Protein AF-0000000083234802 (afdb_homodimer)

Nearest PDB structures (foldseek):
  8k7y-assembly1_E  TM=2.320E-01  e=5.138E+00  Bifidobacterium longum subsp. longum JCM 1217
  8k7y-assembly1_E  TM=2.319E-01  e=5.822E+00  Bifidobacterium longum subsp. longum JCM 1217

Solvent-accessible surface area (backbone atoms only — not comparable to full-atom values): 26460 Å² total; per-residue (Å²): 130,85,71,82,68,71,82,72,69,77,50,72,70,50,47,42,46,52,52,44,52,50,38,54,72,70,44,39,45,40,57,80,57,74,85,70,66,65,51,59,44,57,50,43,48,44,26,44,52,37,51,51,49,49,44,51,40,51,53,52,22,58,73,69,65,46,78,59,66,66,61,71,86,75,47,59,42,60,78,55,74,82,41,48,76,84,69,67,52,44,68,60,52,51,51,52,51,51,50,49,52,51,50,28,62,75,68,72,51,49,63,86,84,40,72,53,83,88,52,84,40,76,29,36,62,59,52,52,50,44,53,47,52,53,50,52,49,52,51,50,51,49,71,65,33,68,60,43,74,66,41,50,68,68,57,44,50,49,50,51,47,51,51,50,48,51,50,49,50,51,62,73,61,50,73,71,73,66,91,71,73,90,69,58,62,67,65,59,59,60,41,75,75,43,67,77,81,78,65,82,72,76,78,78,82,76,70,82,66,87,67,70,69,52,62,53,61,73,36,47,35,65,130,85,71,82,64,71,82,72,68,78,50,71,71,52,47,43,46,51,51,44,52,52,39,56,72,70,45,39,47,40,57,79,59,74,85,70,66,65,52,60,42,58,49,43,48,44,26,44,52,37,52,51,47,48,45,50,41,50,53,51,21,59,74,69,67,45,79,58,66,65,61,69,88,75,46,59,42,61,79,55,72,82,40,48,75,83,68,65,53,44,68,60,52,51,50,51,52,51,51,50,52,50,52,28,61,75,68,71,51,49,63,86,82,41,73,55,82,88,54,83,38,76,30,36,62,61,52,54,50,45,53,48,52,53,51,51,48,52,50,49,51,49,71,64,33,68,61,42,74,69,41,51,68,67,58,44,49,50,50,51,47,51,51,50,50,51,52,49,51,53,62,72,61,51,74,72,72,66,93,69,70,88,72,59,62,67,66,58,61,59,43,74,75,41,68,77,85,76,66,83,72,76,81,75,82,77,71,82,66,86,68,72,73,54,65,54,57,72,38,48,38,66

Organism: NCBI:txid56615

Sequence (444 aa):
MYSFRSTQGLSTWHLTGLAMRTALELGLHRKTPKAQQLSPFHEETKKRIWWSVYALERTIAFQLGRPIAIQDDEIDSELPLDIDCHVTDDEQILARRVAIDKKLSETGTTLENNPYPLGWTTMSPSLHHIRLRRILTKIKEKVYHSRFSQEKAEQRYASVDALASELDQWRALIPAKSSIDKSAGNLFGLDLETQNEFKPEVEGGWDSGGIPFYTGEWFELQMYSFRSTQGLSTWHLTGLAMRTALELGLHRKTPKAQQLSPFHEETKKRIWWSVYALERTIAFQLGRPIAIQDDEIDSELPLDIDCHVTDDEQILARRVAIDKKLSETGTTLENNPYPLGWTTMSPSLHHIRLRRILTKIKEKVYHSRFSQEKAEQRYASVDALASELDQWRALIPAKSSIDKSAGNLFGLDLETQNEFKPEVEGGWDSGGIPFYTGEWFELQ

Structure (mmCIF, N/CA/C/O backbone):
data_AF-0000000083234802-model_v1
#
loop_
_entity.id
_entity.type
_entity.pdbx_description
1 polymer 'Transcription factor domain-containing protein'
#
loop_
_atom_site.group_PDB
_atom_site.id
_atom_site.type_symbol
_atom_site.label_atom_id
_atom_site.label_alt_id
_atom_site.label_comp_id
_atom_site.label_asym_id
_atom_site.label_entity_id
_atom_site.label_seq_id
_atom_site.pdbx_PDB_ins_code
_atom_site.Cartn_x
_atom_site.Cartn_y
_atom_site.Cartn_z
_atom_site.occupancy
_atom_site.B_iso_or_equiv
_atom_site.auth_seq_id
_atom_site.auth_comp_id
_atom_site.auth_asym_id
_atom_site.auth_atom_id
_atom_site.pdbx_PDB_model_num
ATOM 1 N N . MET A 1 1 ? -13.25 -8.312 -30.906 1 21.02 1 MET A N 1
ATOM 2 C CA . MET A 1 1 ? -12.75 -6.945 -31.031 1 21.02 1 MET A CA 1
ATOM 3 C C . MET A 1 1 ? -13.391 -6.035 -29.984 1 21.02 1 MET A C 1
ATOM 5 O O . MET A 1 1 ? -14.445 -5.449 -30.234 1 21.02 1 MET A O 1
ATOM 9 N N . TYR A 1 2 ? -13.625 -6.465 -28.812 1 29.98 2 TYR A N 1
ATOM 10 C CA . TYR A 1 2 ? -14.172 -5.727 -27.672 1 29.98 2 TYR A CA 1
ATOM 11 C C . TYR A 1 2 ? -13.492 -4.367 -27.531 1 29.98 2 TYR A C 1
ATOM 13 O O . TYR A 1 2 ? -12.281 -4.289 -27.328 1 29.98 2 TYR A O 1
ATOM 21 N N . SER A 1 3 ? -13.805 -3.471 -28.516 1 30.98 3 SER A N 1
ATOM 22 C CA . SER A 1 3 ? -13.531 -2.037 -28.531 1 30.98 3 SER A CA 1
ATOM 23 C C . SER A 1 3 ? -13.688 -1.439 -27.125 1 30.98 3 SER A C 1
ATOM 25 O O . SER A 1 3 ? -14.773 -1.507 -26.547 1 30.98 3 SER A O 1
ATOM 27 N N . PHE A 1 4 ? -12.805 -1.574 -26.297 1 34.75 4 PHE A N 1
ATOM 28 C CA . PHE A 1 4 ? -12.609 -0.747 -25.109 1 34.75 4 PHE A CA 1
ATOM 29 C C . PHE A 1 4 ? -12.859 0.722 -25.422 1 34.75 4 PHE A C 1
ATOM 31 O O . PHE A 1 4 ? -11.922 1.518 -25.5 1 34.75 4 PHE A O 1
ATOM 38 N N . ARG A 1 5 ? -13.625 1.095 -26.406 1 32.78 5 ARG A N 1
ATOM 39 C CA . ARG A 1 5 ? -14.141 2.432 -26.688 1 32.78 5 ARG A CA 1
ATOM 40 C C . ARG A 1 5 ? -14.805 3.025 -25.438 1 32.78 5 ARG A C 1
ATOM 42 O O . ARG A 1 5 ? -16.031 3.154 -25.391 1 32.78 5 ARG A O 1
ATOM 49 N N . SER A 1 6 ? -14.727 2.674 -24.188 1 38.56 6 SER A N 1
ATOM 50 C CA . SER A 1 6 ? -15.539 3.422 -23.234 1 38.56 6 SER A CA 1
ATOM 51 C C . SER A 1 6 ? -15.32 4.926 -23.375 1 38.56 6 SER A C 1
ATOM 53 O O . 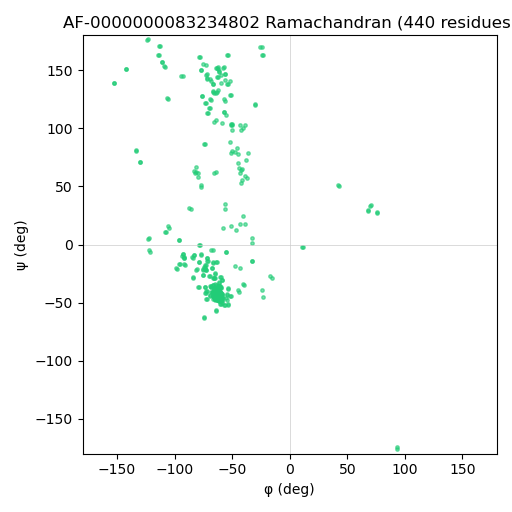SER A 1 6 ? -14.188 5.402 -23.297 1 38.56 6 SER A O 1
ATOM 55 N N . THR A 1 7 ? -15.906 5.742 -24.125 1 43.94 7 THR A N 1
ATOM 56 C CA . THR A 1 7 ? -16.062 7.191 -24.094 1 43.94 7 THR A CA 1
ATOM 57 C C . THR A 1 7 ? -15.875 7.723 -22.672 1 43.94 7 THR A C 1
ATOM 59 O O . THR A 1 7 ? -15.922 8.938 -22.438 1 43.94 7 THR A O 1
ATOM 62 N N . GLN A 1 8 ? -16.453 7.152 -21.547 1 55.38 8 GLN A N 1
ATOM 63 C CA . GLN A 1 8 ? -16.562 7.727 -20.203 1 55.38 8 GLN A CA 1
ATOM 64 C C . GLN A 1 8 ? -15.195 7.926 -19.578 1 55.38 8 GLN A C 1
ATOM 66 O O . GLN A 1 8 ? -14.297 7.102 -19.75 1 55.38 8 GLN A O 1
ATOM 71 N N . GLY A 1 9 ? -14.734 9.273 -19.484 1 70.19 9 GLY A N 1
ATOM 72 C CA . GLY A 1 9 ? -13.523 9.711 -18.812 1 70.19 9 GLY A CA 1
ATOM 73 C C . GLY A 1 9 ? -13.07 8.766 -17.734 1 70.19 9 GLY A C 1
ATOM 74 O O . GLY A 1 9 ? -13.68 7.715 -17.516 1 70.19 9 GLY A O 1
ATOM 75 N N . LEU A 1 10 ? -11.805 8.906 -17.312 1 81.31 10 LEU A N 1
ATOM 76 C CA . LEU A 1 10 ? -11.273 8.102 -16.219 1 81.31 10 LEU A CA 1
ATOM 77 C C . LEU A 1 10 ? -12.18 8.172 -14.992 1 81.31 10 LEU A C 1
ATOM 79 O O . LEU A 1 10 ? -12.727 9.234 -14.68 1 81.31 10 LEU A O 1
ATOM 83 N N . SER A 1 11 ? -12.562 7.043 -14.445 1 91.19 11 SER A N 1
ATOM 84 C CA . SER A 1 11 ? -13.32 7.004 -13.195 1 91.19 11 SER A CA 1
ATOM 85 C C . SER A 1 11 ? -12.617 7.777 -12.094 1 91.19 11 SER A C 1
ATOM 87 O O . SER A 1 11 ? -11.438 8.117 -12.219 1 91.19 11 SER A O 1
ATOM 89 N N . THR A 1 12 ? -13.32 8.102 -11.047 1 92.38 12 THR A N 1
ATOM 90 C CA . THR A 1 12 ? -12.734 8.766 -9.891 1 92.38 12 THR A CA 1
ATOM 91 C C . THR A 1 12 ? -11.609 7.918 -9.297 1 92.38 12 THR A C 1
ATOM 93 O O . THR A 1 12 ? -10.602 8.453 -8.828 1 92.38 12 THR A O 1
ATOM 96 N N . TRP A 1 13 ? -11.734 6.598 -9.43 1 95.31 13 TRP A N 1
ATOM 97 C CA . TRP A 1 13 ? -10.703 5.672 -8.977 1 95.31 13 TRP A CA 1
ATOM 98 C C . TRP A 1 13 ? -9.398 5.895 -9.742 1 95.31 13 TRP A C 1
ATOM 100 O O . TRP A 1 13 ? -8.336 6.043 -9.133 1 95.31 13 TRP A O 1
ATOM 110 N N . HIS A 1 14 ? -9.5 6.07 -10.961 1 95.19 14 HIS A N 1
ATOM 111 C CA . HIS A 1 14 ? -8.32 6.238 -11.789 1 95.19 14 HIS A CA 1
ATOM 112 C C . HIS A 1 14 ? -7.773 7.66 -11.695 1 95.19 14 HIS A C 1
ATOM 114 O O . HIS A 1 14 ? -6.555 7.863 -11.688 1 95.19 14 HIS A O 1
ATOM 120 N N . LEU A 1 15 ? -8.664 8.578 -11.594 1 94.38 15 LEU A N 1
ATOM 121 C CA . LEU A 1 15 ? -8.219 9.969 -11.5 1 94.38 15 LEU A CA 1
ATOM 122 C C . LEU A 1 15 ? -7.473 10.203 -10.188 1 94.38 15 LEU A C 1
ATOM 124 O O . LEU A 1 15 ? -6.43 10.859 -10.172 1 94.38 15 LEU A O 1
ATOM 128 N N . THR A 1 16 ? -8 9.703 -9.148 1 96.06 16 THR A N 1
ATOM 129 C CA . THR A 1 16 ? -7.32 9.844 -7.863 1 96.06 16 THR A CA 1
ATOM 130 C C . THR A 1 16 ? -6.016 9.062 -7.852 1 96.06 16 THR A C 1
ATOM 132 O O . THR A 1 16 ? -5.027 9.492 -7.254 1 96.06 16 THR A O 1
ATOM 135 N N . GLY A 1 17 ? -6.059 7.934 -8.539 1 96.25 17 GLY A N 1
ATOM 136 C CA . GLY A 1 17 ? -4.824 7.18 -8.688 1 96.25 17 GLY A CA 1
ATOM 137 C C . GLY A 1 17 ? -3.744 7.941 -9.422 1 96.25 17 GLY A C 1
ATOM 138 O O . GLY A 1 17 ? -2.578 7.918 -9.031 1 96.25 17 GLY A O 1
ATOM 139 N N . LEU A 1 18 ? -4.121 8.562 -10.445 1 94.88 18 LEU A N 1
ATOM 140 C CA . LEU A 1 18 ? -3.18 9.383 -11.203 1 94.88 18 LEU A CA 1
ATOM 141 C C . LEU A 1 18 ? -2.611 10.5 -10.336 1 94.88 18 LEU A C 1
ATOM 143 O O . LEU A 1 18 ? -1.405 10.758 -10.359 1 94.88 18 LEU A O 1
ATOM 147 N N . ALA A 1 19 ? -3.467 11.125 -9.625 1 97.12 19 ALA A N 1
ATOM 148 C CA . ALA A 1 19 ? -3.035 12.195 -8.727 1 97.12 19 ALA A CA 1
ATOM 149 C C . ALA A 1 19 ? -2.059 11.672 -7.676 1 97.12 19 ALA A C 1
ATOM 151 O O . ALA A 1 19 ? -1.014 12.281 -7.434 1 97.12 19 ALA A O 1
ATOM 152 N N . MET A 1 20 ? -2.387 10.57 -7.09 1 98.12 20 MET A N 1
ATOM 153 C CA . MET A 1 20 ? -1.547 9.977 -6.055 1 98.12 20 MET A CA 1
ATOM 154 C C . MET A 1 20 ? -0.189 9.578 -6.617 1 98.12 20 MET A C 1
ATOM 156 O O . MET A 1 20 ? 0.849 9.883 -6.027 1 98.12 20 MET A O 1
ATOM 160 N N . ARG A 1 21 ? -0.157 8.938 -7.688 1 96.69 21 ARG A N 1
ATOM 161 C CA . ARG A 1 21 ? 1.105 8.492 -8.266 1 96.69 21 ARG A CA 1
ATOM 162 C C . ARG A 1 21 ? 1.967 9.68 -8.688 1 96.69 21 ARG A C 1
ATOM 164 O O . ARG A 1 21 ? 3.195 9.625 -8.594 1 96.69 21 ARG A O 1
ATOM 171 N N . THR A 1 22 ? 1.312 10.703 -9.219 1 97.25 22 THR A N 1
ATOM 172 C CA . THR A 1 22 ? 2.061 11.914 -9.523 1 97.25 22 THR A CA 1
ATOM 173 C C . THR A 1 22 ? 2.664 12.516 -8.25 1 97.25 22 THR A C 1
ATOM 175 O O . THR A 1 22 ? 3.828 12.914 -8.242 1 97.25 22 THR A O 1
ATOM 178 N N . ALA A 1 23 ? 1.874 12.562 -7.188 1 97.94 23 ALA A N 1
ATOM 179 C CA . ALA A 1 23 ? 2.363 13.07 -5.914 1 97.94 23 ALA A CA 1
ATOM 180 C C . ALA A 1 23 ? 3.537 12.242 -5.402 1 97.94 23 ALA A C 1
ATOM 182 O O . ALA A 1 23 ? 4.516 12.789 -4.883 1 97.94 23 ALA A O 1
ATOM 183 N N . LEU A 1 24 ? 3.451 10.93 -5.52 1 97.25 24 LEU A N 1
ATOM 184 C CA . LEU A 1 24 ? 4.531 10.039 -5.109 1 97.25 24 LEU A CA 1
ATOM 185 C C . LEU A 1 24 ? 5.77 10.25 -5.973 1 97.25 24 LEU A C 1
ATOM 187 O O . LEU A 1 24 ? 6.895 10.227 -5.473 1 97.25 24 LEU A O 1
ATOM 191 N N . GLU A 1 25 ? 5.5 10.438 -7.238 1 95.31 25 GLU A N 1
ATOM 192 C CA . GLU A 1 25 ? 6.598 10.703 -8.164 1 95.31 25 GLU A CA 1
ATOM 193 C C . GLU A 1 25 ? 7.336 11.984 -7.777 1 95.31 25 GLU A C 1
ATOM 195 O O . GLU A 1 25 ? 8.562 12.047 -7.867 1 95.31 25 GLU A O 1
ATOM 200 N N . LEU A 1 26 ? 6.645 12.922 -7.301 1 95.69 26 LEU A N 1
ATOM 201 C CA . LEU A 1 26 ? 7.219 14.211 -6.91 1 95.69 26 LEU A CA 1
ATOM 202 C C . LEU A 1 26 ? 7.809 14.133 -5.508 1 95.69 26 LEU A C 1
ATOM 204 O O . LEU A 1 26 ? 8.438 15.086 -5.043 1 95.69 26 LEU A O 1
ATOM 208 N N . GLY A 1 27 ? 7.582 13.039 -4.777 1 95.38 27 GLY A N 1
ATOM 209 C CA . GLY A 1 27 ? 8.133 12.859 -3.443 1 95.38 27 GLY A CA 1
ATOM 210 C C . GLY A 1 27 ? 7.41 13.688 -2.391 1 95.38 27 GLY A C 1
ATOM 211 O O . GLY A 1 27 ? 7.992 14.016 -1.354 1 95.38 27 GLY A O 1
ATOM 212 N N . LEU A 1 28 ? 6.188 13.969 -2.598 1 96.81 28 LEU A N 1
ATOM 213 C CA . LEU A 1 28 ? 5.473 14.867 -1.696 1 96.81 28 LEU A CA 1
ATOM 214 C C . LEU A 1 28 ? 5.168 14.172 -0.372 1 96.81 28 LEU A C 1
ATOM 216 O O . LEU A 1 28 ? 4.848 14.828 0.62 1 96.81 28 LEU A O 1
ATOM 220 N N . HIS A 1 29 ? 5.227 12.859 -0.308 1 97.12 29 HIS A N 1
ATOM 221 C CA . HIS A 1 29 ? 4.961 12.102 0.909 1 97.12 29 HIS A CA 1
ATOM 222 C C . HIS A 1 29 ? 6.156 12.141 1.854 1 97.12 29 HIS A C 1
ATOM 224 O O . HIS A 1 29 ? 6.074 11.648 2.984 1 97.12 29 HIS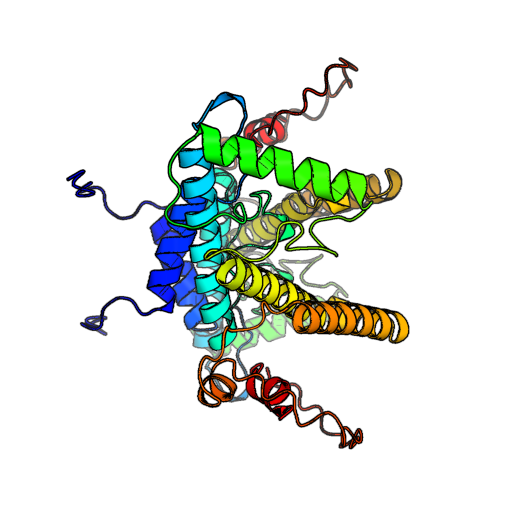 A O 1
ATOM 230 N N . ARG A 1 30 ? 7.176 12.82 1.39 1 94.75 30 ARG A N 1
ATOM 231 C CA . ARG A 1 30 ? 8.414 12.898 2.164 1 94.75 30 ARG A CA 1
ATOM 232 C C . ARG A 1 30 ? 8.609 14.289 2.744 1 94.75 30 ARG A C 1
ATOM 234 O O . ARG A 1 30 ? 8.203 15.281 2.139 1 94.75 30 ARG A O 1
ATOM 241 N N . LYS A 1 31 ? 9.32 14.203 3.82 1 92.94 31 LYS A N 1
ATOM 242 C CA . LYS A 1 31 ? 9.75 15.484 4.375 1 92.94 31 LYS A CA 1
ATOM 243 C C . LYS A 1 31 ? 10.734 16.188 3.443 1 92.94 31 LYS A C 1
ATOM 245 O O . LYS A 1 31 ? 11.633 15.555 2.885 1 92.94 31 LYS A O 1
ATOM 250 N N . THR A 1 32 ? 10.531 17.422 3.326 1 86.19 32 THR A N 1
ATOM 251 C CA . THR A 1 32 ? 11.438 18.203 2.482 1 86.19 32 THR A CA 1
ATOM 252 C C . THR A 1 32 ? 12.828 18.281 3.117 1 86.19 32 THR A C 1
ATOM 254 O O . THR A 1 32 ? 12.961 18.703 4.266 1 86.19 32 THR A O 1
ATOM 257 N N . PRO A 1 33 ? 13.75 17.859 2.342 1 82.06 33 PRO A N 1
ATOM 258 C CA . PRO A 1 33 ? 15.102 18.016 2.877 1 82.06 33 PRO A CA 1
ATOM 259 C C . PRO A 1 33 ? 15.492 19.469 3.107 1 82.06 33 PRO A C 1
ATOM 261 O O . PRO A 1 33 ? 15.117 20.344 2.318 1 82.06 33 PRO A O 1
ATOM 264 N N . LYS A 1 34 ? 16.203 19.656 4.102 1 80.62 34 LYS A N 1
ATOM 265 C CA . LYS A 1 34 ? 16.641 21 4.449 1 80.62 34 LYS A CA 1
ATOM 266 C C . LYS A 1 34 ? 17.469 21.625 3.324 1 80.62 34 LYS A C 1
ATOM 268 O O . LYS A 1 34 ? 17.438 22.844 3.127 1 80.62 34 LYS A O 1
ATOM 273 N N . ALA A 1 35 ? 18.078 20.781 2.617 1 75.69 35 ALA A N 1
ATOM 274 C CA . ALA A 1 35 ? 18.969 21.25 1.542 1 75.69 35 ALA A CA 1
ATOM 275 C C . ALA A 1 35 ? 18.172 21.953 0.446 1 75.69 35 ALA A C 1
ATOM 277 O O . ALA A 1 35 ? 18.703 22.797 -0.267 1 75.69 35 ALA A O 1
ATOM 278 N N . GLN A 1 36 ? 16.984 21.609 0.255 1 79.69 36 GLN A N 1
ATOM 279 C CA . GLN A 1 36 ? 16.172 22.188 -0.806 1 79.69 36 GLN A CA 1
ATOM 280 C C . GLN A 1 36 ? 15.805 23.641 -0.481 1 79.69 36 GLN A C 1
ATOM 282 O O . GLN A 1 36 ? 15.461 24.406 -1.376 1 79.69 36 GLN A O 1
ATOM 287 N N . GLN A 1 37 ? 15.992 24.109 0.82 1 80.75 37 GLN A N 1
ATOM 288 C CA . GLN A 1 37 ? 15.773 25.484 1.265 1 80.75 37 GLN A CA 1
ATOM 289 C C . GLN A 1 37 ? 14.5 26.062 0.641 1 80.75 37 GLN A C 1
ATOM 291 O O . GLN A 1 37 ? 14.539 27.125 0.024 1 80.75 37 GLN A O 1
ATOM 296 N N . LEU A 1 38 ? 13.461 25.438 0.723 1 88.69 38 LEU A N 1
ATOM 297 C CA . LEU A 1 38 ? 12.188 25.969 0.259 1 88.69 38 LEU A CA 1
ATOM 298 C C . LEU A 1 38 ? 11.688 27.062 1.19 1 88.69 38 LEU A C 1
ATOM 300 O O . LEU A 1 38 ? 11.961 27.031 2.395 1 88.69 38 LEU A O 1
ATOM 304 N N . SER A 1 39 ? 11.031 28 0.537 1 94.38 39 SER A N 1
ATOM 305 C CA . SER A 1 39 ? 10.352 28.969 1.378 1 94.38 39 SER A CA 1
ATOM 306 C C . SER A 1 39 ? 9.266 28.312 2.227 1 94.38 39 SER A C 1
ATOM 308 O O . SER A 1 39 ? 8.727 27.281 1.852 1 94.38 39 SER A O 1
ATOM 310 N N . PRO A 1 40 ? 9.039 28.922 3.32 1 94.88 40 PRO A N 1
ATOM 311 C CA . PRO A 1 40 ? 7.98 28.375 4.168 1 94.88 40 PRO A CA 1
ATOM 312 C C . PRO A 1 40 ? 6.656 28.219 3.424 1 94.88 40 PRO A C 1
ATOM 314 O O . PRO A 1 40 ? 5.953 27.219 3.611 1 94.88 40 PRO A O 1
ATOM 317 N N . PHE A 1 41 ? 6.391 29.125 2.604 1 96.12 41 PHE A N 1
ATOM 318 C CA . PHE A 1 41 ? 5.145 29.062 1.85 1 96.12 41 PHE A CA 1
ATOM 319 C C . PHE A 1 41 ? 5.133 27.859 0.916 1 96.12 41 PHE A C 1
ATOM 321 O O . PHE A 1 41 ? 4.145 27.125 0.854 1 96.12 41 PHE A O 1
ATOM 328 N N . HIS A 1 42 ? 6.129 27.656 0.206 1 95.19 42 HIS A N 1
ATOM 329 C CA . HIS A 1 42 ? 6.207 26.547 -0.728 1 95.19 42 HIS A CA 1
ATOM 330 C C . HIS A 1 42 ? 6.188 25.203 0.009 1 95.19 42 HIS A C 1
ATOM 332 O O . HIS A 1 42 ? 5.574 24.234 -0.457 1 95.19 42 HIS A O 1
ATOM 338 N N . GLU A 1 43 ? 6.844 25.156 1.089 1 95.88 43 GLU A N 1
ATOM 339 C CA . GLU A 1 43 ? 6.824 23.953 1.898 1 95.88 43 GLU A CA 1
ATOM 340 C C . GLU A 1 43 ? 5.41 23.625 2.371 1 95.88 43 GLU A C 1
ATOM 342 O O . GLU A 1 43 ? 4.977 22.469 2.297 1 95.88 43 GLU A O 1
ATOM 347 N N . GLU A 1 44 ? 4.738 24.641 2.842 1 96.31 44 GLU A N 1
ATOM 348 C CA . GLU A 1 44 ? 3.367 24.453 3.303 1 96.31 44 GLU A CA 1
ATOM 349 C C . GLU A 1 44 ? 2.451 24.047 2.15 1 96.31 44 GLU A C 1
ATOM 351 O O . GLU A 1 44 ? 1.549 23.219 2.326 1 96.31 44 GLU A O 1
ATOM 356 N N . THR A 1 45 ? 2.674 24.641 1.014 1 96.31 45 THR A N 1
ATOM 357 C CA . THR A 1 45 ? 1.884 24.297 -0.163 1 96.31 45 THR A CA 1
ATOM 358 C C . THR A 1 45 ? 2.076 22.828 -0.536 1 96.31 45 THR A C 1
ATOM 360 O O . THR A 1 45 ? 1.11 22.125 -0.85 1 96.31 45 THR A O 1
ATOM 363 N N . LYS A 1 46 ? 3.291 22.344 -0.451 1 96.81 46 LYS A N 1
ATOM 364 C CA . LYS A 1 46 ? 3.588 20.938 -0.712 1 96.81 46 LYS A CA 1
ATOM 365 C C . LYS A 1 46 ? 2.822 20.031 0.242 1 96.81 46 LYS A C 1
ATOM 367 O O . LYS A 1 46 ? 2.227 19.031 -0.182 1 96.81 46 LYS A O 1
ATOM 372 N N . LYS A 1 47 ? 2.881 20.375 1.492 1 97.75 47 LYS A N 1
ATOM 373 C CA . LYS A 1 47 ? 2.16 19.594 2.496 1 97.75 47 LYS A CA 1
ATOM 374 C C . LYS A 1 47 ? 0.664 19.578 2.199 1 97.75 47 LYS A C 1
ATOM 376 O O . LYS A 1 47 ? 0.032 18.516 2.268 1 97.75 47 LYS A O 1
ATOM 381 N N . ARG A 1 48 ? 0.144 20.703 1.902 1 97.75 48 ARG A N 1
ATOM 382 C CA . ARG A 1 48 ? -1.288 20.812 1.646 1 97.75 48 ARG A CA 1
ATOM 383 C C . ARG A 1 48 ? -1.696 19.953 0.444 1 97.75 48 ARG A C 1
ATOM 385 O O . ARG A 1 48 ? -2.738 19.297 0.466 1 97.75 48 ARG A O 1
ATOM 392 N N . ILE A 1 49 ? -0.901 20.047 -0.583 1 98.06 49 ILE A N 1
ATOM 393 C CA . ILE A 1 49 ? -1.201 19.25 -1.771 1 98.06 49 ILE A CA 1
ATOM 394 C C . ILE A 1 49 ? -1.165 17.766 -1.422 1 98.06 49 ILE A C 1
ATOM 396 O O . ILE A 1 49 ? -2.1 17.016 -1.735 1 98.06 49 ILE A O 1
ATOM 400 N N . TRP A 1 50 ? -0.183 17.281 -0.771 1 98.56 50 TRP A N 1
ATOM 401 C CA . TRP A 1 50 ? -0.044 15.875 -0.407 1 98.56 50 TRP A CA 1
ATOM 402 C C . TRP A 1 50 ? -1.252 15.398 0.391 1 98.56 50 TRP A C 1
ATOM 404 O O . TRP A 1 50 ? -1.885 14.398 0.035 1 98.56 50 TRP A O 1
ATOM 414 N N . TRP A 1 51 ? -1.538 16.109 1.386 1 98.5 51 TRP A N 1
ATOM 415 C CA . TRP A 1 51 ? -2.551 15.625 2.314 1 98.5 51 TRP A CA 1
ATOM 416 C C . TRP A 1 51 ? -3.949 15.773 1.726 1 98.5 51 TRP A C 1
ATOM 418 O O . TRP A 1 51 ? -4.879 15.07 2.129 1 98.5 51 TRP A O 1
ATOM 428 N N . SER A 1 52 ? -4.137 16.734 0.818 1 98.25 52 SER A N 1
ATOM 429 C CA . SER A 1 52 ? -5.391 16.781 0.071 1 98.25 52 SER A CA 1
ATOM 430 C C . SER A 1 52 ? -5.562 15.531 -0.793 1 98.25 52 SER A C 1
ATOM 432 O O . SER A 1 52 ? -6.637 14.922 -0.815 1 98.25 52 SER A O 1
ATOM 434 N N . VAL A 1 53 ? -4.52 15.148 -1.488 1 98.5 53 VAL A N 1
ATOM 435 C CA . VAL A 1 53 ? -4.539 13.945 -2.312 1 98.5 53 VAL A CA 1
ATOM 436 C C . VAL A 1 53 ? -4.719 12.719 -1.426 1 98.5 53 VAL A C 1
ATOM 438 O O . VAL A 1 53 ? -5.496 11.812 -1.753 1 98.5 53 VAL A O 1
ATOM 441 N N . TYR A 1 54 ? -4.02 12.703 -0.365 1 98.56 54 TYR A N 1
ATOM 442 C CA . TYR A 1 54 ? -4.129 11.625 0.619 1 98.56 54 TYR A CA 1
ATOM 443 C C . TYR A 1 54 ? -5.578 11.438 1.058 1 98.56 54 TYR A C 1
ATOM 445 O O . TYR A 1 54 ? -6.102 10.32 1.011 1 98.56 54 TYR A O 1
ATOM 453 N N . ALA A 1 55 ? -6.164 12.531 1.447 1 97.44 55 ALA A N 1
ATOM 454 C CA . ALA A 1 55 ? -7.531 12.461 1.955 1 97.44 55 ALA A CA 1
ATOM 455 C C . ALA A 1 55 ? -8.492 11.992 0.872 1 97.44 55 ALA A C 1
ATOM 457 O O . ALA A 1 55 ? -9.367 11.156 1.13 1 97.44 55 ALA A O 1
ATOM 458 N N . LEU A 1 56 ? -8.336 12.508 -0.225 1 96.69 56 LEU A N 1
ATOM 459 C CA . LEU A 1 56 ? -9.188 12.133 -1.346 1 96.69 56 LEU A CA 1
ATOM 460 C C . LEU A 1 56 ? -9.023 10.648 -1.681 1 96.69 56 LEU A C 1
ATOM 462 O O . LEU A 1 56 ? -10.008 9.93 -1.831 1 96.69 56 LEU A O 1
ATOM 466 N N . GLU A 1 57 ? -7.848 10.234 -1.769 1 97.38 57 GLU A N 1
ATOM 467 C CA . GLU A 1 57 ? -7.551 8.844 -2.107 1 97.38 57 GLU A CA 1
ATOM 468 C C . GLU A 1 57 ? -8.102 7.887 -1.054 1 97.38 57 GLU A C 1
ATOM 470 O O . GLU A 1 57 ? -8.703 6.867 -1.391 1 97.38 57 GLU A O 1
ATOM 475 N N . ARG A 1 58 ? -7.941 8.211 0.19 1 96.31 58 ARG A N 1
ATOM 476 C CA . ARG A 1 58 ? -8.477 7.379 1.263 1 96.31 58 ARG A CA 1
ATOM 477 C C . ARG A 1 58 ? -9.992 7.301 1.189 1 96.31 58 ARG A C 1
ATOM 479 O O . ARG A 1 58 ? -10.578 6.23 1.384 1 96.31 58 ARG A O 1
ATOM 486 N N . THR A 1 59 ? -10.562 8.445 0.951 1 93.38 59 THR A N 1
ATOM 487 C CA . THR A 1 59 ? -12.016 8.492 0.864 1 93.38 59 THR A CA 1
ATOM 488 C C . THR A 1 59 ? -12.523 7.574 -0.244 1 93.38 59 THR A C 1
ATOM 490 O O . THR A 1 59 ? -13.406 6.75 -0.015 1 93.38 59 THR A O 1
ATOM 493 N N . ILE A 1 60 ? -11.953 7.598 -1.355 1 94.06 60 ILE A N 1
ATOM 494 C CA . ILE A 1 60 ? -12.391 6.824 -2.512 1 94.06 60 ILE A CA 1
ATOM 495 C C . ILE A 1 60 ? -12.062 5.348 -2.295 1 94.06 60 ILE A C 1
ATOM 497 O O . ILE A 1 60 ? -12.914 4.477 -2.514 1 94.06 60 ILE A O 1
ATOM 501 N N . ALA A 1 61 ? -10.82 5.07 -1.859 1 93.81 61 ALA A N 1
ATOM 502 C CA . ALA A 1 61 ? -10.406 3.688 -1.642 1 93.81 61 ALA A CA 1
ATOM 503 C C . ALA A 1 61 ? -11.312 2.996 -0.625 1 93.81 61 ALA A C 1
ATOM 505 O O . ALA A 1 61 ? -11.75 1.863 -0.844 1 93.81 61 ALA A O 1
ATOM 506 N N . PHE A 1 62 ? -11.617 3.691 0.399 1 89.25 62 PHE A N 1
ATOM 507 C CA . PHE A 1 62 ? -12.461 3.121 1.448 1 89.25 62 PHE A CA 1
ATOM 508 C C . PHE A 1 62 ? -13.883 2.926 0.954 1 89.25 62 PHE A C 1
ATOM 510 O O . PHE A 1 62 ? -14.508 1.9 1.234 1 89.25 62 PHE A O 1
ATOM 517 N N . GLN A 1 63 ? -14.391 3.883 0.285 1 89.12 63 GLN A N 1
ATOM 518 C CA . GLN A 1 63 ? -15.75 3.795 -0.237 1 89.12 63 GLN A CA 1
ATOM 519 C C . GLN A 1 63 ? -15.891 2.629 -1.213 1 89.12 63 GLN A C 1
ATOM 521 O O . GLN A 1 63 ? -16.906 1.939 -1.222 1 89.12 63 GLN A O 1
ATOM 526 N N . LEU A 1 64 ? -14.914 2.389 -1.932 1 91 64 LEU A N 1
ATOM 527 C CA . LEU A 1 64 ? -14.969 1.362 -2.965 1 91 64 LEU A CA 1
ATOM 528 C C . LEU A 1 64 ? -14.469 0.024 -2.43 1 91 64 LEU A C 1
ATOM 530 O O . LEU A 1 64 ? -14.562 -0.998 -3.113 1 91 64 LEU A O 1
ATOM 534 N N . GLY A 1 65 ? -13.898 -0.001 -1.192 1 88.19 65 GLY A N 1
ATOM 535 C CA . GLY A 1 65 ? -13.359 -1.224 -0.618 1 88.19 65 GLY A CA 1
ATOM 536 C C . GLY A 1 65 ? -12.094 -1.698 -1.304 1 88.19 65 GLY A C 1
ATOM 537 O O . GLY A 1 65 ? -11.898 -2.9 -1.5 1 88.19 65 GLY A O 1
ATOM 538 N N . ARG A 1 66 ? -11.328 -0.805 -1.736 1 92.62 66 ARG A N 1
ATOM 539 C CA . ARG A 1 66 ? -10.109 -1.124 -2.471 1 92.62 66 ARG A CA 1
ATOM 540 C C . ARG A 1 66 ? -8.867 -0.772 -1.653 1 92.62 66 ARG A C 1
ATOM 542 O O . ARG A 1 66 ? -8.953 0.001 -0.697 1 92.62 66 ARG A O 1
ATOM 549 N N . PRO A 1 67 ? -7.676 -1.414 -1.949 1 92.88 67 PRO A N 1
ATOM 550 C CA . PRO A 1 67 ? -6.461 -1.134 -1.181 1 92.88 67 PRO A CA 1
ATOM 551 C C . PRO A 1 67 ? -6.016 0.323 -1.292 1 92.88 67 PRO A C 1
ATOM 553 O O . PRO A 1 67 ? -6.227 0.959 -2.328 1 92.88 67 PRO A O 1
ATOM 556 N N . ILE A 1 68 ? -5.418 0.745 -0.244 1 94.44 68 ILE A N 1
ATOM 557 C CA . ILE A 1 68 ? -4.891 2.105 -0.239 1 94.44 68 ILE A CA 1
ATOM 558 C C . ILE A 1 68 ? -3.566 2.146 -1.001 1 94.44 68 ILE A C 1
ATOM 560 O O . ILE A 1 68 ? -2.9 1.12 -1.156 1 94.44 68 ILE A O 1
ATOM 564 N N . ALA A 1 69 ? -3.186 3.34 -1.389 1 96.12 69 ALA A N 1
ATOM 565 C CA . ALA A 1 69 ? -2.068 3.506 -2.316 1 96.12 69 ALA A CA 1
ATOM 566 C C . ALA A 1 69 ? -0.734 3.482 -1.576 1 96.12 69 ALA A C 1
ATOM 568 O O . ALA A 1 69 ? 0.307 3.193 -2.17 1 96.12 69 ALA A O 1
ATOM 569 N N . ILE A 1 70 ? -0.676 3.865 -0.378 1 95.06 70 ILE A N 1
ATOM 570 C CA . ILE A 1 70 ? 0.557 3.943 0.398 1 95.06 70 ILE A CA 1
ATOM 571 C C . ILE A 1 70 ? 0.242 3.777 1.884 1 95.06 70 ILE A C 1
ATOM 573 O O . ILE A 1 70 ? -0.752 4.316 2.377 1 95.06 70 ILE A O 1
ATOM 577 N N . GLN A 1 71 ? 1.09 3.049 2.508 1 91.75 71 GLN A N 1
ATOM 578 C CA . GLN A 1 71 ? 0.924 2.881 3.947 1 91.75 71 GLN A CA 1
ATOM 579 C C . GLN A 1 71 ? 1.389 4.121 4.703 1 91.75 71 GLN A C 1
ATOM 581 O O . GLN A 1 71 ? 2.34 4.789 4.289 1 91.75 71 GLN A O 1
ATOM 586 N N . ASP A 1 72 ? 0.752 4.328 5.844 1 92.81 72 ASP A N 1
ATOM 587 C CA . ASP A 1 72 ? 1.035 5.543 6.598 1 92.81 72 ASP A CA 1
ATOM 588 C C . ASP A 1 72 ? 2.467 5.539 7.129 1 92.81 72 ASP A C 1
ATOM 590 O O . ASP A 1 72 ? 3.082 6.598 7.281 1 92.81 72 ASP A O 1
ATOM 594 N N . ASP A 1 73 ? 2.973 4.402 7.355 1 87.75 73 ASP A N 1
ATOM 595 C CA . ASP A 1 73 ? 4.316 4.328 7.918 1 87.75 73 ASP A CA 1
ATOM 596 C C . ASP A 1 73 ? 5.367 4.734 6.883 1 87.75 73 ASP A C 1
ATOM 598 O O . ASP A 1 73 ? 6.523 4.977 7.23 1 87.75 73 ASP A O 1
ATOM 602 N N . GLU A 1 74 ? 4.969 4.832 5.684 1 90.31 74 GLU A N 1
ATOM 603 C CA . GLU A 1 74 ? 5.883 5.238 4.617 1 90.31 74 GLU A CA 1
ATOM 604 C C . GLU A 1 74 ? 5.773 6.73 4.332 1 90.31 74 GLU A C 1
ATOM 606 O O . GLU A 1 74 ? 6.41 7.242 3.408 1 90.31 74 GLU A O 1
ATOM 611 N N . ILE A 1 75 ? 4.969 7.391 5.109 1 95.25 75 ILE A N 1
ATOM 612 C CA . ILE A 1 75 ? 4.754 8.82 4.93 1 95.25 75 ILE A CA 1
ATOM 613 C C . ILE A 1 75 ? 5.484 9.594 6.027 1 95.25 75 ILE A C 1
ATOM 615 O O . ILE A 1 75 ? 5.281 9.336 7.219 1 95.25 75 ILE A O 1
ATOM 619 N N . ASP A 1 76 ? 6.348 10.539 5.648 1 93.81 76 ASP A N 1
ATOM 620 C CA . ASP A 1 76 ? 6.98 11.336 6.695 1 93.81 76 ASP A CA 1
ATOM 621 C C . ASP A 1 76 ? 6.699 12.82 6.496 1 93.81 76 ASP A C 1
ATOM 623 O O . ASP A 1 76 ? 7.258 13.664 7.203 1 93.81 76 ASP A O 1
ATOM 627 N N . SER A 1 77 ? 5.875 13.133 5.535 1 96.25 77 SER A N 1
ATOM 628 C CA . SER A 1 77 ? 5.406 14.508 5.391 1 96.25 77 SER A CA 1
ATOM 629 C C . SER A 1 77 ? 4.578 14.938 6.598 1 96.25 77 SER A C 1
ATOM 631 O O . SER A 1 77 ? 3.668 14.219 7.02 1 96.25 77 SER A O 1
ATOM 633 N N . GLU A 1 78 ? 4.891 16.062 7.133 1 95.88 78 GLU A N 1
ATOM 634 C CA . GLU A 1 78 ? 4.133 16.609 8.258 1 95.88 78 GLU A CA 1
ATOM 635 C C . GLU A 1 78 ? 2.773 17.125 7.809 1 95.88 78 GLU A C 1
ATOM 637 O O . GLU A 1 78 ? 2.602 17.5 6.648 1 95.88 78 GLU A O 1
ATOM 642 N N . LEU A 1 79 ? 1.841 17.125 8.797 1 97.56 79 LEU A N 1
ATOM 643 C CA . LEU A 1 79 ? 0.559 17.75 8.492 1 97.56 79 LEU A CA 1
ATOM 644 C C . LEU A 1 79 ? 0.735 19.234 8.195 1 97.56 79 LEU A C 1
ATOM 646 O O . LEU A 1 79 ? 1.673 19.875 8.688 1 97.56 79 LEU A O 1
ATOM 650 N N . PRO A 1 80 ? -0.158 19.797 7.391 1 97.19 80 PRO A N 1
ATOM 651 C CA . PRO A 1 80 ? -0.109 21.234 7.152 1 97.19 80 PRO A CA 1
ATOM 652 C C . PRO A 1 80 ? -0.219 22.062 8.438 1 97.19 80 PRO A C 1
ATOM 654 O O . PRO A 1 80 ? -0.832 21.609 9.406 1 97.19 80 PRO A O 1
ATOM 657 N N . LEU A 1 81 ? 0.377 23.188 8.32 1 97.69 81 LEU A N 1
ATOM 658 C CA . LEU A 1 81 ? 0.307 24.125 9.43 1 97.69 81 LEU A CA 1
ATOM 659 C C . LEU A 1 81 ? -1.121 24.625 9.633 1 97.69 81 LEU A C 1
ATOM 661 O O . LEU A 1 81 ? -1.818 24.938 8.664 1 97.69 81 LEU A O 1
ATOM 665 N N . ASP A 1 82 ? -1.522 24.578 10.922 1 97.5 82 ASP A N 1
ATOM 666 C CA . ASP A 1 82 ? -2.834 25.125 11.234 1 97.5 82 ASP A CA 1
ATOM 667 C C . ASP A 1 82 ? -2.801 26.656 11.203 1 97.5 82 ASP A C 1
ATOM 669 O O . ASP A 1 82 ? -2.627 27.297 12.242 1 97.5 82 ASP A O 1
ATOM 673 N N . ILE A 1 83 ? -2.992 27.219 10.062 1 97.75 83 ILE A N 1
ATOM 674 C CA . ILE A 1 83 ? -2.998 28.656 9.789 1 97.75 83 ILE A CA 1
ATOM 675 C C . ILE A 1 83 ? -4.078 28.969 8.758 1 97.75 83 ILE A C 1
ATOM 677 O O . ILE A 1 83 ? -4.48 28.109 7.984 1 97.75 83 ILE A O 1
ATOM 681 N N . ASP A 1 84 ? -4.598 30.203 8.875 1 96 84 ASP A N 1
ATOM 682 C CA . ASP A 1 84 ? -5.613 30.578 7.891 1 96 84 ASP A CA 1
ATOM 683 C C . ASP A 1 84 ? -5.102 30.375 6.469 1 96 84 ASP A C 1
ATOM 685 O O . ASP A 1 84 ? -3.982 30.781 6.141 1 96 84 ASP A O 1
ATOM 689 N N . CYS A 1 85 ? -5.922 29.844 5.594 1 92.31 85 CYS A N 1
ATOM 690 C CA . CYS A 1 85 ? -5.516 29.359 4.281 1 92.31 85 CYS A CA 1
ATOM 691 C C . CYS A 1 85 ? -5.082 30.5 3.385 1 92.31 85 CYS A C 1
ATOM 693 O O . CYS A 1 85 ? -4.328 30.312 2.428 1 92.31 85 CYS A O 1
ATOM 695 N N . HIS A 1 86 ? -5.488 31.719 3.701 1 93.25 86 HIS A N 1
ATOM 696 C CA . HIS A 1 86 ? -5.18 32.844 2.824 1 93.25 86 HIS A CA 1
ATOM 697 C C . HIS A 1 86 ? -3.791 33.406 3.117 1 93.25 86 HIS A C 1
ATOM 699 O O . HIS A 1 86 ? -3.268 34.188 2.342 1 93.25 86 HIS A O 1
ATOM 705 N N . VAL A 1 87 ? -3.217 32.969 4.195 1 96.19 87 VAL A N 1
ATOM 706 C CA . VAL A 1 87 ? -1.913 33.5 4.59 1 96.19 87 VAL A CA 1
ATOM 707 C C . VAL A 1 87 ? -0.83 32.938 3.678 1 96.19 87 VAL A C 1
ATOM 709 O O . VAL A 1 87 ? -0.667 31.703 3.586 1 96.19 87 VAL A O 1
ATOM 712 N N . THR A 1 88 ? -0.074 33.781 2.992 1 95.56 88 THR A N 1
ATOM 713 C CA . THR A 1 88 ? 0.969 33.344 2.07 1 95.56 88 THR A CA 1
ATOM 714 C C . THR A 1 88 ? 2.32 33.906 2.471 1 95.56 88 THR A C 1
ATOM 716 O O . THR A 1 88 ? 3.352 33.562 1.896 1 95.56 88 THR A O 1
ATOM 719 N N . ASP A 1 89 ? 2.301 34.75 3.449 1 97.19 89 ASP A N 1
ATOM 720 C CA . ASP A 1 89 ? 3.512 35.438 3.873 1 97.19 89 ASP A CA 1
ATOM 721 C C . ASP A 1 89 ? 4.426 34.531 4.672 1 97.19 89 ASP A C 1
ATOM 723 O O . ASP A 1 89 ? 4.008 33.938 5.68 1 97.19 89 ASP A O 1
ATOM 727 N N . ASP A 1 90 ? 5.652 34.469 4.254 1 97.12 90 ASP A N 1
ATOM 728 C CA . ASP A 1 90 ? 6.625 33.562 4.871 1 97.12 90 ASP A CA 1
ATOM 729 C C . ASP A 1 90 ? 6.828 33.906 6.344 1 97.12 90 ASP A C 1
ATOM 731 O O . ASP A 1 90 ? 6.922 33 7.188 1 97.12 90 ASP A O 1
ATOM 735 N N . GLU A 1 91 ? 6.957 35.125 6.633 1 97.44 91 GLU A N 1
ATOM 736 C CA . GLU A 1 91 ? 7.195 35.562 8.008 1 97.44 91 GLU A CA 1
ATOM 737 C C . GLU A 1 91 ? 6.035 35.156 8.922 1 97.44 91 GLU A C 1
ATOM 739 O O . GLU A 1 91 ? 6.246 34.75 10.055 1 97.44 91 GLU A O 1
ATOM 744 N N . GLN A 1 92 ? 4.852 35.344 8.43 1 97.75 92 GLN A N 1
ATOM 745 C CA . GLN A 1 92 ? 3.67 34.969 9.203 1 97.75 92 GLN A CA 1
ATOM 746 C C . GLN A 1 92 ? 3.605 33.469 9.43 1 97.75 92 GLN A C 1
ATOM 748 O O . GLN A 1 92 ? 3.215 33 10.5 1 97.75 92 GLN A O 1
ATOM 753 N N . ILE A 1 93 ? 3.99 32.75 8.453 1 97.81 93 ILE A N 1
ATOM 754 C CA . ILE A 1 93 ? 3.98 31.281 8.547 1 97.81 93 ILE A CA 1
ATOM 755 C C . ILE A 1 93 ? 5 30.828 9.586 1 97.81 93 ILE A C 1
ATOM 757 O O . ILE A 1 93 ? 4.691 30 10.445 1 97.81 93 ILE A O 1
ATOM 761 N N . LEU A 1 94 ? 6.125 31.391 9.539 1 97.06 94 LEU A N 1
ATOM 762 C CA . LEU A 1 94 ? 7.168 31.031 10.492 1 97.06 94 LEU A CA 1
ATOM 763 C C . LEU A 1 94 ? 6.754 31.422 11.914 1 97.06 94 LEU A C 1
ATOM 765 O O . LEU A 1 94 ? 6.984 30.672 12.859 1 97.06 94 LEU A O 1
ATOM 769 N N . ALA A 1 95 ? 6.199 32.594 11.977 1 97.81 95 ALA A N 1
ATOM 770 C CA . ALA A 1 95 ? 5.746 33.062 13.289 1 97.81 95 ALA A CA 1
ATOM 771 C C . ALA A 1 95 ? 4.703 32.125 13.875 1 97.81 95 ALA A C 1
ATOM 773 O O . ALA A 1 95 ? 4.695 31.859 15.086 1 97.81 95 ALA A O 1
ATOM 774 N N . ARG A 1 96 ? 3.771 31.656 13 1 97.62 96 ARG A N 1
ATOM 775 C CA . ARG A 1 96 ? 2.73 30.734 13.453 1 97.62 96 ARG A CA 1
ATOM 776 C C . ARG A 1 96 ? 3.332 29.422 13.922 1 97.62 96 ARG A C 1
ATOM 778 O O . ARG A 1 96 ? 2.889 28.844 14.922 1 97.62 96 ARG A O 1
ATOM 785 N N . ARG A 1 97 ? 4.324 28.922 13.273 1 97.06 97 ARG A N 1
ATOM 786 C CA . ARG A 1 97 ? 5.02 27.703 13.672 1 97.06 97 ARG A CA 1
ATOM 787 C C . ARG A 1 97 ? 5.617 27.844 15.062 1 97.06 97 ARG A C 1
ATOM 789 O O . ARG A 1 97 ? 5.438 26.969 15.914 1 97.06 97 ARG A O 1
ATOM 796 N N . VAL A 1 98 ? 6.336 28.922 15.18 1 97.62 98 VAL A N 1
ATOM 797 C CA . VAL A 1 98 ? 7.02 29.188 16.453 1 97.62 98 VAL A CA 1
ATOM 798 C C . VAL A 1 98 ? 5.992 29.312 17.578 1 97.62 98 VAL A C 1
ATOM 800 O O . VAL A 1 98 ? 6.203 28.781 18.672 1 97.62 98 VAL A O 1
ATOM 803 N N . ALA A 1 99 ? 4.93 30 17.297 1 98.06 99 ALA A N 1
ATOM 804 C CA . ALA A 1 99 ? 3.889 30.203 18.297 1 98.06 99 ALA A CA 1
ATOM 805 C C . ALA A 1 99 ? 3.264 28.875 18.719 1 98.06 99 ALA A C 1
ATOM 807 O O . ALA A 1 99 ? 2.971 28.672 19.906 1 98.06 99 ALA A O 1
ATOM 808 N N . ILE A 1 100 ? 3.037 28.031 17.812 1 97.44 100 ILE A N 1
ATOM 809 C CA . ILE A 1 100 ? 2.457 26.719 18.109 1 97.44 100 ILE A CA 1
ATOM 810 C C . ILE A 1 100 ? 3.43 25.906 18.953 1 97.44 100 ILE A C 1
ATOM 812 O O . ILE A 1 100 ? 3.041 25.328 19.969 1 97.44 100 ILE A O 1
ATOM 816 N N . ASP A 1 101 ? 4.656 25.891 18.562 1 96.88 101 ASP A N 1
ATOM 817 C CA . ASP A 1 101 ? 5.672 25.156 19.312 1 96.88 101 ASP A CA 1
ATOM 818 C C . ASP A 1 101 ? 5.766 25.672 20.75 1 96.88 101 ASP A C 1
ATOM 820 O O . ASP A 1 101 ? 5.883 24.875 21.688 1 96.88 101 ASP A O 1
ATOM 824 N N . LYS A 1 102 ? 5.789 26.953 20.844 1 97.88 102 LYS A N 1
ATOM 825 C CA . LYS A 1 102 ? 5.855 27.578 22.172 1 97.88 102 LYS A CA 1
ATOM 826 C C . LYS A 1 102 ? 4.664 27.156 23.031 1 97.88 102 LYS A C 1
ATOM 828 O O . LYS A 1 102 ? 4.828 26.797 24.188 1 97.88 102 LYS A O 1
ATOM 833 N N . LYS A 1 103 ? 3.436 27.234 22.5 1 97.5 103 LYS A N 1
ATOM 834 C CA . LYS A 1 103 ? 2.227 26.891 23.25 1 97.5 103 LYS A CA 1
ATOM 835 C C . LYS A 1 103 ? 2.244 25.422 23.672 1 97.5 103 LYS A C 1
ATOM 837 O O . LYS A 1 103 ? 1.852 25.094 24.797 1 97.5 103 LYS A O 1
ATOM 842 N N . LEU A 1 104 ? 2.689 24.578 22.797 1 97.12 104 LEU A N 1
ATOM 843 C CA . LEU A 1 104 ? 2.781 23.156 23.109 1 97.12 104 LEU A CA 1
ATOM 844 C C . LEU A 1 104 ? 3.787 22.906 24.234 1 97.12 104 LEU A C 1
ATOM 846 O O . LEU A 1 104 ? 3.539 22.109 25.141 1 97.12 104 LEU A O 1
ATOM 850 N N . SER A 1 105 ? 4.887 23.562 24.156 1 97.19 105 SER A N 1
ATOM 851 C CA . SER A 1 105 ? 5.906 23.438 25.203 1 97.19 105 SER A CA 1
ATOM 852 C C . SER A 1 105 ? 5.383 23.938 26.547 1 97.19 105 SER A C 1
ATOM 854 O O . SER A 1 105 ? 5.617 23.297 27.578 1 97.19 105 SER A O 1
ATOM 856 N N . GLU A 1 106 ? 4.699 24.984 26.562 1 97.12 106 GLU A N 1
ATOM 857 C CA . GLU A 1 106 ? 4.148 25.594 27.766 1 97.12 106 GLU A CA 1
ATOM 858 C C . GLU A 1 106 ? 3.121 24.688 28.422 1 97.12 106 GLU A C 1
ATOM 860 O O . GLU A 1 106 ? 3.051 24.594 29.656 1 97.12 106 GLU A O 1
ATOM 865 N N . THR A 1 107 ? 2.326 24.062 27.625 1 96.25 107 THR A N 1
ATOM 866 C CA . THR A 1 107 ? 1.243 23.234 28.141 1 96.25 107 THR A CA 1
ATOM 867 C C . THR A 1 107 ? 1.696 21.781 28.312 1 96.25 107 THR A C 1
ATOM 869 O O . THR A 1 107 ? 0.984 20.969 28.906 1 96.25 107 THR A O 1
ATOM 872 N N . GLY A 1 108 ? 2.838 21.391 27.797 1 96.38 108 GLY A N 1
ATOM 873 C CA . GLY A 1 108 ? 3.32 20.031 27.859 1 96.38 108 GLY A CA 1
ATOM 874 C C . GLY A 1 108 ? 2.496 19.062 27.031 1 96.38 108 GLY A C 1
ATOM 875 O O . GLY A 1 108 ? 2.238 17.938 27.453 1 96.38 108 GLY A O 1
ATOM 876 N N . THR A 1 109 ? 1.927 19.531 25.984 1 95.62 109 THR A N 1
ATOM 877 C CA . THR A 1 109 ? 1.08 18.734 25.109 1 95.62 109 THR A CA 1
ATOM 878 C C . THR A 1 109 ? 1.718 18.578 23.734 1 95.62 109 THR A C 1
ATOM 880 O O . THR A 1 109 ? 2.764 19.172 23.453 1 95.62 109 THR A O 1
ATOM 883 N N . THR A 1 110 ? 1.257 17.609 22.938 1 94.69 110 THR A N 1
ATOM 884 C CA . THR A 1 110 ? 1.643 17.422 21.531 1 94.69 110 THR A CA 1
ATOM 885 C C . THR A 1 110 ? 0.458 17.672 20.609 1 94.69 110 THR A C 1
ATOM 887 O O . THR A 1 110 ? -0.676 17.828 21.062 1 94.69 110 THR A O 1
ATOM 890 N N . LEU A 1 111 ? 0.737 17.719 19.359 1 94 111 LEU A N 1
ATOM 891 C CA . LEU A 1 111 ? -0.33 17.953 18.391 1 94 111 LEU A CA 1
ATOM 892 C C . LEU A 1 111 ? -1.295 16.766 18.359 1 94 111 LEU A C 1
ATOM 894 O O . LEU A 1 111 ? -2.404 16.891 17.828 1 94 111 LEU A O 1
ATOM 898 N N . GLU A 1 112 ? -0.921 15.703 18.875 1 88.81 112 GLU A N 1
ATOM 899 C CA . GLU A 1 112 ? -1.784 14.531 18.938 1 88.81 112 GLU A CA 1
ATOM 900 C C . GLU A 1 112 ? -2.893 14.711 19.969 1 88.81 112 GLU A C 1
ATOM 902 O O . GLU A 1 112 ? -4.043 14.352 19.719 1 88.81 112 GLU A O 1
ATOM 907 N N . ASN A 1 113 ? -2.561 15.25 21.078 1 90.19 113 ASN A N 1
ATOM 908 C CA . ASN A 1 113 ? -3.537 15.406 22.156 1 90.19 113 ASN A CA 1
ATOM 909 C C . ASN A 1 113 ? -4.125 16.812 22.172 1 90.19 113 ASN A C 1
ATOM 911 O O . ASN A 1 113 ? -5.156 17.047 22.797 1 90.19 113 ASN A O 1
ATOM 915 N N . ASN A 1 114 ? -3.424 17.734 21.578 1 93.06 114 ASN A N 1
ATOM 916 C CA . ASN A 1 114 ? -3.873 19.109 21.438 1 93.06 114 ASN A CA 1
ATOM 917 C C . ASN A 1 114 ? -3.668 19.625 20.016 1 93.06 114 ASN A C 1
ATOM 919 O O . ASN A 1 114 ? -2.779 20.438 19.766 1 93.06 114 ASN A O 1
ATOM 923 N N . PRO A 1 115 ? -4.547 19.297 19.156 1 94.38 115 PRO A N 1
ATOM 924 C CA . PRO A 1 115 ? -4.32 19.578 17.75 1 94.38 115 PRO A CA 1
ATOM 925 C C . PRO A 1 115 ? -4.461 21.062 17.406 1 94.38 115 PRO A C 1
ATOM 927 O O . PRO A 1 115 ? -3.916 21.516 16.406 1 94.38 115 PRO A O 1
ATOM 930 N N . TYR A 1 116 ? -5.141 21.812 18.219 1 95.19 116 TYR A N 1
ATOM 931 C CA . TYR A 1 116 ? -5.371 23.219 17.922 1 95.19 116 TYR A CA 1
ATOM 932 C C . TYR A 1 116 ? -5.02 24.109 19.109 1 95.19 116 TYR A C 1
ATOM 934 O O . TYR A 1 116 ? -5.883 24.797 19.656 1 95.19 116 TYR A O 1
ATOM 942 N N . PRO A 1 117 ? -3.76 24.234 19.391 1 95.5 117 PRO A N 1
ATOM 943 C CA . PRO A 1 117 ? -3.336 24.922 20.609 1 95.5 117 PRO A CA 1
ATOM 944 C C . PRO A 1 117 ? -3.598 26.438 20.547 1 95.5 117 PRO A C 1
ATOM 946 O O . PRO A 1 117 ? -3.738 27.078 21.594 1 95.5 117 PRO A O 1
ATOM 949 N N . LEU A 1 118 ? -3.629 27.062 19.391 1 96.5 118 LEU A N 1
ATOM 950 C CA . LEU A 1 118 ? -3.811 28.516 19.25 1 96.5 118 LEU A CA 1
ATOM 951 C C . LEU A 1 118 ? -5.223 28.844 18.781 1 96.5 118 LEU A C 1
ATOM 953 O O . LEU A 1 118 ? -5.492 29.953 18.344 1 96.5 118 LEU A O 1
ATOM 957 N N . GLY A 1 119 ? -6.09 27.812 18.891 1 93.94 119 GLY A N 1
ATOM 958 C CA . GLY A 1 119 ? -7.445 28.016 18.406 1 93.94 119 GLY A CA 1
ATOM 959 C C . GLY A 1 119 ? -7.637 27.562 16.969 1 93.94 119 GLY A C 1
ATOM 960 O O . GLY A 1 119 ? -6.707 27.062 16.344 1 93.94 119 GLY A O 1
ATOM 961 N N . TRP A 1 120 ? -8.828 27.828 16.422 1 93.81 120 TRP A N 1
ATOM 962 C CA . TRP A 1 120 ? -9.18 27.297 15.109 1 93.81 120 TRP A CA 1
ATOM 963 C C . TRP A 1 120 ? -8.867 28.328 14.016 1 93.81 120 TRP A C 1
ATOM 965 O O . TRP A 1 120 ? -8.922 29.531 14.25 1 93.81 120 TRP A O 1
ATOM 975 N N . THR A 1 121 ? -8.477 27.812 12.945 1 94.94 121 THR A N 1
ATOM 976 C CA . THR A 1 121 ? -8.281 28.578 11.727 1 94.94 121 THR A CA 1
ATOM 977 C C . THR A 1 121 ? -9.109 28 10.578 1 94.94 121 THR A C 1
ATOM 979 O O . THR A 1 121 ? -9.844 27.031 10.766 1 94.94 121 THR A O 1
ATOM 982 N N . THR A 1 122 ? -9.094 28.625 9.453 1 93.38 122 THR A N 1
ATOM 983 C CA . THR A 1 122 ? -9.805 28.125 8.289 1 93.38 122 THR A CA 1
ATOM 984 C C . THR A 1 122 ? -9.242 26.781 7.844 1 93.38 122 THR A C 1
ATOM 986 O O . THR A 1 122 ? -9.898 26.031 7.105 1 93.38 122 THR A O 1
ATOM 989 N N . MET A 1 123 ? -8.055 26.391 8.312 1 95.31 123 MET A N 1
ATOM 990 C CA . MET A 1 123 ? -7.418 25.125 7.957 1 95.31 123 MET A CA 1
ATOM 991 C C . MET A 1 123 ? -7.801 24.031 8.945 1 95.31 123 MET A C 1
ATOM 993 O O . MET A 1 123 ? -7.672 22.844 8.633 1 95.31 123 MET A O 1
ATOM 997 N N . SER A 1 124 ? -8.289 24.359 10.07 1 94.75 124 SER A N 1
ATOM 998 C CA . SER A 1 124 ? -8.5 23.438 11.164 1 94.75 124 SER A CA 1
ATOM 999 C C . SER A 1 124 ? -9.469 22.328 10.766 1 94.75 124 SER A C 1
ATOM 1001 O O . SER A 1 124 ? -9.211 21.141 11.023 1 94.75 124 SER A O 1
ATOM 1003 N N . PRO A 1 125 ? -10.617 22.688 10.086 1 92.5 125 PRO A N 1
ATOM 1004 C CA . PRO A 1 125 ? -11.539 21.609 9.695 1 92.5 125 PRO A CA 1
ATOM 1005 C C . PRO A 1 125 ? -10.898 20.609 8.75 1 92.5 125 PRO A C 1
ATOM 1007 O O . PRO A 1 125 ? -11.102 19.391 8.898 1 92.5 125 PRO A O 1
ATOM 1010 N N . SER A 1 126 ? -10.172 21.125 7.766 1 94.88 126 SER A N 1
ATOM 1011 C CA . SER A 1 126 ? -9.492 20.234 6.836 1 94.88 126 SER A CA 1
ATOM 1012 C C . SER A 1 126 ? -8.492 19.328 7.562 1 94.88 126 SER A C 1
ATOM 1014 O O . SER A 1 126 ? -8.414 18.141 7.293 1 94.88 126 SER A O 1
ATOM 1016 N N . LEU A 1 127 ? -7.77 19.922 8.484 1 96.81 127 LEU A N 1
ATOM 1017 C CA . LEU A 1 127 ? -6.809 19.156 9.281 1 96.81 127 LEU A CA 1
ATOM 1018 C C . LEU A 1 127 ? -7.512 18.094 10.102 1 96.81 127 LEU A C 1
ATOM 1020 O O . LEU A 1 127 ? -7.027 16.953 10.203 1 96.81 127 LEU A O 1
ATOM 1024 N N . HIS A 1 128 ? -8.57 18.484 10.641 1 94.56 128 HIS A N 1
ATOM 1025 C CA . HIS A 1 128 ? -9.328 17.547 11.469 1 94.56 128 HIS A CA 1
ATOM 1026 C C . HIS A 1 128 ? -9.844 16.375 10.641 1 94.56 128 HIS A C 1
ATOM 1028 O O . HIS A 1 128 ? -9.852 15.234 11.109 1 94.56 128 HIS A O 1
ATOM 1034 N N . HIS A 1 129 ? -10.242 16.672 9.406 1 94.31 129 HIS A N 1
ATOM 1035 C CA . HIS A 1 129 ? -10.688 15.625 8.484 1 94.31 129 HIS A CA 1
ATOM 1036 C C . HIS A 1 129 ? -9.539 14.688 8.125 1 94.31 129 HIS A C 1
ATOM 1038 O O . HIS A 1 129 ? -9.727 13.477 8.047 1 94.31 129 HIS A O 1
ATOM 1044 N N . ILE A 1 130 ? -8.398 15.203 7.879 1 96.56 130 ILE A N 1
ATOM 1045 C CA . ILE A 1 130 ? -7.227 14.398 7.566 1 96.56 130 ILE A CA 1
ATOM 1046 C C . ILE A 1 130 ? -6.914 13.469 8.734 1 96.56 130 ILE A C 1
ATOM 1048 O O . ILE A 1 130 ? -6.613 12.289 8.531 1 96.56 130 ILE A O 1
ATOM 1052 N N . ARG A 1 131 ? -7.02 13.953 9.93 1 95.69 131 ARG A N 1
ATOM 1053 C CA . ARG A 1 131 ? -6.77 13.148 11.117 1 95.69 131 ARG A CA 1
ATOM 1054 C C . ARG A 1 131 ? -7.754 11.984 11.211 1 95.69 131 ARG A C 1
ATOM 1056 O O . ARG A 1 131 ? -7.391 10.891 11.641 1 95.69 131 ARG A O 1
ATOM 1063 N N . LEU A 1 132 ? -8.984 12.242 10.789 1 93.56 132 LEU A N 1
ATOM 1064 C CA . LEU A 1 132 ? -9.969 11.164 10.766 1 93.56 132 LEU A CA 1
ATOM 1065 C C . LEU A 1 132 ? -9.547 10.062 9.797 1 93.56 132 LEU A C 1
ATOM 1067 O O . LEU A 1 132 ? -9.625 8.875 10.125 1 93.56 132 LEU A O 1
ATOM 1071 N N . ARG A 1 133 ? -9.133 10.508 8.656 1 95.12 133 ARG A N 1
ATOM 1072 C CA . ARG A 1 133 ? -8.703 9.523 7.66 1 95.12 133 ARG A CA 1
ATOM 1073 C C . ARG A 1 133 ? -7.555 8.68 8.188 1 95.12 133 ARG A C 1
ATOM 1075 O O . ARG A 1 133 ? -7.48 7.48 7.91 1 95.12 133 ARG A O 1
ATOM 1082 N N . ARG A 1 134 ? -6.688 9.25 8.906 1 95 134 ARG A N 1
ATOM 1083 C CA . ARG A 1 134 ? -5.57 8.516 9.484 1 95 134 ARG A CA 1
ATOM 1084 C C . ARG A 1 134 ? -6.055 7.5 10.516 1 95 134 ARG A C 1
ATOM 1086 O O . ARG A 1 134 ? -5.559 6.371 10.562 1 95 134 ARG A O 1
ATOM 1093 N N . ILE A 1 135 ? -7.004 7.852 11.328 1 92.69 135 ILE A N 1
ATOM 1094 C CA . ILE A 1 135 ? -7.559 6.945 12.328 1 92.69 135 ILE A CA 1
ATOM 1095 C C . ILE A 1 135 ? -8.258 5.777 11.633 1 92.69 135 ILE A C 1
ATOM 1097 O O . ILE A 1 135 ? -8.062 4.621 12.016 1 92.69 135 ILE A O 1
ATOM 1101 N N . LEU A 1 136 ? -9.055 6.16 10.633 1 90.12 136 LEU A N 1
ATOM 1102 C CA . LEU A 1 136 ? -9.789 5.133 9.898 1 90.12 136 LEU A CA 1
ATOM 1103 C C . LEU A 1 136 ? -8.828 4.168 9.211 1 90.12 136 LEU A C 1
ATOM 1105 O O . LEU A 1 136 ? -9.117 2.977 9.094 1 90.12 136 LEU A O 1
ATOM 1109 N N . THR A 1 137 ? -7.746 4.691 8.703 1 92.12 137 THR A N 1
ATOM 1110 C CA . THR A 1 137 ? -6.73 3.836 8.094 1 92.12 137 THR A CA 1
ATOM 1111 C C . THR A 1 137 ? -6.176 2.846 9.117 1 92.12 137 THR A C 1
ATOM 1113 O O . THR A 1 137 ? -6.02 1.661 8.82 1 92.12 137 THR A O 1
ATOM 1116 N N . LYS A 1 138 ? -5.906 3.277 10.297 1 89.06 138 LYS A N 1
ATOM 1117 C CA . LYS A 1 138 ? -5.438 2.404 11.367 1 89.06 138 LYS A CA 1
ATOM 1118 C C . LYS A 1 138 ? -6.461 1.316 11.68 1 89.06 138 LYS A C 1
ATOM 1120 O O . LYS A 1 138 ? -6.098 0.158 11.898 1 89.06 138 LYS A O 1
ATOM 1125 N N . ILE A 1 139 ? -7.648 1.71 11.727 1 84.31 139 ILE A N 1
ATOM 1126 C CA . ILE A 1 139 ? -8.727 0.769 12.023 1 84.31 139 ILE A CA 1
ATOM 1127 C C . ILE A 1 139 ? -8.797 -0.296 10.93 1 84.31 139 ILE A C 1
ATOM 1129 O O . ILE A 1 139 ? -8.875 -1.491 11.227 1 84.31 139 ILE A O 1
ATOM 1133 N N . LYS A 1 140 ? -8.766 0.172 9.727 1 81.19 140 LYS A N 1
ATOM 1134 C CA . LYS A 1 140 ? -8.828 -0.753 8.602 1 81.19 140 LYS A CA 1
ATOM 1135 C C . LYS A 1 140 ? -7.66 -1.739 8.633 1 81.19 140 LYS A C 1
ATOM 1137 O O . LYS A 1 140 ? -7.844 -2.934 8.391 1 81.19 140 LYS A O 1
ATOM 1142 N N . GLU A 1 141 ? -6.496 -1.244 8.859 1 81.25 141 GLU A N 1
ATOM 1143 C CA . GLU A 1 141 ? -5.301 -2.082 8.891 1 81.25 141 GLU A CA 1
ATOM 1144 C C . GLU A 1 141 ? -5.395 -3.131 10 1 81.25 141 GLU A C 1
ATOM 1146 O O . GLU A 1 141 ? -4.953 -4.27 9.82 1 81.25 141 GLU A O 1
ATOM 1151 N N . LYS A 1 142 ? -5.883 -2.793 11.078 1 75.75 142 LYS A N 1
ATOM 1152 C CA . LYS A 1 142 ? -5.973 -3.713 12.211 1 75.75 142 LYS A CA 1
ATOM 1153 C C . LYS A 1 142 ? -7.055 -4.762 11.977 1 75.75 142 LYS A C 1
ATOM 1155 O O . LYS A 1 142 ? -6.871 -5.938 12.305 1 75.75 142 LYS A O 1
ATOM 1160 N N . VAL A 1 143 ? -8.141 -4.348 11.43 1 67.56 143 VAL A N 1
ATOM 1161 C CA . VAL A 1 143 ? -9.273 -5.25 11.242 1 67.56 143 VAL A CA 1
ATOM 1162 C C . VAL A 1 143 ? -8.977 -6.223 10.102 1 67.56 143 VAL A C 1
ATOM 1164 O O . VAL A 1 143 ? -9.336 -7.402 10.18 1 67.56 143 VAL A O 1
ATOM 1167 N N . TYR A 1 144 ? -8.305 -5.746 9.094 1 62.94 144 TYR A N 1
ATOM 1168 C CA . TYR A 1 144 ? -8.133 -6.57 7.898 1 62.94 144 TYR A CA 1
ATOM 1169 C C . TYR A 1 144 ? -6.797 -7.297 7.922 1 62.94 144 TYR A C 1
ATOM 1171 O O . TYR A 1 144 ? -6.539 -8.164 7.082 1 62.94 144 TYR A O 1
ATOM 1179 N N . HIS A 1 145 ? -5.926 -6.844 8.742 1 60.62 145 HIS A N 1
ATOM 1180 C CA . HIS A 1 145 ? -4.652 -7.555 8.773 1 60.62 145 HIS A CA 1
ATOM 1181 C C . HIS A 1 145 ? -4.812 -8.945 9.383 1 60.62 145 HIS A C 1
ATOM 1183 O O . HIS A 1 145 ? -5.52 -9.109 10.383 1 60.62 145 HIS A O 1
ATOM 1189 N N . SER A 1 146 ? -4.512 -9.93 8.516 1 54.31 146 SER A N 1
ATOM 1190 C CA . SER A 1 146 ? -4.57 -11.336 8.891 1 54.31 146 SER A CA 1
ATOM 1191 C C . SER A 1 146 ? -4.027 -11.555 10.297 1 54.31 146 SER A C 1
ATOM 1193 O O . SER A 1 146 ? -4.535 -12.398 11.039 1 54.31 146 SER A O 1
ATOM 1195 N N . ARG A 1 147 ? -3.059 -10.797 10.664 1 53.62 147 ARG A N 1
ATOM 1196 C CA . ARG A 1 147 ? -2.463 -10.961 11.992 1 53.62 147 ARG A CA 1
ATOM 1197 C C . ARG A 1 147 ? -3.467 -10.625 13.086 1 53.62 147 ARG A C 1
ATOM 1199 O O . ARG A 1 147 ? -3.365 -11.141 14.203 1 53.62 147 ARG A O 1
ATOM 1206 N N . PHE A 1 148 ? -4.402 -9.812 12.703 1 57.06 148 PHE A N 1
ATOM 1207 C CA . PHE A 1 148 ? -5.422 -9.445 13.672 1 57.06 148 PHE A CA 1
ATOM 1208 C C . PHE A 1 148 ? -6.184 -10.672 14.156 1 57.06 148 PHE A C 1
ATOM 1210 O O . PHE A 1 148 ? -6.484 -10.797 15.344 1 57.06 148 PHE A O 1
ATOM 1217 N N . SER A 1 149 ? -6.336 -11.5 13.133 1 56.47 149 SER A N 1
ATOM 1218 C CA . SER A 1 149 ? -7.062 -12.711 13.508 1 56.47 149 SER A CA 1
ATOM 1219 C C . SER A 1 149 ? -6.191 -13.641 14.344 1 56.47 149 SER A C 1
ATOM 1221 O O . SER A 1 149 ? -6.703 -14.461 15.109 1 56.47 149 SER A O 1
ATOM 1223 N N . GLN A 1 150 ? -4.91 -13.367 14.203 1 62.06 150 GLN A N 1
ATOM 1224 C CA . GLN A 1 150 ? -4.008 -14.25 14.938 1 62.06 150 GLN A CA 1
ATOM 1225 C C . GLN A 1 150 ? -3.695 -13.688 16.312 1 62.06 150 GLN A C 1
ATOM 1227 O O . GLN A 1 150 ? -3.172 -14.398 17.172 1 62.06 150 GLN A O 1
ATOM 1232 N N . GLU A 1 151 ? -4.07 -12.5 16.5 1 63.31 151 GLU A N 1
ATOM 1233 C CA . GLU A 1 151 ? -3.811 -11.883 17.781 1 63.31 151 GLU A CA 1
ATOM 1234 C C . GLU A 1 151 ? -4.711 -12.461 18.875 1 63.31 151 GLU A C 1
ATOM 1236 O O . GLU A 1 151 ? -5.824 -12.914 18.594 1 63.31 151 GLU A O 1
ATOM 1241 N N . LYS A 1 152 ? -4.062 -12.539 19.953 1 69.44 152 LYS A N 1
ATOM 1242 C CA . LYS A 1 152 ? -4.852 -12.914 21.109 1 69.44 152 LYS A CA 1
ATOM 1243 C C . LYS A 1 152 ? -6.027 -11.961 21.312 1 69.44 152 LYS A C 1
ATOM 1245 O O . LYS A 1 152 ? -5.949 -10.789 20.938 1 69.44 152 LYS A O 1
ATOM 1250 N N . ALA A 1 153 ? -7.066 -12.602 21.812 1 70.19 153 ALA A N 1
ATOM 1251 C CA . ALA A 1 153 ? -8.305 -11.852 22.016 1 70.19 153 ALA A CA 1
ATOM 1252 C C . ALA A 1 153 ? -8.047 -10.578 22.828 1 70.19 153 ALA A C 1
ATOM 1254 O O . ALA A 1 153 ? -8.578 -9.516 22.5 1 70.19 153 ALA A O 1
ATOM 1255 N N . GLU A 1 154 ? -7.266 -10.688 23.875 1 72.88 154 GLU A N 1
ATOM 1256 C CA . GLU A 1 154 ? -6.996 -9.547 24.734 1 72.88 154 GLU A CA 1
ATOM 1257 C C . GLU A 1 154 ? -6.297 -8.422 23.969 1 72.88 154 GLU A C 1
ATOM 1259 O O . GLU A 1 154 ? -6.625 -7.246 24.141 1 72.88 154 GLU A O 1
ATOM 1264 N N . GLN A 1 155 ? -5.301 -8.82 23.172 1 74.69 155 GLN A N 1
ATOM 1265 C CA . GLN A 1 155 ? -4.566 -7.836 22.391 1 74.69 155 GLN A CA 1
ATOM 1266 C C . GLN A 1 155 ? -5.469 -7.176 21.359 1 74.69 155 GLN A C 1
ATOM 1268 O O . GLN A 1 155 ? -5.363 -5.969 21.109 1 74.69 155 GLN A O 1
ATOM 1273 N N . ARG A 1 156 ? -6.32 -8 20.812 1 73.06 156 ARG A N 1
ATOM 1274 C CA . ARG A 1 156 ? -7.266 -7.477 19.844 1 73.06 156 ARG A CA 1
ATOM 1275 C C . ARG A 1 156 ? -8.195 -6.449 20.484 1 73.06 156 ARG A C 1
ATOM 1277 O O . ARG A 1 156 ? -8.43 -5.379 19.906 1 73.06 156 ARG A O 1
ATOM 1284 N N . TYR A 1 157 ? -8.625 -6.801 21.719 1 71.81 157 TYR A N 1
ATOM 1285 C CA . TYR A 1 157 ? -9.539 -5.898 22.422 1 71.81 157 TYR A CA 1
ATOM 1286 C C . TYR A 1 157 ? -8.836 -4.602 22.797 1 71.81 157 TYR A C 1
ATOM 1288 O O . TYR A 1 157 ? -9.406 -3.518 22.672 1 71.81 157 TYR A O 1
ATOM 1296 N N . ALA A 1 158 ? -7.66 -4.793 23.203 1 76.56 158 ALA A N 1
ATOM 1297 C CA . ALA A 1 158 ? -6.895 -3.607 23.578 1 76.56 158 ALA A CA 1
ATOM 1298 C C . ALA A 1 158 ? -6.684 -2.688 22.375 1 76.56 158 ALA A C 1
ATOM 1300 O O . ALA A 1 158 ? -6.773 -1.465 22.5 1 76.56 158 ALA A O 1
ATOM 1301 N N . SER A 1 159 ? -6.375 -3.316 21.312 1 77.19 159 SER A N 1
ATOM 1302 C CA . SER A 1 159 ? -6.156 -2.543 20.094 1 77.19 159 SER A CA 1
ATOM 1303 C C . SER A 1 159 ? -7.43 -1.829 19.656 1 77.19 159 SER A C 1
ATOM 1305 O O . SER A 1 159 ? -7.391 -0.662 19.266 1 77.19 159 SER A O 1
ATOM 1307 N N . VAL A 1 160 ? -8.445 -2.512 19.703 1 76.38 160 VAL A N 1
ATOM 1308 C CA . VAL A 1 160 ? -9.727 -1.945 19.297 1 76.38 160 VAL A CA 1
ATOM 1309 C C . VAL A 1 160 ? -10.109 -0.813 20.25 1 76.38 160 VAL A C 1
ATOM 1311 O O . VAL A 1 160 ? -10.609 0.228 19.812 1 76.38 160 VAL A O 1
ATOM 1314 N N . ASP A 1 161 ? -9.789 -1.017 21.531 1 80.25 161 ASP A N 1
ATOM 1315 C CA . ASP A 1 161 ? -10.102 0.003 22.531 1 80.25 161 ASP A CA 1
ATOM 1316 C C . ASP A 1 161 ? -9.273 1.269 22.297 1 80.25 161 ASP A C 1
ATOM 1318 O O . ASP A 1 161 ? -9.781 2.381 22.453 1 80.25 161 ASP A O 1
ATOM 1322 N N . ALA A 1 162 ? -8.07 1.047 21.984 1 85.94 162 ALA A N 1
ATOM 1323 C CA . ALA A 1 162 ? -7.203 2.189 21.719 1 85.94 162 ALA A CA 1
ATOM 1324 C C . ALA A 1 162 ? -7.703 2.996 20.516 1 85.94 162 ALA A C 1
ATOM 1326 O O . ALA A 1 162 ? -7.703 4.227 20.547 1 85.94 162 ALA A O 1
ATOM 1327 N N . LEU A 1 163 ? -8.102 2.268 19.547 1 86.12 163 LEU A N 1
ATOM 1328 C CA . LEU A 1 163 ? -8.609 2.938 18.359 1 86.12 163 LEU A CA 1
ATOM 1329 C C . LEU A 1 163 ? -9.93 3.643 18.656 1 86.12 163 LEU A C 1
ATOM 1331 O O . LEU A 1 163 ? -10.172 4.746 18.156 1 86.12 163 LEU A O 1
ATOM 1335 N N . ALA A 1 164 ? -10.719 3.02 19.484 1 82.12 164 ALA A N 1
ATOM 1336 C CA . ALA A 1 164 ? -11.969 3.641 19.922 1 82.12 164 ALA A CA 1
ATOM 1337 C C . ALA A 1 164 ? -11.703 4.93 20.688 1 82.12 164 ALA A C 1
ATOM 1339 O O . ALA A 1 164 ? -12.391 5.934 20.484 1 82.12 164 ALA A O 1
ATOM 1340 N N . SER A 1 165 ? -10.766 4.809 21.516 1 88.44 165 SER A N 1
ATOM 1341 C CA . SER A 1 165 ? -10.398 5.98 22.297 1 88.44 165 SER A CA 1
ATOM 1342 C C . SER A 1 165 ? -9.891 7.109 21.406 1 88.44 165 SER A C 1
ATOM 1344 O O . SER A 1 165 ? -10.203 8.281 21.641 1 88.44 165 SER A O 1
ATOM 1346 N N . GLU A 1 166 ? -9.086 6.777 20.422 1 90 166 GLU A N 1
ATOM 1347 C CA . GLU A 1 166 ? -8.586 7.773 19.484 1 90 166 GLU A CA 1
ATOM 1348 C C . GLU A 1 166 ? -9.727 8.445 18.734 1 90 166 GLU A C 1
ATOM 1350 O O . GLU A 1 166 ? -9.703 9.664 18.516 1 90 166 GLU A O 1
ATOM 1355 N N . LEU A 1 167 ? -10.664 7.684 18.344 1 89 167 LEU A N 1
ATOM 1356 C CA . LEU A 1 167 ? -11.82 8.219 17.641 1 89 167 LEU A CA 1
ATOM 1357 C C . LEU A 1 167 ? -12.648 9.125 18.547 1 89 167 LEU A C 1
ATOM 1359 O O . LEU A 1 167 ? -13.125 10.172 18.109 1 89 167 LEU A O 1
ATOM 1363 N N . ASP A 1 168 ? -12.742 8.703 19.781 1 86.81 168 ASP A N 1
ATOM 1364 C CA . ASP A 1 168 ? -13.477 9.508 20.75 1 86.81 168 ASP A CA 1
ATOM 1365 C C . ASP A 1 168 ? -12.781 10.852 20.969 1 86.81 168 ASP A C 1
ATOM 1367 O O . ASP A 1 168 ? -13.445 11.891 21.062 1 86.81 168 ASP A O 1
ATOM 1371 N N . GLN A 1 169 ? -11.547 10.766 21.094 1 90.5 169 GLN A N 1
ATOM 1372 C CA . GLN A 1 169 ? -10.789 12 21.25 1 90.5 169 GLN A CA 1
ATOM 1373 C C . GLN A 1 169 ? -10.945 12.906 20.016 1 90.5 169 GLN A C 1
ATOM 1375 O O . GLN A 1 169 ? -11.07 14.125 20.156 1 90.5 169 GLN A O 1
ATOM 1380 N N . TRP A 1 170 ? -10.812 12.289 18.891 1 91.19 170 TRP A N 1
ATOM 1381 C CA . TRP A 1 170 ? -11.031 13.023 17.656 1 91.19 170 TRP A CA 1
ATOM 1382 C C . TRP A 1 170 ? -12.398 13.695 17.656 1 91.19 170 TRP A C 1
ATOM 1384 O O . TRP A 1 170 ? -12.523 14.875 17.297 1 91.19 170 TRP A O 1
ATOM 1394 N N . ARG A 1 171 ? -13.43 13.047 18.078 1 89.19 171 ARG A N 1
ATOM 1395 C CA . ARG A 1 171 ? -14.789 13.578 18.141 1 89.19 171 ARG A CA 1
ATOM 1396 C C . ARG A 1 171 ? -14.883 14.742 19.109 1 89.19 171 ARG A C 1
ATOM 1398 O O . ARG A 1 171 ? -15.586 15.719 18.859 1 89.19 171 ARG A O 1
ATOM 1405 N N . ALA A 1 172 ? -14.141 14.68 20.156 1 88.25 172 ALA A N 1
ATOM 1406 C CA . ALA A 1 172 ? -14.188 15.688 21.203 1 88.25 172 ALA A CA 1
ATOM 1407 C C . ALA A 1 172 ? -13.531 16.984 20.734 1 88.25 172 ALA A C 1
ATOM 1409 O O . ALA A 1 172 ? -13.82 18.062 21.281 1 88.25 172 ALA A O 1
ATOM 1410 N N . LEU A 1 173 ? -12.695 16.844 19.75 1 89.38 173 LEU A N 1
ATOM 1411 C CA . LEU A 1 173 ? -11.891 18 19.359 1 89.38 173 LEU A CA 1
ATOM 1412 C C . LEU A 1 173 ? -12.375 18.562 18.031 1 89.38 173 LEU A C 1
ATOM 1414 O O . LEU A 1 173 ? -11.68 19.375 17.406 1 89.38 173 LEU A O 1
ATOM 1418 N N . ILE A 1 174 ? -13.516 18.078 17.609 1 86.56 174 ILE A N 1
ATOM 1419 C CA . ILE A 1 174 ? -14.07 18.578 16.359 1 86.56 174 ILE A CA 1
ATOM 1420 C C . ILE A 1 174 ? -14.242 20.094 16.438 1 86.56 174 ILE A C 1
ATOM 1422 O O . ILE A 1 174 ? -14.859 20.609 17.391 1 86.56 174 ILE A O 1
ATOM 1426 N N . PRO A 1 175 ? -13.484 20.719 15.641 1 76 175 PRO A N 1
ATOM 1427 C CA . PRO A 1 175 ? -13.656 22.172 15.648 1 76 175 PRO A CA 1
ATOM 1428 C C . PRO A 1 175 ? -15.117 22.594 15.508 1 76 175 PRO A C 1
ATOM 1430 O O . PRO A 1 175 ? -15.867 21.984 14.742 1 76 175 PRO A O 1
ATOM 1433 N N . ALA A 1 176 ? -15.68 22.984 16.641 1 60.12 176 ALA A N 1
ATOM 1434 C CA . ALA A 1 176 ? -17.062 23.422 16.766 1 60.12 176 ALA A CA 1
ATOM 1435 C C . ALA A 1 176 ? -17.469 24.297 15.57 1 60.12 176 ALA A C 1
ATOM 1437 O O . ALA A 1 176 ? -16.703 25.141 15.133 1 60.12 176 ALA A O 1
ATOM 1438 N N . LYS A 1 177 ? -18.219 23.719 14.539 1 49.56 177 LYS A N 1
ATOM 1439 C CA . LYS A 1 177 ? -18.891 24.641 13.625 1 49.56 177 LYS A CA 1
ATOM 1440 C C . LYS A 1 177 ? -19.281 25.938 14.32 1 49.56 177 LYS A C 1
ATOM 1442 O O . LYS A 1 177 ? -19.656 25.938 15.492 1 49.56 177 LYS A O 1
ATOM 1447 N N . SER A 1 178 ? -18.859 27.109 13.93 1 41.12 178 SER A N 1
ATOM 1448 C CA . SER A 1 178 ? -19.859 28.172 14.039 1 41.12 178 SER A CA 1
ATOM 1449 C C . SER A 1 178 ? -21.281 27.609 14 1 41.12 178 SER A C 1
ATOM 1451 O O . SER A 1 178 ? -21.5 26.484 13.531 1 41.12 178 SER A O 1
ATOM 1453 N N . SER A 1 179 ? -22.5 28.344 14.281 1 35.78 179 SER A N 1
ATOM 1454 C CA . SER A 1 179 ? -23.922 28.109 14.039 1 35.78 179 SER A CA 1
ATOM 1455 C C . SER A 1 179 ? -24.141 27.328 12.75 1 35.78 179 SER A C 1
ATOM 1457 O O . SER A 1 179 ? -25.078 27.594 12.008 1 35.78 179 SER A O 1
ATOM 1459 N N . ILE A 1 180 ? -23.328 26.906 12 1 36.38 180 ILE A N 1
ATOM 1460 C CA . ILE A 1 180 ? -23.797 26.344 10.742 1 36.38 180 ILE A CA 1
ATOM 1461 C C . ILE A 1 180 ? -24.734 25.172 11.016 1 36.38 180 ILE A C 1
ATOM 1463 O O . ILE A 1 180 ? -24.5 24.391 11.945 1 36.38 180 ILE A O 1
ATOM 1467 N N . ASP A 1 181 ? -25.922 24.859 10.117 1 33.06 181 ASP A N 1
ATOM 1468 C CA . ASP A 1 181 ? -27.219 24.172 10.133 1 33.06 181 ASP A CA 1
ATOM 1469 C C . ASP A 1 181 ? -27.062 22.719 10.547 1 33.06 181 ASP A C 1
ATOM 1471 O O . ASP A 1 181 ? -26.031 22.094 10.289 1 33.06 181 ASP A O 1
ATOM 1475 N N . LYS A 1 182 ? -27.969 22.031 11.375 1 35 182 LYS A N 1
ATOM 1476 C CA . LYS A 1 182 ? -28.578 20.734 11.68 1 35 182 LYS A CA 1
ATOM 1477 C C . LYS A 1 182 ? -28.344 19.75 10.547 1 35 182 LYS A C 1
ATOM 1479 O O . LYS A 1 182 ? -28.656 18.562 10.68 1 35 182 LYS A O 1
ATOM 1484 N N . SER A 1 183 ? -28.188 20.125 9.25 1 31.09 183 SER A N 1
ATOM 1485 C CA . SER A 1 183 ? -28.25 19.281 8.07 1 31.09 183 SER A CA 1
ATOM 1486 C C . SER A 1 183 ? -26.938 18.547 7.832 1 31.09 183 SER A C 1
ATOM 1488 O O . SER A 1 183 ? -26.859 17.688 6.945 1 31.09 183 SER A O 1
ATOM 1490 N N . ALA A 1 184 ? -25.891 18.969 8.312 1 30.02 184 ALA A N 1
ATOM 1491 C CA . ALA A 1 184 ? -24.609 18.328 8 1 30.02 184 ALA A CA 1
ATOM 1492 C C . ALA A 1 184 ? -24.438 17.031 8.797 1 30.02 184 ALA A C 1
ATOM 1494 O O . ALA A 1 184 ? -23.406 16.375 8.703 1 30.02 184 ALA A O 1
ATOM 1495 N N . GLY A 1 185 ? -25.312 16.734 9.75 1 32.94 185 GLY A N 1
ATOM 1496 C CA . GLY A 1 185 ? -25.328 15.453 10.43 1 32.94 185 GLY A CA 1
ATOM 1497 C C . GLY A 1 185 ? -25.188 14.273 9.484 1 32.94 185 GLY A C 1
ATOM 1498 O O . GLY A 1 185 ? -24.859 13.164 9.914 1 32.94 185 GLY A O 1
ATOM 1499 N N . ASN A 1 186 ? -25.828 14.344 8.32 1 33.38 186 ASN A N 1
ATOM 1500 C CA . ASN A 1 186 ? -25.922 13.289 7.312 1 33.38 186 ASN A CA 1
ATOM 1501 C C . ASN A 1 186 ? -24.625 13.141 6.539 1 33.38 186 ASN A C 1
ATOM 1503 O O . ASN A 1 186 ? -24.547 12.359 5.586 1 33.38 186 ASN A O 1
ATOM 1507 N N . LEU A 1 187 ? -23.906 14.195 6.602 1 30.81 187 LEU A N 1
ATOM 1508 C CA . LEU A 1 187 ? -22.812 14.133 5.641 1 30.81 187 LEU A CA 1
ATOM 1509 C C . LEU A 1 187 ? -21.859 12.992 5.98 1 30.81 187 LEU A C 1
ATOM 1511 O O . LEU A 1 187 ? -21.328 12.336 5.086 1 30.81 187 LEU A O 1
ATOM 1515 N N . PHE A 1 188 ? -21.312 13.117 7.363 1 33.53 188 PHE A N 1
ATOM 1516 C CA . PHE A 1 188 ? -20.312 12.062 7.5 1 33.53 188 PHE A CA 1
ATOM 1517 C C . PHE A 1 188 ? -20.984 10.727 7.789 1 33.53 188 PHE A C 1
ATOM 1519 O O . PHE A 1 188 ? -21.625 10.555 8.828 1 33.53 188 PHE A O 1
ATOM 1526 N N . GLY A 1 189 ? -21.797 10.172 7.008 1 34.38 189 GLY A N 1
ATOM 1527 C CA . GLY A 1 189 ? -22.391 8.859 7.137 1 34.38 189 GLY A CA 1
ATOM 1528 C C . GLY A 1 189 ? -22.156 8.219 8.492 1 34.38 189 GLY A C 1
ATOM 1529 O O . GLY A 1 189 ? -22.391 7.02 8.672 1 34.38 189 GLY A O 1
ATOM 1530 N N . LEU A 1 190 ? -21.391 8.961 9.359 1 31.34 190 LEU A N 1
ATOM 1531 C CA . LEU A 1 190 ? -21.219 8.375 10.688 1 31.34 190 LEU A CA 1
ATOM 1532 C C . LEU A 1 190 ? -22.422 8.672 11.578 1 31.34 190 LEU A C 1
ATOM 1534 O O . LEU A 1 190 ? -22.625 9.812 11.992 1 31.34 190 LEU A O 1
ATOM 1538 N N . ASP A 1 191 ? -23.656 8.305 11.375 1 30.27 191 ASP A N 1
ATOM 1539 C CA . ASP A 1 191 ? -24.688 8.383 12.414 1 30.27 191 ASP A CA 1
ATOM 1540 C C . ASP A 1 191 ? -24.188 7.727 13.711 1 30.27 191 ASP A C 1
ATOM 1542 O O . ASP A 1 191 ? -24.078 6.504 13.781 1 30.27 191 ASP A O 1
ATOM 1546 N N . LEU A 1 192 ? -23.469 8.25 14.508 1 28.75 192 LEU A N 1
ATOM 1547 C CA . LEU A 1 192 ? -22.969 7.914 15.844 1 28.75 192 LEU A CA 1
ATOM 1548 C C . LEU A 1 192 ? -24.125 7.625 16.797 1 28.75 192 LEU A C 1
ATOM 1550 O O . LEU A 1 192 ? -23.906 7.34 17.969 1 28.75 192 LEU A O 1
ATOM 1554 N N . GLU A 1 193 ? -25.469 7.777 16.562 1 29.92 193 GLU A N 1
ATOM 1555 C CA . GLU A 1 193 ? -26.406 7.543 17.641 1 29.92 193 GLU A CA 1
ATOM 1556 C C . GLU A 1 193 ? -26.453 6.066 18.031 1 29.92 193 GLU A C 1
ATOM 1558 O O . GLU A 1 193 ? -26.953 5.715 19.094 1 29.92 193 GLU A O 1
ATOM 1563 N N . THR A 1 194 ? -26.359 5.012 17.172 1 28.92 194 THR A N 1
ATOM 1564 C CA . THR A 1 194 ? -26.766 3.67 17.578 1 28.92 194 THR A CA 1
ATOM 1565 C C . THR A 1 194 ? -25.719 3.027 18.469 1 28.92 194 THR A C 1
ATOM 1567 O O . THR A 1 194 ? -24.734 2.475 17.984 1 28.92 194 THR A O 1
ATOM 1570 N N . GLN A 1 195 ? -25.203 3.592 19.547 1 28.05 195 GLN A N 1
ATOM 1571 C CA . GLN A 1 195 ? -24.344 3.023 20.578 1 28.05 195 GLN A CA 1
ATOM 1572 C C . GLN A 1 195 ? -25.016 1.832 21.25 1 28.05 195 GLN A C 1
ATOM 1574 O O . GLN A 1 195 ? -24.344 0.988 21.859 1 28.05 195 GLN A O 1
ATOM 1579 N N . ASN A 1 196 ? -26.312 1.794 21.625 1 26.8 196 ASN A N 1
ATOM 1580 C CA . ASN A 1 196 ? -26.688 0.973 22.781 1 26.8 196 ASN A CA 1
ATOM 1581 C C . ASN A 1 196 ? -26.672 -0.513 22.438 1 26.8 196 ASN A C 1
ATOM 1583 O O . ASN A 1 196 ? -26.25 -1.34 23.25 1 26.8 196 ASN A O 1
ATOM 1587 N N . GLU A 1 197 ? -27.5 -1.116 21.5 1 26.62 197 GLU A N 1
ATOM 1588 C CA . GLU A 1 197 ? -27.969 -2.492 21.609 1 26.62 197 GLU A CA 1
ATOM 1589 C C . GLU A 1 197 ? -26.984 -3.469 20.984 1 26.62 197 GLU A C 1
ATOM 1591 O O . GLU A 1 197 ? -27.125 -3.842 19.812 1 26.62 197 GLU A O 1
ATOM 1596 N N . PHE A 1 198 ? -25.688 -3.248 20.969 1 25.61 198 PHE A N 1
ATOM 1597 C CA . PHE A 1 198 ? -24.875 -4.336 20.422 1 25.61 198 PHE A CA 1
ATOM 1598 C C . PHE A 1 198 ? -25 -5.582 21.297 1 25.61 198 PHE A C 1
ATOM 1600 O O . PHE A 1 198 ? -24.359 -5.691 22.328 1 25.61 198 PHE A O 1
ATOM 1607 N N . LYS A 1 199 ? -26.25 -6.117 21.375 1 23.64 199 LYS A N 1
ATOM 1608 C CA . LYS A 1 199 ? -26.219 -7.473 21.922 1 23.64 199 LYS A CA 1
ATOM 1609 C C . LYS A 1 199 ? -25.625 -8.445 20.906 1 23.64 199 LYS A C 1
ATOM 1611 O O . LYS A 1 199 ? -26.016 -8.445 19.734 1 23.64 199 LYS A O 1
ATOM 1616 N N . PRO A 1 200 ? -24.422 -9.07 21.125 1 25.25 200 PRO A N 1
ATOM 1617 C CA . PRO A 1 200 ? -23.766 -10.117 20.328 1 25.25 200 PRO A CA 1
ATOM 1618 C C . PRO A 1 200 ? -24.75 -11.195 19.875 1 25.25 200 PRO A C 1
ATOM 1620 O O . PRO A 1 200 ? -25.359 -11.875 20.703 1 25.25 200 PRO A O 1
ATOM 1623 N N . GLU A 1 201 ? -25.781 -10.844 19.078 1 25.52 201 GLU A N 1
ATOM 1624 C CA . GLU A 1 201 ? -26.359 -12.133 18.703 1 25.52 201 GLU A CA 1
ATOM 1625 C C . GLU A 1 201 ? -25.359 -13.023 18 1 25.52 201 GLU A C 1
ATOM 1627 O O . GLU A 1 201 ? -24.719 -12.594 17.031 1 25.52 201 GLU A O 1
ATOM 1632 N N . VAL A 1 202 ? -24.766 -14.094 18.609 1 25.14 202 VAL A N 1
ATOM 1633 C CA . VAL A 1 202 ? -23.984 -15.289 18.297 1 25.14 202 VAL A CA 1
ATOM 1634 C C . VAL A 1 202 ? -24.562 -15.984 17.062 1 25.14 202 VAL A C 1
ATOM 1636 O O . VAL A 1 202 ? -24.875 -17.172 17.109 1 25.14 202 VAL A O 1
ATOM 1639 N N . GLU A 1 203 ? -25.406 -15.344 16.188 1 26.53 203 GLU A N 1
ATOM 1640 C CA . GLU A 1 203 ? -25.75 -16.406 15.258 1 26.53 203 GLU A CA 1
ATOM 1641 C C . GLU A 1 203 ? -24.516 -16.922 14.523 1 26.53 203 GLU A C 1
ATOM 1643 O O . GLU A 1 203 ? -23.578 -16.156 14.266 1 26.53 203 GLU A O 1
ATOM 1648 N N . GLY A 1 204 ? -24.188 -18.25 14.359 1 24.12 204 GLY A N 1
ATOM 1649 C CA . GLY A 1 204 ? -23.203 -19.266 13.992 1 24.12 204 GLY A CA 1
ATOM 1650 C C . GLY A 1 204 ? -22.625 -19.062 12.609 1 24.12 204 GLY A C 1
ATOM 1651 O O . GLY A 1 204 ? -21.578 -19.625 12.273 1 24.12 204 GLY A O 1
ATOM 1652 N N . GLY A 1 205 ? -23.469 -18.766 11.516 1 23.17 205 GLY A N 1
ATOM 1653 C CA . GLY A 1 205 ? -22.984 -19.234 10.227 1 23.17 205 GLY A CA 1
ATOM 1654 C C . GLY A 1 205 ? -21.953 -18.312 9.609 1 23.17 205 GLY A C 1
ATOM 1655 O O . GLY A 1 205 ? -22.266 -17.203 9.195 1 23.17 205 GLY A O 1
ATOM 1656 N N . TRP A 1 206 ? -20.734 -18.031 10.172 1 24.19 206 TRP A N 1
ATOM 1657 C CA . TRP A 1 206 ? -19.562 -17.375 9.625 1 24.19 206 TRP A CA 1
ATOM 1658 C C . TRP A 1 206 ? -19.297 -17.828 8.195 1 24.19 206 TRP A C 1
ATOM 1660 O O . TRP A 1 206 ? -18.828 -18.953 7.969 1 24.19 206 TRP A O 1
ATOM 1670 N N . ASP A 1 207 ? -20.344 -17.672 7.305 1 25.36 207 ASP A N 1
ATOM 1671 C CA . ASP A 1 207 ? -20 -18.125 5.965 1 25.36 207 ASP A CA 1
ATOM 1672 C C . ASP A 1 207 ? -18.75 -17.406 5.453 1 25.36 207 ASP A C 1
ATOM 1674 O O . ASP A 1 207 ? -18.516 -16.234 5.781 1 25.36 207 ASP A O 1
ATOM 1678 N N . SER A 1 208 ? -17.688 -18.031 5.059 1 25.08 208 SER A N 1
ATOM 1679 C CA . SER A 1 208 ? -16.344 -17.859 4.527 1 25.08 208 SER A CA 1
ATOM 1680 C C . SER A 1 208 ? -16.312 -16.797 3.432 1 25.08 208 SER A C 1
ATOM 1682 O O . SER A 1 208 ? -15.266 -16.562 2.822 1 25.08 208 SER A O 1
ATOM 1684 N N . GLY A 1 209 ? -17.422 -16.453 2.812 1 27.34 209 GLY A N 1
ATOM 1685 C CA . GLY A 1 209 ? -17.234 -15.703 1.587 1 27.34 209 GLY A CA 1
ATOM 1686 C C . GLY A 1 209 ? -16.703 -14.297 1.827 1 27.34 209 GLY A C 1
ATOM 1687 O O . GLY A 1 209 ? -16.734 -13.805 2.955 1 27.34 209 GLY A O 1
ATOM 1688 N N . GLY A 1 210 ? -15.766 -13.719 0.953 1 29.03 210 GLY A N 1
ATOM 1689 C CA . GLY A 1 210 ? -15.172 -12.391 0.917 1 29.03 210 GLY A CA 1
ATOM 1690 C C . GLY A 1 210 ? -16.156 -11.281 1.205 1 29.03 210 GLY A C 1
ATOM 1691 O O . GLY A 1 210 ? -17.078 -11.039 0.417 1 29.03 210 GLY A O 1
ATOM 1692 N N . ILE A 1 211 ? -16.703 -11.188 2.363 1 29.58 211 ILE A N 1
ATOM 1693 C CA . ILE A 1 211 ? -17.672 -10.156 2.744 1 29.58 211 ILE A CA 1
ATOM 1694 C C . ILE A 1 211 ? -17.125 -8.781 2.365 1 29.58 211 ILE A C 1
ATOM 1696 O O . ILE A 1 211 ? -16 -8.43 2.711 1 29.58 211 ILE A O 1
ATOM 1700 N N . PRO A 1 212 ? -17.656 -8.258 1.308 1 28.95 212 PRO A N 1
ATOM 1701 C CA . PRO A 1 212 ? -17.391 -6.844 1.044 1 28.95 212 PRO A CA 1
ATOM 1702 C C . PRO A 1 212 ? -17.5 -5.98 2.301 1 28.95 212 PRO A C 1
ATOM 1704 O O . PRO A 1 212 ? -18.328 -6.246 3.172 1 28.95 212 PRO A O 1
ATOM 1707 N N . PHE A 1 213 ? -16.422 -5.641 2.803 1 30.38 213 PHE A N 1
ATOM 1708 C CA . PHE A 1 213 ? -16.484 -4.648 3.869 1 30.38 213 PHE A CA 1
ATOM 1709 C C . PHE A 1 213 ? -17.562 -3.615 3.582 1 30.38 213 PHE A C 1
ATOM 1711 O O . PHE A 1 213 ? -17.406 -2.76 2.709 1 30.38 213 PHE A O 1
ATOM 1718 N N . TYR A 1 214 ? -18.766 -4.07 3.414 1 27.38 214 TYR A N 1
ATOM 1719 C CA . TYR A 1 214 ? -19.734 -2.984 3.451 1 27.38 214 TYR A CA 1
ATOM 1720 C C . TYR A 1 214 ? -19.484 -2.066 4.645 1 27.38 214 TYR A C 1
ATOM 1722 O O . TYR A 1 214 ? -19.578 -2.496 5.797 1 27.38 214 TYR A O 1
ATOM 1730 N N . THR A 1 215 ? -18.531 -1.203 4.484 1 30.3 215 THR A N 1
ATOM 1731 C CA . THR A 1 215 ? -18.438 -0.066 5.395 1 30.3 215 THR A CA 1
ATOM 1732 C C . THR A 1 215 ? -19.828 0.379 5.859 1 30.3 215 THR A C 1
ATOM 1734 O O . THR A 1 215 ? -19.938 1.211 6.762 1 30.3 215 THR A O 1
ATOM 1737 N N . GLY A 1 216 ? -20.797 -0.146 5.113 1 28.11 216 GLY A N 1
ATOM 1738 C CA . GLY A 1 216 ? -22.109 0.264 5.598 1 28.11 216 GLY A CA 1
ATOM 1739 C C . GLY A 1 216 ? -22.422 -0.245 6.992 1 28.11 216 GLY A C 1
ATOM 1740 O O . GLY A 1 216 ? -23.078 0.437 7.777 1 28.11 216 GLY A O 1
ATOM 1741 N N . GLU A 1 217 ? -22.047 -1.564 7.176 1 29.58 217 GLU A N 1
ATOM 1742 C CA . GLU A 1 217 ? -22.531 -2.096 8.445 1 29.58 217 GLU A CA 1
ATOM 1743 C C . GLU A 1 217 ? -21.875 -1.395 9.633 1 29.58 217 GLU A C 1
ATOM 1745 O O . GLU A 1 217 ? -22.516 -1.161 10.656 1 29.58 217 GLU A O 1
ATOM 1750 N N . TRP A 1 218 ? -20.531 -1.276 9.484 1 28.77 218 TRP A N 1
ATOM 1751 C CA . TRP A 1 218 ? -19.953 -0.55 10.617 1 28.77 218 TRP A CA 1
ATOM 1752 C C . TRP A 1 218 ? -20.516 0.865 10.695 1 28.77 218 TRP A C 1
ATOM 1754 O O . TRP A 1 218 ? -20.609 1.445 11.781 1 28.77 218 TRP A O 1
ATOM 1764 N N . PHE A 1 219 ? -20.781 1.333 9.453 1 29.02 219 PHE A N 1
ATOM 1765 C CA . PHE A 1 219 ? -21.391 2.654 9.555 1 29.02 219 PHE A CA 1
ATOM 1766 C C . PHE A 1 219 ? -22.875 2.545 9.914 1 29.02 219 PHE A C 1
ATOM 1768 O O . PHE A 1 219 ? -23.562 3.557 10.023 1 29.02 219 PHE A O 1
ATOM 1775 N N . GLU A 1 220 ? -23.406 1.223 9.734 1 26.91 220 GLU A N 1
ATOM 1776 C CA . GLU A 1 220 ? -24.781 1.144 10.219 1 26.91 220 GLU A CA 1
ATOM 1777 C C . GLU A 1 220 ? -24.859 1.312 11.734 1 26.91 220 GLU A C 1
ATOM 1779 O O . GLU A 1 220 ? -25.922 1.144 12.336 1 26.91 220 GLU A O 1
ATOM 1784 N N . LEU A 1 221 ? -23.75 1.396 12.375 1 24.55 221 LEU A N 1
ATOM 1785 C CA . LEU A 1 221 ? -23.922 1.744 13.773 1 24.55 221 LEU A CA 1
ATOM 1786 C C . LEU A 1 221 ? -24.703 3.043 13.922 1 24.55 221 LEU A C 1
ATOM 1788 O O . LEU A 1 221 ? -24.75 3.631 15.008 1 24.55 221 LEU A O 1
ATOM 1792 N N . GLN A 1 222 ? -25.594 3.322 12.984 1 19.72 222 GLN A N 1
ATOM 1793 C CA . GLN A 1 222 ? -26.625 4.25 13.43 1 19.72 222 GLN A CA 1
ATOM 1794 C C . GLN A 1 222 ? -27.578 3.582 14.422 1 19.72 222 GLN A C 1
ATOM 1796 O O . GLN A 1 222 ? -27.984 2.438 14.227 1 19.72 222 GLN A O 1
ATOM 1801 N N . MET B 1 1 ? 1.431 30.266 -17.641 1 20.75 1 MET B N 1
ATOM 1802 C CA . MET B 1 1 ? 0.597 29.172 -18.156 1 20.75 1 MET B CA 1
ATOM 1803 C C . MET B 1 1 ? 1.441 27.953 -18.484 1 20.75 1 MET B C 1
ATOM 1805 O O . MET B 1 1 ? 2.029 27.875 -19.562 1 20.75 1 MET B O 1
ATOM 1809 N N . TYR B 1 2 ? 2.309 27.484 -17.641 1 29.61 2 TYR B N 1
ATOM 1810 C CA . TYR B 1 2 ? 3.174 26.312 -17.812 1 29.61 2 TYR B CA 1
ATOM 1811 C C . TYR B 1 2 ? 2.391 25.141 -18.375 1 29.61 2 TYR B C 1
ATOM 1813 O O . TYR B 1 2 ? 1.381 24.719 -17.797 1 29.61 2 TYR B O 1
ATOM 1821 N N . SER B 1 3 ? 2.146 25.188 -19.719 1 30.84 3 SER B N 1
ATOM 1822 C CA . SER B 1 3 ? 1.626 24.141 -20.578 1 30.84 3 SER B CA 1
ATOM 1823 C C . SER B 1 3 ? 2.17 22.766 -20.188 1 30.84 3 SER B C 1
ATOM 1825 O O . SER B 1 3 ? 3.379 22.531 -20.25 1 30.84 3 SER B O 1
ATOM 1827 N N . PHE B 1 4 ? 1.779 22.203 -19.156 1 35.38 4 PHE B N 1
ATOM 1828 C CA . PHE B 1 4 ? 1.925 20.781 -18.875 1 35.38 4 PHE B CA 1
ATOM 1829 C C . PHE B 1 4 ? 1.69 19.953 -20.125 1 35.38 4 PHE B C 1
ATOM 1831 O O . PHE B 1 4 ? 0.718 19.203 -20.203 1 35.38 4 PHE B O 1
ATOM 1838 N N . ARG B 1 5 ? 1.745 20.531 -21.312 1 33 5 ARG B N 1
ATOM 1839 C CA . ARG B 1 5 ? 1.717 19.844 -22.609 1 33 5 ARG B CA 1
ATOM 1840 C C . ARG B 1 5 ? 2.855 18.844 -22.719 1 33 5 ARG B C 1
ATOM 1842 O O . ARG B 1 5 ? 3.785 19.031 -23.5 1 33 5 ARG B O 1
ATOM 1849 N N . SER B 1 6 ? 3.65 18.344 -21.781 1 38.97 6 SER B N 1
ATOM 1850 C CA . SER B 1 6 ? 4.691 17.438 -22.266 1 38.97 6 SER B CA 1
ATOM 1851 C C . SER B 1 6 ? 4.113 16.375 -23.172 1 38.97 6 SER B C 1
ATOM 1853 O O . SER B 1 6 ? 3.127 15.719 -22.828 1 38.97 6 SER B O 1
ATOM 1855 N N . THR B 1 7 ? 4.074 16.328 -24.469 1 44.53 7 THR B N 1
ATOM 1856 C CA . THR B 1 7 ? 3.842 15.312 -25.5 1 44.53 7 THR B CA 1
ATOM 1857 C C . THR B 1 7 ? 4.16 13.922 -24.969 1 44.53 7 THR B C 1
ATOM 1859 O O . THR B 1 7 ? 4.062 12.938 -25.703 1 44.53 7 THR B O 1
ATOM 1862 N N . GLN B 1 8 ? 5.207 13.625 -24.156 1 55.66 8 GLN B N 1
ATOM 1863 C CA . GLN B 1 8 ? 5.738 12.297 -23.859 1 55.66 8 GLN B CA 1
ATOM 1864 C C . GLN B 1 8 ? 4.727 11.461 -23.094 1 55.66 8 GLN B C 1
ATOM 1866 O O . GLN B 1 8 ? 4.016 11.977 -22.219 1 55.66 8 GLN B O 1
ATOM 1871 N N . GLY B 1 9 ? 4.078 10.445 -23.828 1 70.69 9 GLY B N 1
ATOM 1872 C CA . GLY B 1 9 ? 3.176 9.445 -23.281 1 70.69 9 GLY B CA 1
ATOM 1873 C C . GLY B 1 9 ? 3.393 9.203 -21.797 1 70.69 9 GLY B C 1
ATOM 1874 O O . GLY B 1 9 ? 4.238 9.852 -21.172 1 70.69 9 GLY B O 1
ATOM 1875 N N . LEU B 1 10 ? 2.393 8.578 -21.156 1 81.56 10 LEU B N 1
ATOM 1876 C CA . LEU B 1 10 ? 2.508 8.219 -19.75 1 81.56 10 LEU B CA 1
ATOM 1877 C C . LEU B 1 10 ? 3.799 7.457 -19.484 1 81.56 10 LEU B C 1
ATOM 1879 O O . LEU B 1 10 ? 4.215 6.633 -20.297 1 81.56 10 LEU B O 1
ATOM 1883 N N . SER B 1 11 ? 4.574 7.879 -18.516 1 91.19 11 SER B N 1
ATOM 1884 C CA . SER B 1 11 ? 5.77 7.148 -18.094 1 91.19 11 SER B CA 1
ATOM 1885 C C . SER B 1 11 ? 5.441 5.703 -17.734 1 91.19 11 SER B C 1
ATOM 1887 O O . SER B 1 11 ? 4.273 5.352 -17.578 1 91.19 11 SER B O 1
ATOM 1889 N N . THR B 1 12 ? 6.441 4.863 -17.672 1 92.5 12 THR B N 1
ATOM 1890 C CA . THR B 1 12 ? 6.258 3.477 -17.266 1 92.5 12 THR B CA 1
ATOM 1891 C C . THR B 1 12 ? 5.656 3.402 -15.859 1 92.5 12 THR B C 1
ATOM 1893 O O . THR B 1 12 ? 4.848 2.518 -15.57 1 92.5 12 THR B O 1
ATOM 1896 N N . TRP B 1 13 ? 5.969 4.391 -15.023 1 95.38 13 TRP B N 1
ATOM 1897 C CA . TRP B 1 13 ? 5.395 4.496 -13.688 1 95.38 13 TRP B CA 1
ATOM 1898 C C . TRP B 1 13 ? 3.881 4.656 -13.758 1 95.38 13 TRP B C 1
ATOM 1900 O O . TRP B 1 13 ? 3.145 3.926 -13.086 1 95.38 13 TRP B O 1
ATOM 1910 N N . HIS B 1 14 ? 3.449 5.441 -14.609 1 95.25 14 HIS B N 1
ATOM 1911 C CA . HIS B 1 14 ? 2.02 5.707 -14.719 1 95.25 14 HIS B CA 1
ATOM 1912 C C . HIS B 1 14 ? 1.303 4.586 -15.461 1 95.25 14 HIS B C 1
ATOM 1914 O O . HIS B 1 14 ? 0.18 4.219 -15.109 1 95.25 14 HIS B O 1
ATOM 1920 N N . LEU B 1 15 ? 1.972 4.07 -16.438 1 94.5 15 LEU B N 1
ATOM 1921 C CA . LEU B 1 15 ? 1.351 2.992 -17.203 1 94.5 15 LEU B CA 1
ATOM 1922 C C . LEU B 1 15 ? 1.169 1.752 -16.328 1 94.5 15 LEU B C 1
ATOM 1924 O O . LEU B 1 15 ? 0.116 1.112 -16.359 1 94.5 15 LEU B O 1
ATOM 1928 N N . THR B 1 16 ? 2.164 1.435 -15.594 1 96.12 16 THR B N 1
ATOM 1929 C CA . THR B 1 16 ? 2.049 0.288 -14.703 1 96.12 16 THR B CA 1
ATOM 1930 C C . THR B 1 16 ? 1.032 0.562 -13.602 1 96.12 16 THR B C 1
ATOM 1932 O O . THR B 1 16 ? 0.313 -0.343 -13.172 1 96.12 16 THR B O 1
ATOM 1935 N N . GLY B 1 17 ? 0.997 1.806 -13.188 1 96.19 17 GLY B N 1
ATOM 1936 C CA . GLY B 1 17 ? -0.027 2.188 -12.227 1 96.19 17 GLY B CA 1
ATOM 1937 C C . GLY B 1 17 ? -1.438 2.004 -12.758 1 96.19 17 GLY B C 1
ATOM 1938 O O . GLY B 1 17 ? -2.314 1.515 -12.039 1 96.19 17 GLY B O 1
ATOM 1939 N N . LEU B 1 18 ? -1.619 2.398 -13.93 1 94.94 18 LEU B N 1
ATOM 1940 C CA . LEU B 1 18 ? -2.924 2.221 -14.562 1 94.94 18 LEU B CA 1
ATOM 1941 C C . LEU B 1 18 ? -3.287 0.743 -14.648 1 94.94 18 LEU B C 1
ATOM 1943 O O . LEU B 1 18 ? -4.422 0.36 -14.359 1 94.94 18 LEU B O 1
ATOM 1947 N N . ALA B 1 19 ? -2.35 -0.028 -15.047 1 97.12 19 ALA B N 1
ATOM 1948 C CA . ALA B 1 19 ? -2.57 -1.47 -15.133 1 97.12 19 ALA B CA 1
ATOM 1949 C C . ALA B 1 19 ? -2.92 -2.057 -13.773 1 97.12 19 ALA B C 1
ATOM 1951 O O . ALA B 1 19 ? -3.869 -2.834 -13.648 1 97.12 19 ALA B O 1
ATOM 1952 N N . MET B 1 20 ? -2.189 -1.693 -12.781 1 98.12 20 MET B N 1
ATOM 1953 C CA . MET B 1 20 ? -2.41 -2.201 -11.43 1 98.12 20 MET B CA 1
ATOM 1954 C C . MET B 1 20 ? -3.777 -1.78 -10.906 1 98.12 20 MET B C 1
ATOM 1956 O O . MET B 1 20 ? -4.523 -2.604 -10.375 1 98.12 20 MET B O 1
ATOM 1960 N N . ARG B 1 21 ? -4.117 -0.58 -11.039 1 96.62 21 ARG B N 1
ATOM 1961 C CA . ARG B 1 21 ? -5.395 -0.1 -10.523 1 96.62 21 ARG B CA 1
ATOM 1962 C C . ARG B 1 21 ? -6.559 -0.747 -11.266 1 96.62 21 ARG B C 1
ATOM 1964 O O . ARG B 1 21 ? -7.613 -1.005 -10.68 1 96.62 21 ARG B O 1
ATOM 1971 N N . THR B 1 22 ? -6.379 -0.938 -12.57 1 97.25 22 THR B N 1
ATOM 1972 C CA . THR B 1 22 ? -7.398 -1.67 -13.312 1 97.25 22 THR B CA 1
ATOM 1973 C C . THR B 1 22 ? -7.535 -3.094 -12.781 1 97.25 22 THR B C 1
ATOM 1975 O O . THR B 1 22 ? -8.648 -3.588 -12.594 1 97.25 22 THR B O 1
ATOM 1978 N N . ALA B 1 23 ? -6.41 -3.746 -12.539 1 97.94 23 ALA B N 1
ATOM 1979 C CA . ALA B 1 23 ? -6.426 -5.098 -11.984 1 97.94 23 ALA B CA 1
ATOM 1980 C C . ALA B 1 23 ? -7.113 -5.129 -10.625 1 97.94 23 ALA B C 1
ATOM 1982 O O . ALA B 1 23 ? -7.883 -6.051 -10.328 1 97.94 23 ALA B O 1
ATOM 1983 N N . LEU B 1 24 ? -6.844 -4.152 -9.797 1 97.25 24 LEU B N 1
ATOM 1984 C CA . LEU B 1 24 ? -7.477 -4.055 -8.484 1 97.25 24 LEU B CA 1
ATOM 1985 C C . LEU B 1 24 ? -8.977 -3.805 -8.617 1 97.25 24 LEU B C 1
ATOM 1987 O O . LEU B 1 24 ? -9.773 -4.359 -7.859 1 97.25 24 LEU B O 1
ATOM 1991 N N . GLU B 1 25 ? -9.281 -2.963 -9.57 1 95.31 25 GLU B N 1
ATOM 1992 C CA . GLU B 1 25 ? -10.688 -2.684 -9.836 1 95.31 25 GLU B CA 1
ATOM 1993 C C . GLU B 1 25 ? -11.438 -3.953 -10.234 1 95.31 25 GLU B C 1
ATOM 1995 O O . GLU B 1 25 ? -12.586 -4.156 -9.836 1 95.31 25 GLU B O 1
ATOM 2000 N N . LEU B 1 26 ? -10.789 -4.797 -10.93 1 95.62 26 LEU B N 1
ATOM 2001 C CA . LEU B 1 26 ? -11.391 -6.043 -11.406 1 95.62 26 LEU B CA 1
ATOM 2002 C C . LEU B 1 26 ? -11.336 -7.113 -10.32 1 95.62 26 LEU B C 1
ATOM 2004 O O . LEU B 1 26 ? -11.891 -8.203 -10.492 1 95.62 26 LEU B O 1
ATOM 2008 N N . GLY B 1 27 ? -10.625 -6.863 -9.203 1 95.38 27 GLY B N 1
ATOM 2009 C CA . GLY B 1 27 ? -10.547 -7.812 -8.102 1 95.38 27 GLY B CA 1
ATOM 2010 C C . GLY B 1 27 ? -9.633 -8.984 -8.391 1 95.38 27 GLY B C 1
ATOM 2011 O O . GLY B 1 27 ? -9.789 -10.062 -7.816 1 95.38 27 GLY B O 1
ATOM 2012 N N . LEU B 1 28 ? -8.672 -8.797 -9.219 1 96.88 28 LEU B N 1
ATOM 2013 C CA . LEU B 1 28 ? -7.828 -9.914 -9.641 1 96.88 28 LEU B CA 1
ATOM 2014 C C . LEU B 1 28 ? -6.895 -10.344 -8.516 1 96.88 28 LEU B C 1
ATOM 2016 O O . LEU B 1 28 ? -6.324 -11.438 -8.562 1 96.88 28 LEU B O 1
ATOM 2020 N N . HIS B 1 29 ? -6.684 -9.531 -7.504 1 97.12 29 HIS B N 1
ATOM 2021 C CA . HIS B 1 29 ? -5.812 -9.844 -6.383 1 97.12 29 HIS B CA 1
ATOM 2022 C C . HIS B 1 29 ? -6.508 -10.773 -5.391 1 97.12 29 HIS B C 1
ATOM 2024 O O . HIS B 1 29 ? -5.887 -11.242 -4.434 1 97.12 29 HIS B O 1
ATOM 2030 N N . ARG B 1 30 ? -7.734 -11.086 -5.734 1 94.75 30 ARG B N 1
ATOM 2031 C CA . ARG B 1 30 ? -8.539 -11.93 -4.852 1 94.75 30 ARG B CA 1
ATOM 2032 C C . ARG B 1 30 ? -8.734 -13.32 -5.449 1 94.75 30 ARG B C 1
ATOM 2034 O O . ARG B 1 30 ? -8.805 -13.469 -6.672 1 94.75 30 ARG B O 1
ATOM 2041 N N . LYS B 1 31 ? -8.922 -14.164 -4.488 1 92.88 31 LYS B N 1
ATOM 2042 C CA . LYS B 1 31 ? -9.312 -15.5 -4.922 1 92.88 31 LYS B CA 1
ATOM 2043 C C . LYS B 1 31 ? -10.703 -15.484 -5.555 1 92.88 31 LYS B C 1
ATOM 2045 O O . LYS B 1 31 ? -11.617 -14.828 -5.051 1 92.88 31 LYS B O 1
ATOM 2050 N N . THR B 1 32 ? -10.805 -16.203 -6.602 1 86.25 32 THR B N 1
ATOM 2051 C CA . THR B 1 32 ? -12.102 -16.281 -7.262 1 86.25 32 THR B CA 1
ATOM 2052 C C . THR B 1 32 ? -13.102 -17.047 -6.406 1 86.25 32 THR B C 1
ATOM 2054 O O . THR B 1 32 ? -12.836 -18.188 -6.008 1 86.25 32 THR B O 1
ATOM 2057 N N . PRO B 1 33 ? -14.164 -16.391 -6.168 1 82.12 33 PRO B N 1
ATOM 2058 C CA . PRO B 1 33 ? -15.188 -17.125 -5.43 1 82.12 33 PRO B CA 1
ATOM 2059 C C . PRO B 1 33 ? -15.711 -18.344 -6.199 1 82.12 33 PRO B C 1
ATOM 2061 O O . PRO B 1 33 ? -15.859 -18.281 -7.422 1 82.12 33 PRO B O 1
ATOM 2064 N N . LYS B 1 34 ? -15.977 -19.312 -5.488 1 80.94 34 LYS B N 1
ATOM 2065 C CA . LYS B 1 34 ? -16.469 -20.547 -6.098 1 80.94 34 LYS B CA 1
ATOM 2066 C C . LYS B 1 34 ? -17.781 -20.312 -6.84 1 80.94 34 LYS B C 1
ATOM 2068 O O . LYS B 1 34 ? -18.062 -20.969 -7.848 1 80.94 34 LYS B O 1
ATOM 2073 N N . ALA B 1 35 ? -18.469 -19.359 -6.379 1 75.81 35 ALA B N 1
ATOM 2074 C CA . ALA B 1 35 ? -19.781 -19.047 -6.953 1 75.81 35 ALA B CA 1
ATOM 2075 C C . ALA B 1 35 ? -19.641 -18.578 -8.398 1 75.81 35 ALA B C 1
ATOM 2077 O O . ALA B 1 35 ? -20.578 -18.734 -9.195 1 75.81 35 ALA B O 1
ATOM 2078 N N . GLN B 1 36 ? -18.594 -18 -8.734 1 79.94 36 GLN B N 1
ATOM 2079 C CA . GLN B 1 36 ? -18.422 -17.484 -10.086 1 79.94 36 GLN B CA 1
ATOM 2080 C C . GLN B 1 36 ? -18.234 -18.609 -11.094 1 79.94 36 GLN B C 1
ATOM 2082 O O . GLN B 1 36 ? -18.422 -18.406 -12.297 1 79.94 36 GLN B O 1
ATOM 2087 N N . GLN B 1 37 ? -17.953 -19.891 -10.633 1 80.94 37 GLN B N 1
ATOM 2088 C CA . GLN B 1 37 ? -17.844 -21.078 -11.469 1 80.94 37 GLN B CA 1
ATOM 2089 C C . GLN B 1 37 ? -17.062 -20.781 -12.75 1 80.94 37 GLN B C 1
ATOM 2091 O O . GLN B 1 37 ? -17.547 -21.047 -13.852 1 80.94 37 GLN B O 1
ATOM 2096 N N . LEU B 1 38 ? -15.977 -20.219 -12.664 1 88.56 38 LEU B N 1
ATOM 2097 C CA . LEU B 1 38 ? -15.125 -20 -13.82 1 88.56 38 LEU B CA 1
ATOM 2098 C C . LEU B 1 38 ? -14.5 -21.312 -14.289 1 88.56 38 LEU B C 1
ATOM 2100 O O . LEU B 1 38 ? -14.258 -22.219 -13.484 1 88.56 38 LEU B O 1
ATOM 2104 N N . SER B 1 39 ? -14.336 -21.344 -15.594 1 94.44 39 SER B N 1
ATOM 2105 C CA . SER B 1 39 ? -13.57 -22.469 -16.094 1 94.44 39 SER B CA 1
ATOM 2106 C C . SER B 1 39 ? -12.133 -22.438 -15.586 1 94.44 39 SER B C 1
ATOM 2108 O O . SER B 1 39 ? -11.609 -21.375 -15.258 1 94.44 39 SER B O 1
ATOM 2110 N N . PRO B 1 40 ? -11.602 -23.594 -15.5 1 94.94 40 PRO B N 1
ATOM 2111 C CA . PRO B 1 40 ? -10.211 -23.641 -15.062 1 94.94 40 PRO B CA 1
ATOM 2112 C C . PRO B 1 40 ? -9.297 -22.75 -15.891 1 94.94 40 PRO B C 1
ATOM 2114 O O . PRO B 1 40 ? -8.406 -22.094 -15.352 1 94.94 40 PRO B O 1
ATOM 2117 N N . PHE B 1 41 ? -9.547 -22.719 -17.109 1 96.12 41 PHE B N 1
ATOM 2118 C CA . PHE B 1 41 ? -8.727 -21.906 -17.984 1 96.12 41 PHE B CA 1
ATOM 2119 C C . PHE B 1 41 ? -8.875 -20.422 -17.656 1 96.12 41 PHE B C 1
ATOM 2121 O O . PHE B 1 41 ? -7.879 -19.703 -17.562 1 96.12 41 PHE B O 1
ATOM 2128 N N . HIS B 1 42 ? -10.023 -19.969 -17.5 1 95.19 42 HIS B N 1
ATOM 2129 C CA . HIS B 1 42 ? -10.266 -18.562 -17.203 1 95.19 42 HIS B CA 1
ATOM 2130 C C . HIS B 1 42 ? -9.703 -18.188 -15.828 1 95.19 42 HIS B C 1
ATOM 2132 O O . HIS B 1 42 ? -9.172 -17.094 -15.641 1 95.19 42 HIS B O 1
ATOM 2138 N N . GLU B 1 43 ? -9.852 -19.062 -14.922 1 95.94 43 GLU B N 1
ATOM 2139 C CA . GLU B 1 43 ? -9.281 -18.828 -13.602 1 95.94 43 GLU B CA 1
ATOM 2140 C C . GLU B 1 43 ? -7.762 -18.688 -13.672 1 95.94 43 GLU B C 1
ATOM 2142 O O . GLU B 1 43 ? -7.188 -17.781 -13.062 1 95.94 43 GLU B O 1
ATOM 2147 N N . GLU B 1 44 ? -7.16 -19.594 -14.414 1 96.38 44 GLU B N 1
ATOM 2148 C CA . GLU B 1 44 ? -5.711 -19.531 -14.57 1 96.38 44 GLU B CA 1
ATOM 2149 C C . GLU B 1 44 ? -5.281 -18.266 -15.297 1 96.38 44 GLU B C 1
ATOM 2151 O O . GLU B 1 44 ? -4.25 -17.672 -14.969 1 96.38 44 GLU B O 1
ATOM 2156 N N . THR B 1 45 ? -6.051 -17.875 -16.266 1 96.31 45 THR B N 1
ATOM 2157 C CA . THR B 1 45 ? -5.758 -16.656 -17 1 96.31 45 THR B CA 1
ATOM 2158 C C . THR 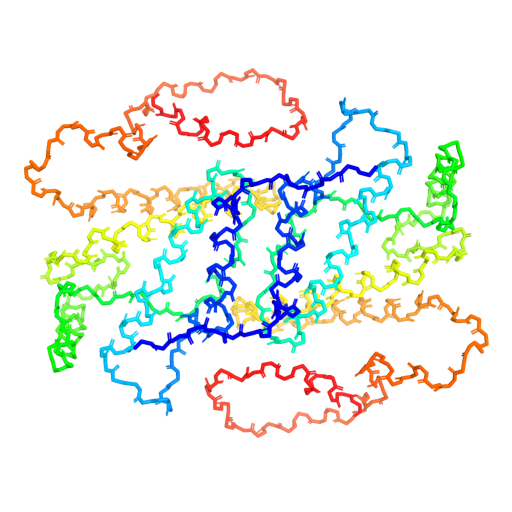B 1 45 ? -5.812 -15.438 -16.078 1 96.31 45 THR B C 1
ATOM 2160 O O . THR B 1 45 ? -4.945 -14.562 -16.141 1 96.31 45 THR B O 1
ATOM 2163 N N . LYS B 1 46 ? -6.773 -15.406 -15.195 1 96.81 46 LYS B N 1
ATOM 2164 C CA . LYS B 1 46 ? -6.887 -14.336 -14.203 1 96.81 46 LYS B CA 1
ATOM 2165 C C . LYS B 1 46 ? -5.645 -14.266 -13.328 1 96.81 46 LYS B C 1
ATOM 2167 O O . LYS B 1 46 ? -5.102 -13.188 -13.094 1 96.81 46 LYS B O 1
ATOM 2172 N N . LYS B 1 47 ? -5.25 -15.414 -12.859 1 97.75 47 LYS B N 1
ATOM 2173 C CA . LYS B 1 47 ? -4.051 -15.477 -12.023 1 97.75 47 LYS B CA 1
ATOM 2174 C C . LYS B 1 47 ? -2.828 -14.969 -12.781 1 97.75 47 LYS B C 1
ATOM 2176 O O . LYS B 1 47 ? -2.037 -14.188 -12.242 1 97.75 47 LYS B O 1
ATOM 2181 N N . ARG B 1 48 ? -2.699 -15.398 -13.969 1 97.75 48 ARG B N 1
ATOM 2182 C CA . ARG B 1 48 ? -1.541 -15.016 -14.773 1 97.75 48 ARG B CA 1
ATOM 2183 C C . ARG B 1 48 ? -1.508 -13.516 -15.008 1 97.75 48 ARG B C 1
ATOM 2185 O O . ARG B 1 48 ? -0.445 -12.891 -14.945 1 97.75 48 ARG B O 1
ATOM 2192 N N . ILE B 1 49 ? -2.65 -12.984 -15.328 1 98.06 49 ILE B N 1
ATOM 2193 C CA . ILE B 1 49 ? -2.719 -11.539 -15.547 1 98.06 49 ILE B CA 1
ATOM 2194 C C . ILE B 1 49 ? -2.332 -10.805 -14.266 1 98.06 49 ILE B C 1
ATOM 2196 O O . ILE B 1 49 ? -1.483 -9.906 -14.289 1 98.06 49 ILE B O 1
ATOM 2200 N N . TRP B 1 50 ? -2.848 -11.133 -13.148 1 98.56 50 TRP B N 1
ATOM 2201 C CA . TRP B 1 50 ? -2.562 -10.484 -11.875 1 98.56 50 TRP B CA 1
ATOM 2202 C C . TRP B 1 50 ? -1.067 -10.516 -11.57 1 98.56 50 TRP B C 1
ATOM 2204 O O . TRP B 1 50 ? -0.459 -9.469 -11.312 1 98.56 50 TRP B O 1
ATOM 2214 N N . TRP B 1 51 ? -0.54 -11.656 -11.641 1 98.5 51 TRP B N 1
ATOM 2215 C CA . TRP B 1 51 ? 0.835 -11.812 -11.18 1 98.5 51 TRP B CA 1
ATOM 2216 C C . TRP B 1 51 ? 1.819 -11.227 -12.188 1 98.5 51 TRP B C 1
ATOM 2218 O O . TRP B 1 51 ? 2.945 -10.875 -11.836 1 98.5 51 TRP B O 1
ATOM 2228 N N . SER B 1 52 ? 1.436 -11.172 -13.461 1 98.31 52 SER B N 1
ATOM 2229 C CA . SER B 1 52 ? 2.244 -10.43 -14.422 1 98.31 52 SER B CA 1
ATOM 2230 C C . SER B 1 52 ? 2.281 -8.945 -14.086 1 98.31 52 SER B C 1
ATOM 2232 O O . SER B 1 52 ? 3.348 -8.328 -14.094 1 98.31 52 SER B O 1
ATOM 2234 N N . VAL B 1 53 ? 1.142 -8.391 -13.781 1 98.5 53 VAL B N 1
ATOM 2235 C CA . VAL B 1 53 ? 1.049 -6.988 -13.391 1 98.5 53 VAL B CA 1
ATOM 2236 C C . VAL B 1 53 ? 1.795 -6.77 -12.078 1 98.5 53 VAL B C 1
ATOM 2238 O O . VAL B 1 53 ? 2.523 -5.785 -11.922 1 98.5 53 VAL B O 1
ATOM 2241 N N . TYR B 1 54 ? 1.605 -7.648 -11.18 1 98.56 54 TYR B N 1
ATOM 2242 C CA . TYR B 1 54 ? 2.301 -7.621 -9.891 1 98.56 54 TYR B CA 1
ATOM 2243 C C . TYR B 1 54 ? 3.809 -7.535 -10.094 1 98.56 54 TYR B C 1
ATOM 2245 O O . TYR B 1 54 ? 4.469 -6.66 -9.531 1 98.56 54 TYR B O 1
ATOM 2253 N N . ALA B 1 55 ? 4.281 -8.438 -10.906 1 97.56 55 ALA B N 1
ATOM 2254 C CA . ALA B 1 55 ? 5.727 -8.5 -11.125 1 97.56 55 ALA B CA 1
ATOM 2255 C C . ALA B 1 55 ? 6.238 -7.223 -11.781 1 97.56 55 ALA B C 1
ATOM 2257 O O . ALA B 1 55 ? 7.281 -6.691 -11.398 1 97.56 55 ALA B O 1
ATOM 2258 N N . LEU B 1 56 ? 5.555 -6.812 -12.711 1 96.81 56 LEU B N 1
ATOM 2259 C CA . LEU B 1 56 ? 5.93 -5.59 -13.414 1 96.81 56 LEU B CA 1
ATOM 2260 C C . LEU B 1 56 ? 5.922 -4.395 -12.469 1 96.81 56 LEU B C 1
ATOM 2262 O O . LEU B 1 56 ? 6.879 -3.617 -12.438 1 96.81 56 LEU B O 1
ATOM 2266 N N . GLU B 1 57 ? 4.918 -4.273 -11.742 1 97.44 57 GLU B N 1
ATOM 2267 C CA . GLU B 1 57 ? 4.77 -3.156 -10.812 1 97.44 57 GLU B CA 1
ATOM 2268 C C . GLU B 1 57 ? 5.871 -3.17 -9.75 1 97.44 57 GLU B C 1
ATOM 2270 O O . GLU B 1 57 ? 6.457 -2.131 -9.445 1 97.44 57 GLU B O 1
ATOM 2275 N N . ARG B 1 58 ? 6.168 -4.316 -9.227 1 96.44 58 ARG B N 1
ATOM 2276 C CA . ARG B 1 58 ? 7.238 -4.43 -8.234 1 96.44 58 ARG B CA 1
ATOM 2277 C C . ARG B 1 58 ? 8.586 -4.043 -8.836 1 96.44 58 ARG B C 1
ATOM 2279 O O . ARG B 1 58 ? 9.383 -3.357 -8.195 1 96.44 58 ARG B O 1
ATOM 2286 N N . THR B 1 59 ? 8.781 -4.523 -10.023 1 93.56 59 THR B N 1
ATOM 2287 C CA . THR B 1 59 ? 10.039 -4.219 -10.695 1 93.56 59 THR B CA 1
ATOM 2288 C C . THR B 1 59 ? 10.211 -2.713 -10.867 1 93.56 59 THR B C 1
ATOM 2290 O O . THR B 1 59 ? 11.25 -2.156 -10.5 1 93.56 59 THR B O 1
ATOM 2293 N N . ILE B 1 60 ? 9.242 -2.037 -11.281 1 94.31 60 ILE B N 1
ATOM 2294 C CA . ILE B 1 60 ? 9.305 -0.605 -11.547 1 94.31 60 ILE B CA 1
ATOM 2295 C C . ILE B 1 60 ? 9.375 0.166 -10.234 1 94.31 60 ILE B C 1
ATOM 2297 O O . ILE B 1 60 ? 10.211 1.064 -10.078 1 94.31 60 ILE B O 1
ATOM 2301 N N . ALA B 1 61 ? 8.508 -0.194 -9.281 1 94 61 ALA B N 1
ATOM 2302 C CA . ALA B 1 61 ? 8.477 0.495 -7.996 1 94 61 ALA B CA 1
ATOM 2303 C C . ALA B 1 61 ? 9.828 0.396 -7.293 1 94 61 ALA B C 1
ATOM 2305 O O . ALA B 1 61 ? 10.344 1.393 -6.781 1 94 61 ALA B O 1
ATOM 2306 N N . PHE B 1 62 ? 10.398 -0.75 -7.336 1 89.56 62 PHE B N 1
ATOM 2307 C CA . PHE B 1 62 ? 11.68 -0.967 -6.676 1 89.56 62 PHE B CA 1
ATOM 2308 C C . PHE B 1 62 ? 12.797 -0.215 -7.395 1 89.56 62 PHE B C 1
ATOM 2310 O O . PHE B 1 62 ? 13.664 0.384 -6.754 1 89.56 62 PHE B O 1
ATOM 2317 N N . GLN B 1 63 ? 12.781 -0.285 -8.664 1 89.38 63 GLN B N 1
ATOM 2318 C CA . GLN B 1 63 ? 13.805 0.403 -9.445 1 89.38 63 GLN B CA 1
ATOM 2319 C C . GLN B 1 63 ? 13.758 1.91 -9.219 1 89.38 63 GLN B C 1
ATOM 2321 O O . GLN B 1 63 ? 14.797 2.568 -9.141 1 89.38 63 GLN B O 1
ATOM 2326 N N . LEU B 1 64 ? 12.633 2.416 -9.055 1 91.12 64 LEU B N 1
ATOM 2327 C CA . LEU B 1 64 ? 12.453 3.859 -8.922 1 91.12 64 LEU B CA 1
ATOM 2328 C C . LEU B 1 64 ? 12.477 4.273 -7.457 1 91.12 64 LEU B C 1
ATOM 2330 O O . LEU B 1 64 ? 12.469 5.469 -7.145 1 91.12 64 LEU B O 1
ATOM 2334 N N . GLY B 1 65 ? 12.477 3.295 -6.5 1 88.25 65 GLY B N 1
ATOM 2335 C CA . GLY B 1 65 ? 12.453 3.6 -5.078 1 88.25 65 GLY B CA 1
ATOM 2336 C C . GLY B 1 65 ? 11.125 4.172 -4.613 1 88.25 65 GLY B C 1
ATOM 2337 O O . GLY B 1 65 ? 11.094 5.074 -3.777 1 88.25 65 GLY B O 1
ATOM 2338 N N . ARG B 1 66 ? 10.094 3.746 -5.199 1 92.62 66 ARG B N 1
ATOM 2339 C CA . ARG B 1 66 ? 8.766 4.258 -4.891 1 92.62 66 ARG B CA 1
ATOM 2340 C C . ARG B 1 66 ? 7.922 3.203 -4.18 1 92.62 66 ARG B C 1
ATOM 2342 O O . ARG B 1 66 ? 8.234 2.012 -4.234 1 92.62 66 ARG B O 1
ATOM 2349 N N . PRO B 1 67 ? 6.863 3.629 -3.398 1 93 67 PRO B N 1
ATOM 2350 C CA . PRO B 1 67 ? 6.035 2.66 -2.672 1 93 67 PRO B CA 1
ATOM 2351 C C . PRO B 1 67 ? 5.32 1.683 -3.602 1 93 67 PRO B C 1
ATOM 2353 O O . PRO B 1 67 ? 4.969 2.041 -4.727 1 93 67 PRO B O 1
ATOM 2356 N N . ILE B 1 68 ? 5.145 0.529 -3.074 1 94.5 68 ILE B N 1
ATOM 2357 C CA . ILE B 1 68 ? 4.418 -0.483 -3.832 1 94.5 68 ILE B CA 1
ATOM 2358 C C . ILE B 1 68 ? 2.92 -0.208 -3.756 1 94.5 68 ILE B C 1
ATOM 2360 O O . ILE B 1 68 ? 2.451 0.468 -2.836 1 94.5 68 ILE B O 1
ATOM 2364 N N . ALA B 1 69 ? 2.188 -0.798 -4.68 1 96.12 69 ALA B N 1
ATOM 2365 C CA . ALA B 1 69 ? 0.783 -0.448 -4.867 1 96.12 69 ALA B CA 1
ATOM 2366 C C . ALA B 1 69 ? -0.108 -1.213 -3.895 1 96.12 69 ALA B C 1
ATOM 2368 O O . ALA B 1 69 ? -1.229 -0.789 -3.604 1 96.12 69 ALA B O 1
ATOM 2369 N N . ILE B 1 70 ? 0.258 -2.346 -3.469 1 95.06 70 ILE B N 1
ATOM 2370 C CA . ILE B 1 70 ? -0.546 -3.186 -2.588 1 95.06 70 ILE B CA 1
ATOM 2371 C C . ILE B 1 70 ? 0.367 -4.086 -1.757 1 95.06 70 ILE B C 1
ATOM 2373 O O . ILE B 1 70 ? 1.359 -4.613 -2.266 1 95.06 70 ILE B O 1
ATOM 2377 N N . GLN B 1 71 ? -0.008 -4.203 -0.541 1 91.75 71 GLN B N 1
ATOM 2378 C CA . GLN B 1 71 ? 0.754 -5.098 0.326 1 91.75 71 GLN B CA 1
ATOM 2379 C C . GLN B 1 71 ? 0.411 -6.559 0.047 1 91.75 71 GLN B C 1
ATOM 2381 O O . GLN B 1 71 ? -0.732 -6.883 -0.281 1 91.75 71 GLN B O 1
ATOM 2386 N N . ASP B 1 72 ? 1.403 -7.402 0.278 1 92.81 72 ASP B N 1
ATOM 2387 C CA . ASP B 1 72 ? 1.229 -8.812 -0.055 1 92.81 72 ASP B CA 1
ATOM 2388 C C . ASP B 1 72 ? 0.161 -9.461 0.826 1 92.81 72 ASP B C 1
ATOM 2390 O O . ASP B 1 72 ? -0.526 -10.391 0.397 1 92.81 72 ASP B O 1
ATOM 2394 N N . ASP B 1 73 ? 0.015 -8.953 1.98 1 87.75 73 ASP B N 1
ATOM 2395 C CA . ASP B 1 73 ? -0.953 -9.555 2.893 1 87.75 73 ASP B CA 1
ATOM 2396 C C . ASP B 1 73 ? -2.383 -9.273 2.441 1 87.75 73 ASP B C 1
ATOM 2398 O O . ASP B 1 73 ? -3.33 -9.898 2.932 1 87.75 73 ASP B O 1
ATOM 2402 N N . GLU B 1 74 ? -2.531 -8.406 1.531 1 90.19 74 GLU B N 1
ATOM 2403 C CA . GLU B 1 74 ? -3.854 -8.07 1.007 1 90.19 74 GLU B CA 1
ATOM 2404 C C . GLU B 1 74 ? -4.148 -8.844 -0.274 1 90.19 74 GLU B C 1
ATOM 2406 O O . GLU B 1 74 ? -5.184 -8.633 -0.911 1 90.19 74 GLU B O 1
ATOM 2411 N N . ILE B 1 75 ? -3.248 -9.703 -0.622 1 95.25 75 ILE B N 1
ATOM 2412 C CA . ILE B 1 75 ? -3.395 -10.5 -1.837 1 95.25 75 ILE B CA 1
ATOM 2413 C C . ILE B 1 75 ? -3.744 -11.938 -1.474 1 95.25 75 ILE B C 1
ATOM 2415 O O . ILE B 1 75 ? -3.033 -12.578 -0.697 1 95.25 75 ILE B O 1
ATOM 2419 N N . ASP B 1 76 ? -4.836 -12.477 -2.023 1 93.81 76 ASP B N 1
ATOM 2420 C CA . ASP B 1 76 ? -5.125 -13.875 -1.75 1 93.81 76 ASP B CA 1
ATOM 2421 C C . ASP B 1 76 ? -5.227 -14.68 -3.045 1 93.81 76 ASP B C 1
ATOM 2423 O O . ASP B 1 76 ? -5.586 -15.859 -3.023 1 93.81 76 ASP B O 1
ATOM 2427 N N . SER B 1 77 ? -4.953 -14.031 -4.148 1 96.25 77 SER B N 1
ATOM 2428 C CA . SER B 1 77 ? -4.84 -14.766 -5.406 1 96.25 77 SER B CA 1
ATOM 2429 C C . SER B 1 77 ? -3.688 -15.758 -5.367 1 96.25 77 SER B C 1
ATOM 2431 O O . SER B 1 77 ? -2.572 -15.406 -4.977 1 96.25 77 SER B O 1
ATOM 2433 N N . GLU B 1 78 ? -3.947 -16.969 -5.766 1 95.88 78 GLU B N 1
ATOM 2434 C CA . GLU B 1 78 ? -2.906 -17.984 -5.816 1 95.88 78 GLU B CA 1
ATOM 2435 C C . GLU B 1 78 ? -1.971 -17.766 -7 1 95.88 78 GLU B C 1
ATOM 2437 O O . GLU B 1 78 ? -2.357 -17.141 -7.996 1 95.88 78 GLU B O 1
ATOM 2442 N N . LEU B 1 79 ? -0.748 -18.297 -6.82 1 97.56 79 LEU B N 1
ATOM 2443 C CA . LEU B 1 79 ? 0.161 -18.266 -7.961 1 97.56 79 LEU B CA 1
ATOM 2444 C C . LEU B 1 79 ? -0.392 -19.078 -9.125 1 97.56 79 LEU B C 1
ATOM 2446 O O . LEU B 1 79 ? -1.146 -20.031 -8.922 1 97.56 79 LEU B O 1
ATOM 2450 N N . PRO B 1 80 ? -0.025 -18.688 -10.344 1 97.19 80 PRO B N 1
ATOM 2451 C CA . PRO B 1 80 ? -0.435 -19.5 -11.5 1 97.19 80 PRO B CA 1
ATOM 2452 C C . PRO B 1 80 ? 0.03 -20.953 -11.406 1 97.19 80 PRO B C 1
ATOM 2454 O O . PRO B 1 80 ? 1.051 -21.234 -10.773 1 97.19 80 PRO B O 1
ATOM 2457 N N . LEU B 1 81 ? -0.752 -21.734 -12.047 1 97.75 81 LEU B N 1
ATOM 2458 C CA . LEU B 1 81 ? -0.416 -23.141 -12.133 1 97.75 81 LEU B CA 1
ATOM 2459 C C . LEU B 1 81 ? 0.852 -23.359 -12.953 1 97.75 81 LEU B C 1
ATOM 2461 O O . LEU B 1 81 ? 1.024 -22.734 -14.008 1 97.75 81 LEU B O 1
ATOM 2465 N N . ASP B 1 82 ? 1.742 -24.172 -12.344 1 97.56 82 ASP B N 1
ATOM 2466 C CA . ASP B 1 82 ? 2.939 -24.531 -13.102 1 97.56 82 ASP B CA 1
ATOM 2467 C C . ASP B 1 82 ? 2.617 -25.531 -14.203 1 97.56 82 ASP B C 1
ATOM 2469 O O . ASP B 1 82 ? 2.758 -26.75 -14.008 1 97.56 82 ASP B O 1
ATOM 2473 N N . ILE B 1 83 ? 2.23 -25.047 -15.328 1 97.75 83 ILE B N 1
ATOM 2474 C CA . ILE B 1 83 ? 1.859 -25.812 -16.516 1 97.75 83 ILE B CA 1
ATOM 2475 C C . ILE B 1 83 ? 2.344 -25.094 -17.766 1 97.75 83 ILE B C 1
ATOM 2477 O O . ILE B 1 83 ? 2.553 -23.875 -17.75 1 97.75 83 ILE B O 1
ATOM 2481 N N . ASP B 1 84 ? 2.619 -25.891 -18.812 1 96.12 84 ASP B N 1
ATOM 2482 C CA . ASP B 1 84 ? 3.059 -25.234 -20.047 1 96.12 84 ASP B CA 1
ATOM 2483 C C . ASP B 1 84 ? 2.061 -24.172 -20.484 1 96.12 84 ASP B C 1
ATOM 2485 O O . ASP B 1 84 ? 0.852 -24.422 -20.516 1 96.12 84 ASP B O 1
ATOM 2489 N N . CYS B 1 85 ? 2.539 -23.047 -20.922 1 92.38 85 CYS B N 1
ATOM 2490 C CA . CYS B 1 85 ? 1.732 -21.844 -21.141 1 92.38 85 CYS B CA 1
ATOM 2491 C C . CYS B 1 85 ? 0.761 -22.047 -22.297 1 92.38 85 CYS B C 1
ATOM 2493 O O . CYS B 1 85 ? -0.263 -21.375 -22.391 1 92.38 85 CYS B O 1
ATOM 2495 N N . HIS B 1 86 ? 1.036 -23 -23.156 1 93.31 86 HIS B N 1
ATOM 2496 C CA . HIS B 1 86 ? 0.194 -23.188 -24.328 1 93.31 86 HIS B CA 1
ATOM 2497 C C . HIS B 1 86 ? -1.033 -24.031 -24.016 1 93.31 86 HIS B C 1
ATOM 2499 O O . HIS B 1 86 ? -1.967 -24.109 -24.812 1 93.31 86 HIS B O 1
ATOM 2505 N N . VAL B 1 87 ? -1.028 -24.641 -22.875 1 96.25 87 VAL B N 1
ATOM 2506 C CA . VAL B 1 87 ? -2.133 -25.516 -22.5 1 96.25 87 VAL B CA 1
ATOM 2507 C C . VAL B 1 87 ? -3.365 -24.672 -22.156 1 96.25 87 VAL B C 1
ATOM 2509 O O . VAL B 1 87 ? -3.322 -23.828 -21.266 1 96.25 87 VAL B O 1
ATOM 2512 N N . THR B 1 88 ? -4.477 -24.891 -22.859 1 95.62 88 THR B N 1
ATOM 2513 C CA . THR B 1 88 ? -5.703 -24.125 -22.641 1 95.62 88 THR B CA 1
ATOM 2514 C C . THR B 1 88 ? -6.859 -25.062 -22.297 1 95.62 88 THR B C 1
ATOM 2516 O O . THR B 1 88 ? -7.949 -24.594 -21.938 1 95.62 88 THR B O 1
ATOM 2519 N N . ASP B 1 89 ? -6.602 -26.312 -22.344 1 97.25 89 ASP B N 1
ATOM 2520 C CA . ASP B 1 89 ? -7.641 -27.312 -22.109 1 97.25 89 ASP B CA 1
ATOM 2521 C C . ASP B 1 89 ? -7.961 -27.438 -20.625 1 97.25 89 ASP B C 1
ATOM 2523 O O . ASP B 1 89 ? -7.07 -27.703 -19.812 1 97.25 89 ASP B O 1
ATOM 2527 N N . ASP B 1 90 ? -9.211 -27.328 -20.328 1 97.12 90 ASP B N 1
ATOM 2528 C CA . ASP B 1 90 ? -9.664 -27.359 -18.938 1 97.12 90 ASP B CA 1
ATOM 2529 C C . ASP B 1 90 ? -9.312 -28.688 -18.281 1 97.12 90 ASP B C 1
ATOM 2531 O O . ASP B 1 90 ? -8.891 -28.703 -17.125 1 97.12 90 ASP B O 1
ATOM 2535 N N . GLU B 1 91 ? -9.539 -29.734 -18.938 1 97.44 91 GLU B N 1
ATOM 2536 C CA . GLU B 1 91 ? -9.273 -31.062 -18.375 1 97.44 91 GLU B CA 1
ATOM 2537 C C . GLU B 1 91 ? -7.793 -31.234 -18.047 1 97.44 91 GLU B C 1
ATOM 2539 O O . GLU B 1 91 ? -7.441 -31.797 -17.016 1 97.44 91 GLU B O 1
ATOM 2544 N N . GLN B 1 92 ? -6.973 -30.766 -18.922 1 97.75 92 GLN B N 1
ATOM 2545 C CA . GLN B 1 92 ? -5.531 -30.859 -18.703 1 97.75 92 GLN B CA 1
ATOM 2546 C C . GLN B 1 92 ? -5.102 -30 -17.516 1 97.75 92 GLN B C 1
ATOM 2548 O O . GLN B 1 92 ? -4.234 -30.391 -16.75 1 97.75 92 GLN B O 1
ATOM 2553 N N . ILE B 1 93 ? -5.707 -28.891 -17.391 1 97.81 93 ILE B N 1
ATOM 2554 C CA . ILE B 1 93 ? -5.395 -27.969 -16.297 1 97.81 93 ILE B CA 1
ATOM 2555 C C . ILE B 1 93 ? -5.801 -28.609 -14.969 1 97.81 93 ILE B C 1
ATOM 2557 O O . ILE B 1 93 ? -5.02 -28.625 -14.016 1 97.81 93 ILE B O 1
ATOM 2561 N N . LEU B 1 94 ? -6.93 -29.156 -14.945 1 97.06 94 LEU B N 1
ATOM 2562 C CA . LEU B 1 94 ? -7.41 -29.812 -13.734 1 97.06 94 LEU B CA 1
ATOM 2563 C C . LEU B 1 94 ? -6.535 -31.016 -13.383 1 97.06 94 LEU B C 1
ATOM 2565 O O . LEU B 1 94 ? -6.211 -31.234 -12.211 1 97.06 94 LEU B O 1
ATOM 2569 N N . ALA B 1 95 ? -6.219 -31.734 -14.398 1 97.81 95 ALA B N 1
ATOM 2570 C CA . ALA B 1 95 ? -5.367 -32.906 -14.18 1 97.81 95 ALA B CA 1
ATOM 2571 C C . ALA B 1 95 ? -4.02 -32.5 -13.594 1 97.81 95 ALA B C 1
ATOM 2573 O O . ALA B 1 95 ? -3.48 -33.188 -12.727 1 97.81 95 ALA B O 1
ATOM 2574 N N . ARG B 1 96 ? -3.453 -31.391 -14.133 1 97.69 96 ARG B N 1
ATOM 2575 C CA . ARG B 1 96 ? -2.17 -30.906 -13.633 1 97.69 96 ARG B CA 1
ATOM 2576 C C . ARG B 1 96 ? -2.277 -30.469 -12.18 1 97.69 96 ARG B C 1
ATOM 2578 O O . ARG B 1 96 ? -1.373 -30.734 -11.375 1 97.69 96 ARG B O 1
ATOM 2585 N N . ARG B 1 97 ? -3.336 -29.875 -11.781 1 97.06 97 ARG B N 1
ATOM 2586 C CA . ARG B 1 97 ? -3.572 -29.469 -10.398 1 97.06 97 ARG B CA 1
ATOM 2587 C C . ARG B 1 97 ? -3.57 -30.688 -9.469 1 97.06 97 ARG B C 1
ATOM 2589 O O . ARG B 1 97 ? -2.898 -30.672 -8.438 1 97.06 97 ARG B O 1
ATOM 2596 N N . VAL B 1 98 ? -4.363 -31.625 -9.898 1 97.62 98 VAL B N 1
ATOM 2597 C CA . VAL B 1 98 ? -4.512 -32.844 -9.094 1 97.62 98 VAL B CA 1
ATOM 2598 C C . VAL B 1 98 ? -3.16 -33.531 -8.961 1 97.62 98 VAL B C 1
ATOM 2600 O O . VAL B 1 98 ? -2.807 -34 -7.879 1 97.62 98 VAL B O 1
ATOM 2603 N N . ALA B 1 99 ? -2.445 -33.594 -10.039 1 98.06 99 ALA B N 1
ATOM 2604 C CA . ALA B 1 99 ? -1.145 -34.25 -10.039 1 98.06 99 ALA B CA 1
ATOM 2605 C C . ALA B 1 99 ? -0.169 -33.562 -9.102 1 98.06 99 ALA B C 1
ATOM 2607 O O . ALA B 1 99 ? 0.611 -34.219 -8.406 1 98.06 99 ALA B O 1
ATOM 2608 N N . ILE B 1 100 ? -0.18 -32.281 -9.102 1 97.5 100 ILE B N 1
ATOM 2609 C CA . ILE B 1 100 ? 0.7 -31.516 -8.227 1 97.5 100 ILE B CA 1
ATOM 2610 C C . ILE B 1 100 ? 0.322 -31.766 -6.766 1 97.5 100 ILE B C 1
ATOM 2612 O O . ILE B 1 100 ? 1.188 -32.031 -5.93 1 97.5 100 ILE B O 1
ATOM 2616 N N . ASP B 1 101 ? -0.934 -31.703 -6.484 1 96.88 101 ASP B N 1
ATOM 2617 C CA . ASP B 1 101 ? -1.405 -31.953 -5.125 1 96.88 101 ASP B CA 1
ATOM 2618 C C . ASP B 1 101 ? -0.998 -33.344 -4.641 1 96.88 101 ASP B C 1
ATOM 2620 O O . ASP B 1 101 ? -0.579 -33.5 -3.494 1 96.88 101 ASP B O 1
ATOM 2624 N N . LYS B 1 102 ? -1.212 -34.281 -5.496 1 97.88 102 LYS B N 1
ATOM 2625 C CA . LYS B 1 102 ? -0.846 -35.656 -5.172 1 97.88 102 LYS B CA 1
ATOM 2626 C C . LYS B 1 102 ? 0.645 -35.75 -4.867 1 97.88 102 LYS B C 1
ATOM 2628 O O . LYS B 1 102 ? 1.036 -36.375 -3.881 1 97.88 102 LYS B O 1
ATOM 2633 N N . LYS B 1 103 ? 1.518 -35.219 -5.711 1 97.56 103 LYS B N 1
ATOM 2634 C CA . LYS B 1 103 ? 2.965 -35.281 -5.531 1 97.56 103 LYS B CA 1
ATOM 2635 C C . LYS B 1 103 ? 3.389 -34.594 -4.227 1 97.56 103 LYS B C 1
ATOM 2637 O O . LYS B 1 103 ? 4.258 -35.125 -3.516 1 97.56 103 LYS B O 1
ATOM 2642 N N . LEU B 1 104 ? 2.789 -33.5 -3.932 1 97.12 104 LEU B N 1
ATOM 2643 C CA . LEU B 1 104 ? 3.094 -32.781 -2.691 1 97.12 104 LEU B CA 1
ATOM 2644 C C . LEU B 1 104 ? 2.693 -33.625 -1.479 1 97.12 104 LEU B C 1
ATOM 2646 O O . LEU B 1 104 ? 3.43 -33.688 -0.491 1 97.12 104 LEU B O 1
ATOM 2650 N N . SER B 1 105 ? 1.558 -34.219 -1.554 1 97.25 105 SER B N 1
ATOM 2651 C CA . SER B 1 105 ? 1.09 -35.062 -0.469 1 97.25 105 SER B CA 1
ATOM 2652 C C . SER B 1 105 ? 2.012 -36.281 -0.275 1 97.25 105 SER B C 1
ATOM 2654 O O . SER B 1 105 ? 2.338 -36.625 0.857 1 97.25 105 SER B O 1
ATOM 2656 N N . GLU B 1 106 ? 2.439 -36.875 -1.302 1 97.12 106 GLU B N 1
ATOM 2657 C CA . GLU B 1 106 ? 3.311 -38.031 -1.281 1 97.12 106 GLU B CA 1
ATOM 2658 C C . GLU B 1 106 ? 4.668 -37.719 -0.666 1 97.12 106 GLU B C 1
ATOM 2660 O O . GLU B 1 106 ? 5.242 -38.531 0.058 1 97.12 106 GLU B O 1
ATOM 2665 N N . THR B 1 107 ? 5.164 -36.562 -0.986 1 96.31 107 THR B N 1
ATOM 2666 C CA . THR B 1 107 ? 6.5 -36.188 -0.537 1 96.31 107 THR B CA 1
ATOM 2667 C C . THR B 1 107 ? 6.434 -35.406 0.782 1 96.31 107 THR B C 1
ATOM 2669 O O . THR B 1 107 ? 7.465 -35.156 1.413 1 96.31 107 THR B O 1
ATOM 2672 N N . GLY B 1 108 ? 5.277 -35 1.222 1 96.31 108 GLY B N 1
ATOM 2673 C CA . GLY B 1 108 ? 5.125 -34.219 2.438 1 96.31 108 GLY B CA 1
ATOM 2674 C C . GLY B 1 108 ? 5.699 -32.812 2.324 1 96.31 108 GLY B C 1
ATOM 2675 O O . GLY B 1 108 ? 6.301 -32.312 3.271 1 96.31 108 GLY B O 1
ATOM 2676 N N . THR B 1 109 ? 5.703 -32.281 1.165 1 95.69 109 THR B N 1
ATOM 2677 C CA . THR B 1 109 ? 6.254 -30.953 0.902 1 95.69 109 THR B CA 1
ATOM 2678 C C . THR B 1 109 ? 5.152 -29.984 0.496 1 95.69 109 THR B C 1
ATOM 2680 O O . THR B 1 109 ? 3.994 -30.375 0.343 1 95.69 109 THR B O 1
ATOM 2683 N N . THR B 1 110 ? 5.418 -28.672 0.554 1 94.75 110 THR B N 1
ATOM 2684 C CA . THR B 1 110 ? 4.543 -27.609 0.056 1 94.75 110 THR B CA 1
ATOM 2685 C C . THR B 1 110 ? 5.18 -26.906 -1.131 1 94.75 110 THR B C 1
ATOM 2687 O O . THR B 1 110 ? 6.352 -27.125 -1.438 1 94.75 110 THR B O 1
ATOM 2690 N N . LEU B 1 111 ? 4.414 -26.094 -1.749 1 94 111 LEU B N 1
ATOM 2691 C CA . LEU B 1 111 ? 4.934 -25.344 -2.893 1 94 111 LEU B CA 1
ATOM 2692 C C . LEU B 1 111 ? 6.004 -24.344 -2.453 1 94 111 LEU B C 1
ATOM 2694 O O . LEU B 1 111 ? 6.762 -23.844 -3.281 1 94 111 LEU B O 1
ATOM 2698 N N . GLU B 1 112 ? 6.082 -24.078 -1.237 1 88.81 112 GLU B N 1
ATOM 2699 C CA . GLU B 1 112 ? 7.094 -23.172 -0.705 1 88.81 112 GLU B CA 1
ATOM 2700 C C . GLU B 1 112 ? 8.469 -23.828 -0.702 1 88.81 112 GLU B C 1
ATOM 2702 O O . GLU B 1 112 ? 9.469 -23.188 -1.054 1 88.81 112 GLU B O 1
ATOM 2707 N N . ASN B 1 113 ? 8.516 -25.062 -0.332 1 90.19 113 ASN B N 1
ATOM 2708 C CA . ASN B 1 113 ? 9.797 -25.75 -0.237 1 90.19 113 ASN B CA 1
ATOM 2709 C C . ASN B 1 113 ? 10.07 -26.594 -1.473 1 90.19 113 ASN B C 1
ATOM 2711 O O . ASN B 1 113 ? 11.203 -27.016 -1.707 1 90.19 113 ASN B O 1
ATOM 2715 N N . ASN B 1 114 ? 9.031 -26.906 -2.18 1 93.06 114 ASN B N 1
ATOM 2716 C CA . ASN B 1 114 ? 9.117 -27.656 -3.436 1 93.06 114 ASN B CA 1
ATOM 2717 C C . ASN B 1 114 ? 8.266 -27 -4.523 1 93.06 114 ASN B C 1
ATOM 2719 O O . ASN B 1 114 ? 7.219 -27.531 -4.895 1 93.06 114 ASN B O 1
ATOM 2723 N N . PRO B 1 115 ? 8.781 -26 -5.125 1 94.38 115 PRO B N 1
ATOM 2724 C CA . PRO B 1 115 ? 7.949 -25.219 -6.035 1 94.38 115 PRO B CA 1
ATOM 2725 C C . PRO B 1 115 ? 7.664 -25.938 -7.352 1 94.38 115 PRO B C 1
ATOM 2727 O O . PRO B 1 115 ? 6.684 -25.625 -8.031 1 94.38 115 PRO B O 1
ATOM 2730 N N . TYR B 1 1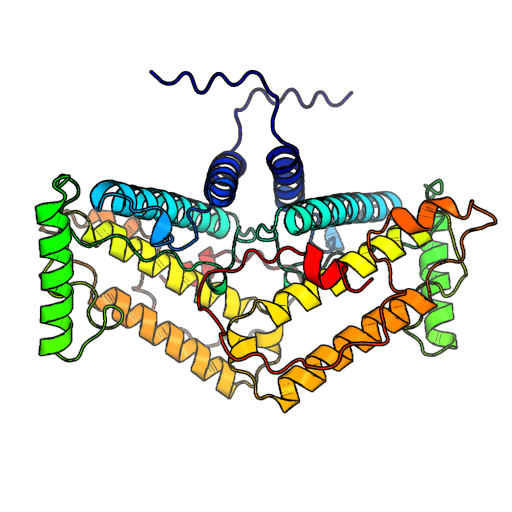16 ? 8.469 -26.906 -7.711 1 95.25 116 TYR B N 1
ATOM 2731 C CA . TYR B 1 116 ? 8.289 -27.578 -8.984 1 95.25 116 TYR B CA 1
ATOM 2732 C C . TYR B 1 116 ? 8.289 -29.094 -8.805 1 95.25 116 TYR B C 1
ATOM 2734 O O . TYR B 1 116 ? 9.164 -29.781 -9.336 1 95.25 116 TYR B O 1
ATOM 2742 N N . PRO B 1 117 ? 7.25 -29.609 -8.227 1 95.62 117 PRO B N 1
ATOM 2743 C CA . PRO B 1 117 ? 7.23 -31.031 -7.867 1 95.62 117 PRO B CA 1
ATOM 2744 C C . PRO B 1 117 ? 7.16 -31.953 -9.086 1 95.62 117 PRO B C 1
ATOM 2746 O O . PRO B 1 117 ? 7.582 -33.094 -9.023 1 95.62 117 PRO B O 1
ATOM 2749 N N . LEU B 1 118 ? 6.609 -31.531 -10.219 1 96.56 118 LEU B N 1
ATOM 2750 C CA . LEU B 1 118 ? 6.453 -32.375 -11.406 1 96.56 118 LEU B CA 1
ATOM 2751 C C . LEU B 1 118 ? 7.461 -31.984 -12.484 1 96.56 118 LEU B C 1
ATOM 2753 O O . LEU B 1 118 ? 7.309 -32.375 -13.648 1 96.56 118 LEU B O 1
ATOM 2757 N N . GLY B 1 119 ? 8.469 -31.219 -12.039 1 94 119 GLY B N 1
ATOM 2758 C CA . GLY B 1 119 ? 9.445 -30.75 -13.016 1 94 119 GLY B CA 1
ATOM 2759 C C . GLY B 1 119 ? 9.117 -29.391 -13.578 1 94 119 GLY B C 1
ATOM 2760 O O . GLY B 1 119 ? 8.117 -28.766 -13.195 1 94 119 GLY B O 1
ATOM 2761 N N . TRP B 1 120 ? 9.914 -28.938 -14.539 1 93.94 120 TRP B N 1
ATOM 2762 C CA . TRP B 1 120 ? 9.797 -27.578 -15.055 1 93.94 120 TRP B CA 1
ATOM 2763 C C . TRP B 1 120 ? 8.883 -27.531 -16.266 1 93.94 120 TRP B C 1
ATOM 2765 O O . TRP B 1 120 ? 8.805 -28.5 -17.031 1 93.94 120 TRP B O 1
ATOM 2775 N N . THR B 1 121 ? 8.203 -26.5 -16.344 1 95.12 121 THR B N 1
ATOM 2776 C CA . THR B 1 121 ? 7.391 -26.156 -17.516 1 95.12 121 THR B CA 1
ATOM 2777 C C . THR B 1 121 ? 7.773 -24.797 -18.078 1 95.12 121 THR B C 1
ATOM 2779 O O . THR B 1 121 ? 8.688 -24.141 -17.562 1 95.12 121 THR B O 1
ATOM 2782 N N . THR B 1 122 ? 7.176 -24.391 -19.156 1 93.5 122 THR B N 1
ATOM 2783 C CA . THR B 1 122 ? 7.438 -23.078 -19.75 1 93.5 122 THR B CA 1
ATOM 2784 C C . THR B 1 122 ? 7.004 -21.969 -18.797 1 93.5 122 THR B C 1
ATOM 2786 O O . THR B 1 122 ? 7.426 -20.828 -18.938 1 93.5 122 THR B O 1
ATOM 2789 N N . MET B 1 123 ? 6.199 -22.281 -17.766 1 95.44 123 MET B N 1
ATOM 2790 C CA . MET B 1 123 ? 5.719 -21.297 -16.812 1 95.44 123 MET B CA 1
ATOM 2791 C C . MET B 1 123 ? 6.664 -21.203 -15.609 1 95.44 123 MET B C 1
ATOM 2793 O O . MET B 1 123 ? 6.645 -20.219 -14.875 1 95.44 123 MET B O 1
ATOM 2797 N N . SER B 1 124 ? 7.496 -22.156 -15.414 1 94.94 124 SER B N 1
ATOM 2798 C CA . SER B 1 124 ? 8.305 -22.281 -14.211 1 94.94 124 SER B CA 1
ATOM 2799 C C . SER B 1 124 ? 9.211 -21.062 -14.023 1 94.94 124 SER B C 1
ATOM 2801 O O . SER B 1 124 ? 9.305 -20.516 -12.922 1 94.94 124 SER B O 1
ATOM 2803 N N . PRO B 1 125 ? 9.891 -20.609 -15.141 1 92.75 125 PRO B N 1
ATOM 2804 C CA . PRO B 1 125 ? 10.758 -19.438 -14.961 1 92.75 125 PRO B CA 1
ATOM 2805 C C . PRO B 1 125 ? 9.992 -18.203 -14.5 1 92.75 125 PRO B C 1
ATOM 2807 O O . PRO B 1 125 ? 10.461 -17.469 -13.633 1 92.75 125 PRO B O 1
ATOM 2810 N N . SER B 1 126 ? 8.844 -17.984 -15.133 1 95.06 126 SER B N 1
ATOM 2811 C CA . SER B 1 126 ? 8.023 -16.844 -14.734 1 95.06 126 SER B CA 1
ATOM 2812 C C . SER B 1 126 ? 7.594 -16.953 -13.281 1 95.06 126 SER B C 1
ATOM 2814 O O . SER B 1 126 ? 7.641 -15.977 -12.531 1 95.06 126 SER B O 1
ATOM 2816 N N . LEU B 1 127 ? 7.223 -18.141 -12.883 1 96.94 127 LEU B N 1
ATOM 2817 C CA . LEU B 1 127 ? 6.828 -18.391 -11.5 1 96.94 127 LEU B CA 1
ATOM 2818 C C . LEU B 1 127 ? 7.992 -18.141 -10.547 1 96.94 127 LEU B C 1
ATOM 2820 O O . LEU B 1 127 ? 7.809 -17.547 -9.477 1 96.94 127 LEU B O 1
ATOM 2824 N N . HIS B 1 128 ? 9.078 -18.578 -10.969 1 94.69 128 HIS B N 1
ATOM 2825 C CA . HIS B 1 128 ? 10.266 -18.406 -10.133 1 94.69 128 HIS B CA 1
ATOM 2826 C C . HIS B 1 128 ? 10.602 -16.938 -9.961 1 94.69 128 HIS B C 1
ATOM 2828 O O . HIS B 1 128 ? 11.016 -16.5 -8.883 1 94.69 128 HIS B O 1
ATOM 2834 N N . HIS B 1 129 ? 10.406 -16.156 -11.031 1 94.56 129 HIS B N 1
ATOM 2835 C CA . HIS B 1 129 ? 10.617 -14.719 -10.984 1 94.56 129 HIS B CA 1
ATOM 2836 C C . HIS B 1 129 ? 9.617 -14.047 -10.047 1 94.56 129 HIS B C 1
ATOM 2838 O O . HIS B 1 129 ? 9.977 -13.148 -9.289 1 94.56 129 HIS B O 1
ATOM 2844 N N . ILE B 1 130 ? 8.406 -14.438 -10.094 1 96.69 130 ILE B N 1
ATOM 2845 C CA . ILE B 1 130 ? 7.371 -13.891 -9.211 1 96.69 130 ILE B CA 1
ATOM 2846 C C . ILE B 1 130 ? 7.738 -14.172 -7.758 1 96.69 130 ILE B C 1
ATOM 2848 O O . ILE B 1 130 ? 7.605 -13.297 -6.898 1 96.69 130 ILE B O 1
ATOM 2852 N N . ARG B 1 131 ? 8.234 -15.328 -7.477 1 95.75 131 ARG B N 1
ATOM 2853 C CA . ARG B 1 131 ? 8.641 -15.688 -6.121 1 95.75 131 ARG B CA 1
ATOM 2854 C C . ARG B 1 131 ? 9.773 -14.789 -5.633 1 95.75 131 ARG B C 1
ATOM 2856 O O . ARG B 1 131 ? 9.828 -14.438 -4.453 1 95.75 131 ARG B O 1
ATOM 2863 N N . LEU B 1 132 ? 10.656 -14.43 -6.555 1 93.69 132 LEU B N 1
ATOM 2864 C CA . LEU B 1 132 ? 11.727 -13.508 -6.191 1 93.69 132 LEU B CA 1
ATOM 2865 C C . LEU B 1 132 ? 11.156 -12.156 -5.777 1 93.69 132 LEU B C 1
ATOM 2867 O O . LEU B 1 132 ? 11.578 -11.578 -4.77 1 93.69 132 LEU B O 1
ATOM 2871 N N . ARG B 1 133 ? 10.234 -11.711 -6.574 1 95.25 133 ARG B N 1
ATOM 2872 C CA . ARG B 1 133 ? 9.633 -10.422 -6.262 1 95.25 133 ARG B CA 1
ATOM 2873 C C . ARG B 1 133 ? 8.969 -10.445 -4.887 1 95.25 133 ARG B C 1
ATOM 2875 O O . ARG B 1 133 ? 9.016 -9.461 -4.152 1 95.25 133 ARG B O 1
ATOM 2882 N N . ARG B 1 134 ? 8.391 -11.508 -4.539 1 95.06 134 ARG B N 1
ATOM 2883 C CA . ARG B 1 134 ? 7.762 -11.641 -3.23 1 95.06 134 ARG B CA 1
ATOM 2884 C C . ARG B 1 134 ? 8.805 -11.609 -2.115 1 95.06 134 ARG B C 1
ATOM 2886 O O . ARG B 1 134 ? 8.586 -10.984 -1.076 1 95.06 134 ARG B O 1
ATOM 2893 N N . ILE B 1 135 ? 9.922 -12.258 -2.295 1 92.75 135 ILE B N 1
ATOM 2894 C CA . ILE B 1 135 ? 10.992 -12.266 -1.306 1 92.75 135 ILE B CA 1
ATOM 2895 C C . ILE B 1 135 ? 11.547 -10.852 -1.139 1 92.75 135 ILE B C 1
ATOM 2897 O O . ILE B 1 135 ? 11.742 -10.383 -0.015 1 92.75 135 ILE B O 1
ATOM 2901 N N . LEU B 1 136 ? 11.773 -10.227 -2.305 1 90.38 136 LEU B N 1
ATOM 2902 C CA . LEU B 1 136 ? 12.32 -8.875 -2.275 1 90.38 136 LEU B CA 1
ATOM 2903 C C . LEU B 1 136 ? 11.367 -7.914 -1.586 1 90.38 136 LEU B C 1
ATOM 2905 O O . LEU B 1 136 ? 11.797 -6.98 -0.906 1 90.38 136 LEU B O 1
ATOM 2909 N N . THR B 1 137 ? 10.102 -8.117 -1.803 1 92.25 137 THR B N 1
ATOM 2910 C CA . THR B 1 137 ? 9.102 -7.301 -1.118 1 92.25 137 THR B CA 1
ATOM 2911 C C . THR B 1 137 ? 9.211 -7.477 0.394 1 92.25 137 THR B C 1
ATOM 2913 O O . THR B 1 137 ? 9.164 -6.496 1.143 1 92.25 137 THR B O 1
ATOM 2916 N N . LYS B 1 138 ? 9.367 -8.656 0.861 1 89.12 138 LYS B N 1
ATOM 2917 C CA . LYS B 1 138 ? 9.539 -8.938 2.283 1 89.12 138 LYS B CA 1
ATOM 2918 C C . LYS B 1 138 ? 10.781 -8.234 2.83 1 89.12 138 LYS B C 1
ATOM 2920 O O . LYS B 1 138 ? 10.758 -7.688 3.934 1 89.12 138 LYS B O 1
ATOM 2925 N N . ILE B 1 139 ? 11.789 -8.305 2.086 1 84.5 139 ILE B N 1
ATOM 2926 C CA . ILE B 1 139 ? 13.047 -7.691 2.498 1 84.5 139 ILE B CA 1
ATOM 2927 C C . ILE B 1 139 ? 12.859 -6.18 2.621 1 84.5 139 ILE B C 1
ATOM 2929 O O . ILE B 1 139 ? 13.266 -5.574 3.617 1 84.5 139 ILE B O 1
ATOM 2933 N N . LYS B 1 140 ? 12.258 -5.637 1.609 1 81.31 140 LYS B N 1
ATOM 2934 C CA . LYS B 1 140 ? 12.031 -4.195 1.615 1 81.31 140 LYS B CA 1
ATOM 2935 C C . LYS B 1 140 ? 11.18 -3.781 2.814 1 81.31 140 LYS B C 1
ATOM 2937 O O . LYS B 1 140 ? 11.469 -2.775 3.467 1 81.31 140 LYS B O 1
ATOM 2942 N N . GLU B 1 141 ? 10.141 -4.492 3.061 1 81.5 141 GLU B N 1
ATOM 2943 C CA . GLU B 1 141 ? 9.242 -4.184 4.164 1 81.5 141 GLU B CA 1
ATOM 2944 C C . GLU B 1 141 ? 9.969 -4.258 5.508 1 81.5 141 GLU B C 1
ATOM 2946 O O . GLU B 1 141 ? 9.711 -3.453 6.402 1 81.5 141 GLU B O 1
ATOM 2951 N N . LYS B 1 142 ? 10.766 -5.172 5.68 1 76 142 LYS B N 1
ATOM 2952 C CA . LYS B 1 142 ? 11.469 -5.355 6.941 1 76 142 LYS B CA 1
ATOM 2953 C C . LYS B 1 142 ? 12.539 -4.281 7.137 1 76 142 LYS B C 1
ATOM 2955 O O . LYS B 1 142 ? 12.719 -3.766 8.242 1 76 142 LYS B O 1
ATOM 2960 N N . VAL B 1 143 ? 13.219 -3.957 6.082 1 67.62 143 VAL B N 1
ATOM 2961 C CA . VAL B 1 143 ? 14.32 -3.006 6.176 1 67.62 143 VAL B CA 1
ATOM 2962 C C . VAL B 1 143 ? 13.766 -1.593 6.355 1 67.62 143 VAL B C 1
ATOM 2964 O O . VAL B 1 143 ? 14.328 -0.792 7.105 1 67.62 143 VAL B O 1
ATOM 2967 N N . TYR B 1 144 ? 12.664 -1.301 5.711 1 62.91 144 TYR B N 1
ATOM 2968 C CA . TYR B 1 144 ? 12.18 0.073 5.703 1 62.91 144 TYR B CA 1
ATOM 2969 C C . TYR B 1 144 ? 11.133 0.288 6.793 1 62.91 144 TYR B C 1
ATOM 2971 O O . TYR B 1 144 ? 10.719 1.421 7.051 1 62.91 144 TYR B O 1
ATOM 2979 N N . HIS B 1 145 ? 10.617 -0.761 7.289 1 60.66 145 HIS B N 1
ATOM 2980 C CA . HIS B 1 145 ? 9.625 -0.551 8.336 1 60.66 145 HIS B CA 1
ATOM 2981 C C . HIS B 1 145 ? 10.281 -0.035 9.617 1 60.66 145 HIS B C 1
ATOM 2983 O O . HIS B 1 145 ? 11.352 -0.506 10.008 1 60.66 145 HIS B O 1
ATOM 2989 N N . SER B 1 146 ? 9.828 1.198 9.953 1 54.22 146 SER B N 1
ATOM 2990 C CA . SER B 1 146 ? 10.289 1.883 11.156 1 54.22 146 SER B CA 1
ATOM 2991 C C . SER B 1 146 ? 10.43 0.914 12.328 1 54.22 146 SER B C 1
ATOM 2993 O O . SER B 1 146 ? 11.336 1.05 13.148 1 54.22 146 SER B O 1
ATOM 2995 N N . ARG B 1 147 ? 9.57 -0.042 12.375 1 53.78 147 ARG B N 1
ATOM 2996 C CA . ARG B 1 147 ? 9.609 -0.993 13.477 1 53.78 147 ARG B CA 1
ATOM 2997 C C . ARG B 1 147 ? 10.898 -1.812 13.445 1 53.78 147 ARG B C 1
ATOM 2999 O O . ARG B 1 147 ? 11.359 -2.295 14.484 1 53.78 147 ARG B O 1
ATOM 3006 N N . PHE B 1 148 ? 11.422 -1.893 12.25 1 57.12 148 PHE B N 1
ATOM 3007 C CA . PHE B 1 148 ? 12.672 -2.643 12.117 1 57.12 148 PHE B CA 1
ATOM 3008 C C . PHE B 1 148 ? 13.773 -2.018 12.969 1 57.12 148 PHE B C 1
ATOM 3010 O O . PHE B 1 148 ? 14.547 -2.729 13.602 1 57.12 148 PHE B O 1
ATOM 3017 N N . SER B 1 149 ? 13.617 -0.708 12.938 1 56.66 149 SER B N 1
ATOM 3018 C CA . SER B 1 149 ? 14.641 -0.027 13.727 1 56.66 149 SER B CA 1
ATOM 3019 C C . SER B 1 149 ? 14.375 -0.173 15.219 1 56.66 149 SER B C 1
ATOM 3021 O O . SER B 1 149 ? 15.297 -0.07 16.031 1 56.66 149 SER B O 1
ATOM 3023 N N . GLN B 1 150 ? 13.133 -0.501 15.461 1 62.19 150 GLN B N 1
ATOM 3024 C CA . GLN B 1 150 ? 12.781 -0.61 16.875 1 62.19 150 GLN B CA 1
ATOM 3025 C C . GLN B 1 150 ? 12.977 -2.037 17.375 1 62.19 150 GLN B C 1
ATOM 3027 O O . GLN B 1 150 ? 12.992 -2.277 18.594 1 62.19 150 GLN B O 1
ATOM 3032 N N . GLU B 1 151 ? 13.172 -2.889 16.469 1 63.41 151 GLU B N 1
ATOM 3033 C CA . GLU B 1 151 ? 13.352 -4.285 16.844 1 63.41 151 GLU B CA 1
ATOM 3034 C C . GLU B 1 151 ? 14.711 -4.5 17.516 1 63.41 151 GLU B C 1
ATOM 3036 O O . GLU B 1 151 ? 15.672 -3.781 17.219 1 63.41 151 GLU B O 1
ATOM 3041 N N . LYS B 1 152 ? 14.594 -5.352 18.453 1 69.81 152 LYS B N 1
ATOM 3042 C CA . LYS B 1 152 ? 15.852 -5.785 19.047 1 69.81 152 LYS B CA 1
ATOM 3043 C C . LYS B 1 152 ? 16.797 -6.344 18 1 69.81 152 LYS B C 1
ATOM 3045 O O . LYS B 1 152 ? 16.359 -6.867 16.969 1 69.81 152 LYS B O 1
ATOM 3050 N N . ALA B 1 153 ? 18.047 -6.074 18.312 1 70.25 153 ALA B N 1
ATOM 3051 C CA . ALA B 1 153 ? 19.109 -6.492 17.391 1 70.25 153 ALA B CA 1
ATOM 3052 C C . ALA B 1 153 ? 18.969 -7.969 17.031 1 70.25 153 ALA B C 1
ATOM 3054 O O . ALA B 1 153 ? 19.109 -8.344 15.867 1 70.25 153 ALA B O 1
ATOM 3055 N N . GLU B 1 154 ? 18.703 -8.781 18.016 1 73.06 154 GLU B N 1
ATOM 3056 C CA . GLU B 1 154 ? 18.594 -10.227 17.797 1 73.06 154 GLU B CA 1
ATOM 3057 C C . GLU B 1 154 ? 17.453 -10.555 16.844 1 73.06 154 GLU B C 1
ATOM 3059 O O . GLU B 1 154 ? 17.609 -11.406 15.961 1 73.06 154 GLU B O 1
ATOM 3064 N N . GLN B 1 155 ? 16.312 -9.914 17.062 1 74.75 155 GLN B N 1
ATOM 3065 C CA . GLN B 1 155 ? 15.156 -10.141 16.219 1 74.75 155 GLN B CA 1
ATOM 3066 C C . GLN B 1 155 ? 15.422 -9.672 14.789 1 74.75 155 GLN B C 1
ATOM 3068 O O . GLN B 1 155 ? 15 -10.312 13.828 1 74.75 155 GLN B O 1
ATOM 3073 N N . ARG B 1 156 ? 16.109 -8.57 14.742 1 73.31 156 ARG B N 1
ATOM 3074 C CA . ARG B 1 156 ? 16.453 -8.047 13.43 1 73.31 156 ARG B CA 1
ATOM 3075 C C . ARG B 1 156 ? 17.359 -9.016 12.672 1 73.31 156 ARG B C 1
ATOM 3077 O O . ARG B 1 156 ? 17.125 -9.281 11.484 1 73.31 156 ARG B O 1
ATOM 3084 N N . TYR B 1 157 ? 18.312 -9.594 13.438 1 71.88 157 TYR B N 1
ATOM 3085 C CA . TYR B 1 157 ? 19.234 -10.531 12.812 1 71.88 157 TYR B CA 1
ATOM 3086 C C . TYR B 1 157 ? 18.516 -11.805 12.383 1 71.88 157 TYR B C 1
ATOM 3088 O O . TYR B 1 157 ? 18.781 -12.336 11.297 1 71.88 157 TYR B O 1
ATOM 3096 N N . ALA B 1 158 ? 17.672 -12.188 13.234 1 76.62 158 ALA B N 1
ATOM 3097 C CA . ALA B 1 158 ? 16.922 -13.391 12.906 1 76.62 158 ALA B CA 1
ATOM 3098 C C . ALA B 1 158 ? 16.078 -13.188 11.648 1 76.62 158 ALA B C 1
ATOM 3100 O O . ALA B 1 158 ? 15.977 -14.086 10.805 1 76.62 158 ALA B O 1
ATOM 3101 N N . SER B 1 159 ? 15.492 -12.062 11.625 1 77.31 159 SER B N 1
ATOM 3102 C CA . SER B 1 159 ? 14.656 -11.75 10.469 1 77.31 159 SER B CA 1
ATOM 3103 C C . SER B 1 159 ? 15.484 -11.672 9.195 1 77.31 159 SER B C 1
ATOM 3105 O O . SER B 1 159 ? 15.07 -12.18 8.148 1 77.31 159 SER B O 1
ATOM 3107 N N . VAL B 1 160 ? 16.531 -11.062 9.305 1 76.56 160 VAL B N 1
ATOM 3108 C CA . 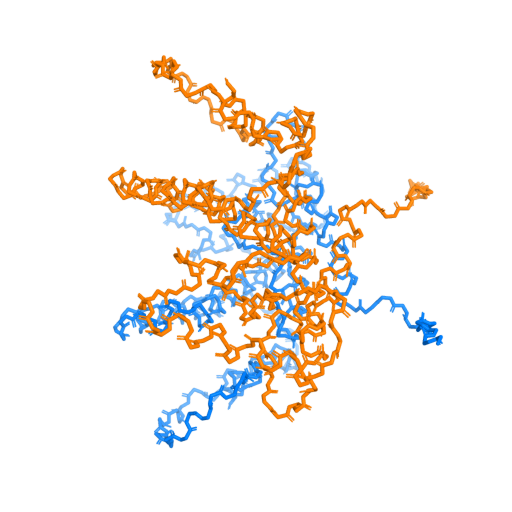VAL B 1 160 ? 17.422 -10.914 8.148 1 76.56 160 VAL B CA 1
ATOM 3109 C C . VAL B 1 160 ? 17.938 -12.289 7.719 1 76.56 160 VAL B C 1
ATOM 3111 O O . VAL B 1 160 ? 18.016 -12.578 6.52 1 76.56 160 VAL B O 1
ATOM 3114 N N . ASP B 1 161 ? 18.203 -13.125 8.719 1 80.5 161 ASP B N 1
ATOM 3115 C CA . ASP B 1 161 ? 18.703 -14.469 8.422 1 80.5 161 ASP B CA 1
ATOM 3116 C C . ASP B 1 161 ? 17.625 -15.297 7.711 1 80.5 161 ASP B C 1
ATOM 3118 O O . ASP B 1 161 ? 17.938 -16.062 6.789 1 80.5 161 ASP B O 1
ATOM 3122 N N . ALA B 1 162 ? 16.469 -15.148 8.172 1 86 162 ALA B N 1
ATOM 3123 C CA . ALA B 1 162 ? 15.367 -15.883 7.555 1 86 162 ALA B CA 1
ATOM 3124 C C . ALA B 1 162 ? 15.188 -15.469 6.098 1 86 162 ALA B C 1
ATOM 3126 O O . ALA B 1 162 ? 14.961 -16.312 5.23 1 86 162 ALA B O 1
ATOM 3127 N N . LEU B 1 163 ? 15.281 -14.219 5.906 1 86.25 163 LEU B N 1
ATOM 3128 C CA . LEU B 1 163 ? 15.125 -13.719 4.543 1 86.25 163 LEU B CA 1
ATOM 3129 C C . LEU B 1 163 ? 16.297 -14.156 3.666 1 86.25 163 LEU B C 1
ATOM 3131 O O . LEU B 1 163 ? 16.109 -14.5 2.498 1 86.25 163 LEU B O 1
ATOM 3135 N N . ALA B 1 164 ? 17.453 -14.188 4.273 1 82.44 164 ALA B N 1
ATOM 3136 C CA . ALA B 1 164 ? 18.625 -14.68 3.557 1 82.44 164 ALA B CA 1
ATOM 3137 C C . ALA B 1 164 ? 18.469 -16.156 3.18 1 82.44 164 ALA B C 1
ATOM 3139 O O . ALA B 1 164 ? 18.812 -16.547 2.064 1 82.44 164 ALA B O 1
ATOM 3140 N N . SER B 1 165 ? 17.984 -16.844 4.113 1 88.62 165 SER B N 1
ATOM 3141 C CA . SER B 1 165 ? 17.75 -18.25 3.865 1 88.62 165 SER B CA 1
ATOM 3142 C C . SER B 1 165 ? 16.734 -18.469 2.756 1 88.62 165 SER B C 1
ATOM 3144 O O . SER B 1 165 ? 16.891 -19.359 1.92 1 88.62 165 SER B O 1
ATOM 3146 N N . GLU B 1 166 ? 15.688 -17.688 2.764 1 90.12 166 GLU B N 1
ATOM 3147 C CA . GLU B 1 166 ? 14.672 -17.766 1.72 1 90.12 166 GLU B CA 1
ATOM 3148 C C . GLU B 1 166 ? 15.266 -17.469 0.346 1 90.12 166 GLU B C 1
ATOM 3150 O O . GLU B 1 166 ? 14.93 -18.125 -0.64 1 90.12 166 GLU B O 1
ATOM 3155 N N . LEU B 1 167 ? 16.062 -16.5 0.298 1 89.19 167 LEU B N 1
ATOM 3156 C CA . LEU B 1 167 ? 16.719 -16.125 -0.954 1 89.19 167 LEU B CA 1
ATOM 3157 C C . LEU B 1 167 ? 17.656 -17.234 -1.429 1 89.19 167 LEU B C 1
ATOM 3159 O O . LEU B 1 167 ? 17.719 -17.531 -2.623 1 89.19 167 LEU B O 1
ATOM 3163 N N . ASP B 1 168 ? 18.312 -17.828 -0.457 1 87.06 168 ASP B N 1
ATOM 3164 C CA . ASP B 1 168 ? 19.219 -18.938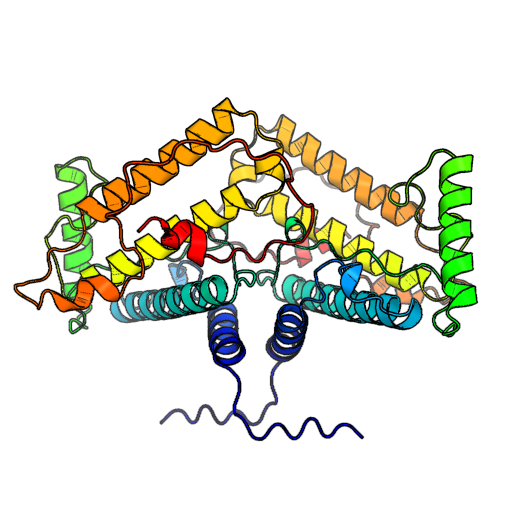 -0.796 1 87.06 168 ASP B CA 1
ATOM 3165 C C . ASP B 1 168 ? 18.453 -20.125 -1.351 1 87.06 168 ASP B C 1
ATOM 3167 O O . ASP B 1 168 ? 18.875 -20.766 -2.314 1 87.06 168 ASP B O 1
ATOM 3171 N N . GLN B 1 169 ? 17.391 -20.375 -0.729 1 90.69 169 GLN B N 1
ATOM 3172 C CA . GLN B 1 169 ? 16.547 -21.453 -1.223 1 90.69 169 GLN B CA 1
ATOM 3173 C C . GLN B 1 169 ? 16.031 -21.156 -2.625 1 90.69 169 GLN B C 1
ATOM 3175 O O . GLN B 1 169 ? 15.969 -22.047 -3.477 1 90.69 169 GLN B O 1
ATOM 3180 N N . TRP B 1 170 ? 15.57 -19.953 -2.764 1 91.38 170 TRP B N 1
ATOM 3181 C CA . TRP B 1 170 ? 15.125 -19.516 -4.082 1 91.38 170 TRP B CA 1
ATOM 3182 C C . TRP B 1 170 ? 16.219 -19.703 -5.121 1 91.38 170 TRP B C 1
ATOM 3184 O O . TRP B 1 170 ? 15.969 -20.203 -6.219 1 91.38 170 TRP B O 1
ATOM 3194 N N . ARG B 1 171 ? 17.438 -19.391 -4.824 1 89.38 171 ARG B N 1
ATOM 3195 C CA . ARG B 1 171 ? 18.578 -19.531 -5.73 1 89.38 171 ARG B CA 1
ATOM 3196 C C . ARG B 1 171 ? 18.844 -20.984 -6.059 1 89.38 171 ARG B C 1
ATOM 3198 O O . ARG B 1 171 ? 19.188 -21.328 -7.191 1 89.38 171 ARG B O 1
ATOM 3205 N N . ALA B 1 172 ? 18.609 -21.828 -5.121 1 88.56 172 ALA B N 1
ATOM 3206 C CA . ALA B 1 172 ? 18.891 -23.266 -5.273 1 88.56 172 ALA B CA 1
ATOM 3207 C C . ALA B 1 172 ? 17.875 -23.922 -6.211 1 88.56 172 ALA B C 1
ATOM 3209 O O . ALA B 1 172 ? 18.156 -24.969 -6.793 1 88.56 172 ALA B O 1
ATOM 3210 N N . LEU B 1 173 ? 16.75 -23.266 -6.336 1 89.62 173 LEU B N 1
ATOM 3211 C CA . LEU B 1 173 ? 15.664 -23.906 -7.066 1 89.62 173 LEU B CA 1
ATOM 3212 C C . LEU B 1 173 ? 15.453 -23.234 -8.422 1 89.62 173 LEU B C 1
ATOM 3214 O O . LEU B 1 173 ? 14.43 -23.453 -9.07 1 89.62 173 LEU B O 1
ATOM 3218 N N . ILE B 1 174 ? 16.406 -22.391 -8.766 1 86.75 174 ILE B N 1
ATOM 3219 C CA . ILE B 1 174 ? 16.297 -21.719 -10.062 1 86.75 174 ILE B CA 1
ATOM 3220 C C . ILE B 1 174 ? 16.203 -22.766 -11.172 1 86.75 174 ILE B C 1
ATOM 3222 O O . ILE B 1 174 ? 17.047 -23.672 -11.258 1 86.75 174 ILE B O 1
ATOM 3226 N N . PRO B 1 175 ? 15.086 -22.75 -11.766 1 76.31 175 PRO B N 1
ATOM 3227 C CA . PRO B 1 175 ? 14.984 -23.703 -12.883 1 76.31 175 PRO B CA 1
ATOM 3228 C C . PRO B 1 175 ? 16.156 -23.594 -13.859 1 76.31 175 PRO B C 1
ATOM 3230 O O . PRO B 1 175 ? 16.625 -22.5 -14.148 1 76.31 175 PRO B O 1
ATOM 3233 N N . ALA B 1 176 ? 17.047 -24.562 -13.742 1 60.31 176 ALA B N 1
ATOM 3234 C CA . ALA B 1 176 ? 18.266 -24.672 -14.555 1 60.31 176 ALA B CA 1
ATOM 3235 C C . ALA B 1 176 ? 18 -24.281 -16 1 60.31 176 ALA B C 1
ATOM 3237 O O . ALA B 1 176 ? 16.953 -24.656 -16.562 1 60.31 176 ALA B O 1
ATOM 3238 N N . LYS B 1 177 ? 18.406 -23.031 -16.469 1 49.62 177 LYS B N 1
ATOM 3239 C CA . LYS B 1 177 ? 18.469 -22.797 -17.906 1 49.62 177 LYS B CA 1
ATOM 3240 C C . LYS B 1 177 ? 18.781 -24.078 -18.656 1 49.62 177 LYS B C 1
ATOM 3242 O O . LYS B 1 177 ? 19.594 -24.891 -18.188 1 49.62 177 LYS B O 1
ATOM 3247 N N . SER B 1 178 ? 18.016 -24.594 -19.531 1 41.44 178 SER B N 1
ATOM 3248 C CA . SER B 1 178 ? 18.703 -25.156 -20.688 1 41.44 178 SER B CA 1
ATOM 3249 C C . SER B 1 178 ? 20.062 -24.469 -20.906 1 41.44 178 SER B C 1
ATOM 3251 O O . SER B 1 178 ? 20.281 -23.359 -20.422 1 41.44 178 SER B O 1
ATOM 3253 N N . SER B 1 179 ? 21.125 -24.875 -21.828 1 36.12 179 SER B N 1
ATOM 3254 C CA . SER B 1 179 ? 22.328 -24.266 -22.375 1 36.12 179 SER B CA 1
ATOM 3255 C C . SER B 1 179 ? 22.141 -22.766 -22.562 1 36.12 179 SER B C 1
ATOM 3257 O O . SER B 1 179 ? 22.469 -22.203 -23.609 1 36.12 179 SER B O 1
ATOM 3259 N N . ILE B 1 180 ? 21.219 -22.094 -22.234 1 36.62 180 ILE B N 1
ATOM 3260 C CA . ILE B 1 180 ? 21.219 -20.688 -22.656 1 36.62 180 ILE B CA 1
ATOM 3261 C C . ILE B 1 180 ? 22.453 -19.984 -22.109 1 36.62 180 ILE B C 1
ATOM 3263 O O . ILE B 1 180 ? 22.844 -20.203 -20.953 1 36.62 180 ILE B O 1
ATOM 3267 N N . ASP B 1 181 ? 23.234 -19.016 -22.938 1 33.34 181 ASP B N 1
ATOM 3268 C CA . ASP B 1 181 ? 24.531 -18.359 -22.953 1 33.34 181 ASP B CA 1
ATOM 3269 C C . ASP B 1 181 ? 24.828 -17.672 -21.625 1 33.34 181 ASP B C 1
ATOM 3271 O O . ASP B 1 181 ? 23.922 -17.234 -20.938 1 33.34 181 ASP B O 1
ATOM 3275 N N . LYS B 1 182 ? 26.109 -17.656 -21.016 1 35.22 182 LYS B N 1
ATOM 3276 C CA . LYS B 1 182 ? 26.984 -16.906 -20.125 1 35.22 182 LYS B CA 1
ATOM 3277 C C . LYS B 1 182 ? 26.5 -15.469 -19.953 1 35.22 182 LYS B C 1
ATOM 3279 O O . LYS B 1 182 ? 27.031 -14.719 -19.141 1 35.22 182 LYS B O 1
ATOM 3284 N N . SER B 1 183 ? 25.766 -14.828 -20.906 1 31.14 183 SER B N 1
ATOM 3285 C CA . SER B 1 183 ? 25.5 -13.391 -20.984 1 31.14 183 SER B CA 1
ATOM 3286 C C . SER B 1 183 ? 24.359 -12.984 -20.047 1 31.14 183 SER B C 1
ATOM 3288 O O . SER B 1 183 ? 24.062 -11.797 -19.906 1 31.14 183 SER B O 1
ATOM 3290 N N . ALA B 1 184 ? 23.562 -13.828 -19.656 1 30.2 184 ALA B N 1
ATOM 3291 C CA . ALA B 1 184 ? 22.406 -13.438 -18.844 1 30.2 184 ALA B CA 1
ATOM 3292 C C . ALA B 1 184 ? 22.828 -13.164 -17.391 1 30.2 184 ALA B C 1
ATOM 3294 O O . ALA B 1 184 ? 21.984 -12.852 -16.547 1 30.2 184 ALA B O 1
ATOM 3295 N N . GLY B 1 185 ? 24.047 -13.461 -16.984 1 33.06 185 GLY B N 1
ATOM 3296 C CA . GLY B 1 185 ? 24.594 -13.07 -15.695 1 33.06 185 GLY B CA 1
ATOM 3297 C C . GLY B 1 185 ? 24.281 -11.633 -15.328 1 33.06 185 GLY B C 1
ATOM 3298 O O . GLY B 1 185 ? 24.375 -11.25 -14.156 1 33.06 185 GLY B O 1
ATOM 3299 N N . ASN B 1 186 ? 24.359 -10.719 -16.312 1 33.16 186 ASN B N 1
ATOM 3300 C CA . ASN B 1 186 ? 24.219 -9.273 -16.156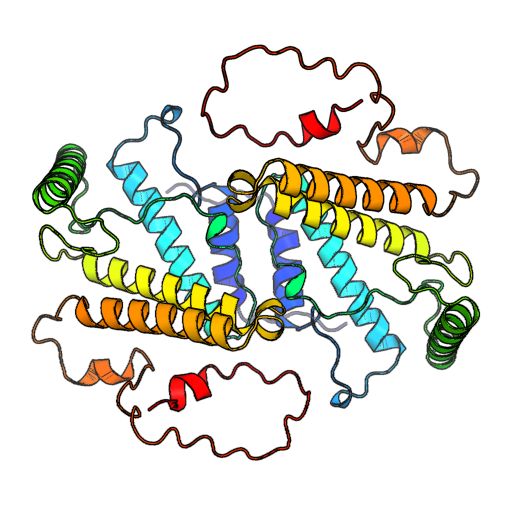 1 33.16 186 ASN B CA 1
ATOM 3301 C C . ASN B 1 186 ? 22.75 -8.875 -15.945 1 33.16 186 ASN B C 1
ATOM 3303 O O . ASN B 1 186 ? 22.438 -7.688 -15.883 1 33.16 186 ASN B O 1
ATOM 3307 N N . LEU B 1 187 ? 21.969 -9.773 -16.391 1 3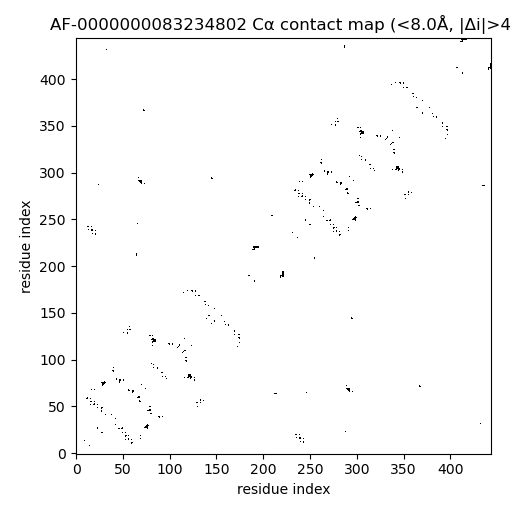0.81 187 LEU B N 1
ATOM 3308 C CA . LEU B 1 187 ? 20.609 -9.258 -16.422 1 30.81 187 LEU B CA 1
ATOM 3309 C C . LEU B 1 187 ? 20.109 -8.938 -15.016 1 30.81 187 LEU B C 1
ATOM 3311 O O . LEU B 1 187 ? 19.375 -7.961 -14.82 1 30.81 187 LEU B O 1
ATOM 3315 N N . PHE B 1 188 ? 20.188 -10.117 -14.117 1 33.69 188 PHE B N 1
ATOM 3316 C CA . PHE B 1 188 ? 19.562 -9.719 -12.867 1 33.69 188 PHE B CA 1
ATOM 3317 C C . PHE B 1 188 ? 20.516 -8.898 -12.008 1 33.69 188 PHE B C 1
ATOM 3319 O O . PHE B 1 188 ? 21.516 -9.422 -11.523 1 33.69 188 PHE B O 1
ATOM 3326 N N . GLY B 1 189 ? 21.047 -7.816 -12.391 1 34.44 189 GLY B N 1
ATOM 3327 C CA . GLY B 1 189 ? 21.891 -6.906 -11.625 1 34.44 189 GLY B CA 1
ATOM 3328 C C . GLY B 1 189 ? 22.359 -7.492 -10.305 1 34.44 189 GLY B C 1
ATOM 3329 O O . GLY B 1 189 ? 22.875 -6.77 -9.453 1 34.44 189 GLY B O 1
ATOM 3330 N N . LEU B 1 190 ? 21.891 -8.75 -10.023 1 31.34 190 LEU B N 1
ATOM 3331 C CA . LEU B 1 190 ? 22.391 -9.328 -8.781 1 31.34 190 LEU B CA 1
ATOM 3332 C C . LEU B 1 190 ? 23.766 -9.961 -8.984 1 31.34 190 LEU B C 1
ATOM 3334 O O . LEU B 1 190 ? 23.891 -10.992 -9.648 1 31.34 190 LEU B O 1
ATOM 3338 N N . ASP B 1 191 ? 24.859 -9.352 -9.32 1 30.09 191 ASP B N 1
ATOM 3339 C CA . ASP B 1 191 ? 26.188 -9.953 -9.203 1 30.09 191 ASP B CA 1
ATOM 3340 C C . ASP B 1 191 ? 26.406 -10.523 -7.801 1 30.09 191 ASP B C 1
ATOM 3342 O O . ASP B 1 191 ? 26.578 -9.773 -6.84 1 30.09 191 ASP B O 1
ATOM 3346 N N . LEU B 1 192 ? 25.969 -11.578 -7.414 1 28.83 192 LEU B N 1
ATOM 3347 C CA . LEU B 1 192 ? 26.141 -12.375 -6.203 1 28.83 192 LEU B CA 1
ATOM 3348 C C . LEU B 1 192 ? 27.609 -12.68 -5.949 1 28.83 192 LEU B C 1
ATOM 3350 O O . LEU B 1 192 ? 27.953 -13.352 -4.969 1 28.83 192 LEU B O 1
ATOM 3354 N N . GLU B 1 193 ? 28.688 -12.406 -6.758 1 29.86 193 GLU B N 1
ATOM 3355 C CA . GLU B 1 193 ? 30.016 -12.867 -6.395 1 29.86 193 GLU B CA 1
ATOM 3356 C C . GLU B 1 193 ? 30.547 -12.125 -5.168 1 29.86 193 GLU B C 1
ATOM 3358 O O . GLU B 1 193 ? 31.516 -12.555 -4.547 1 29.86 193 GLU B O 1
ATOM 3363 N N . THR B 1 194 ? 30.328 -10.812 -4.852 1 28.77 194 THR B N 1
ATOM 3364 C CA . THR B 1 194 ? 31.141 -10.102 -3.881 1 28.77 194 THR B CA 1
ATOM 3365 C C . THR B 1 194 ? 30.75 -10.484 -2.457 1 28.77 194 THR B C 1
ATOM 3367 O O . THR B 1 194 ? 29.812 -9.93 -1.896 1 28.77 194 THR B O 1
ATOM 3370 N N . GLN B 1 195 ? 30.625 -11.727 -2.029 1 28.25 195 GLN B N 1
ATOM 3371 C CA . GLN B 1 195 ? 30.422 -12.211 -0.667 1 28.25 195 GLN B CA 1
ATOM 3372 C C . GLN B 1 195 ? 31.578 -11.797 0.235 1 28.25 195 GLN B C 1
ATOM 3374 O O . GLN B 1 195 ? 31.438 -11.727 1.456 1 28.25 195 GLN B O 1
ATOM 3379 N N . ASN B 1 196 ? 32.875 -11.844 -0.086 1 26.62 196 ASN B N 1
ATOM 3380 C CA . ASN B 1 196 ? 33.875 -12.055 0.947 1 26.62 196 ASN B CA 1
ATOM 3381 C C . ASN B 1 196 ? 34.094 -10.805 1.801 1 26.62 196 ASN B C 1
ATOM 3383 O O . ASN B 1 196 ? 34.281 -10.906 3.014 1 26.62 196 ASN B O 1
ATOM 3387 N N . GLU B 1 197 ? 34.562 -9.594 1.33 1 26.55 197 GLU B N 1
ATOM 3388 C CA . GLU B 1 197 ? 35.344 -8.68 2.141 1 26.55 197 GLU B CA 1
ATOM 3389 C C . GLU B 1 197 ? 34.469 -7.754 2.967 1 26.55 197 GLU B C 1
ATOM 3391 O O . GLU B 1 197 ? 34.219 -6.602 2.596 1 26.55 197 GLU B O 1
ATOM 3396 N N . PHE B 1 198 ? 33.281 -8.125 3.402 1 24.98 198 PHE B N 1
ATOM 3397 C CA . PHE B 1 198 ? 32.594 -7.16 4.258 1 24.98 198 PHE B CA 1
ATOM 3398 C C . PHE B 1 198 ? 33.344 -6.973 5.57 1 24.98 198 PHE B C 1
ATOM 3400 O O . PHE B 1 198 ? 33.219 -7.789 6.484 1 24.98 198 PHE B O 1
ATOM 3407 N N . LYS B 1 199 ? 34.625 -6.484 5.488 1 22.75 199 LYS B N 1
ATOM 3408 C CA . LYS B 1 199 ? 35.094 -6.004 6.773 1 22.75 199 LYS B CA 1
ATOM 3409 C C . LYS B 1 199 ? 34.406 -4.727 7.199 1 22.75 199 LYS B C 1
ATOM 3411 O O . LYS B 1 199 ? 34.25 -3.795 6.406 1 22.75 199 LYS B O 1
ATOM 3416 N N . PRO B 1 200 ? 33.562 -4.723 8.297 1 24.91 200 PRO B N 1
ATOM 3417 C CA . PRO B 1 200 ? 32.906 -3.568 8.922 1 24.91 200 PRO B CA 1
ATOM 3418 C C . PRO B 1 200 ? 33.844 -2.359 9.039 1 24.91 200 PRO B C 1
ATOM 3420 O O . PRO B 1 200 ? 34.906 -2.449 9.664 1 24.91 200 PRO B O 1
ATOM 3423 N N . GLU B 1 201 ? 34.312 -1.78 7.91 1 25.64 201 GLU B N 1
ATOM 3424 C CA . GLU B 1 201 ? 34.969 -0.587 8.422 1 25.64 201 GLU B CA 1
ATOM 3425 C C . GLU B 1 201 ? 34.031 0.267 9.25 1 25.64 201 GLU B C 1
ATOM 3427 O O . GLU B 1 201 ? 32.906 0.559 8.828 1 25.64 201 GLU B O 1
ATOM 3432 N N . VAL B 1 202 ? 34.156 0.427 10.602 1 23.55 202 VAL B N 1
ATOM 3433 C CA . VAL B 1 202 ? 33.625 1.193 11.734 1 23.55 202 VAL B CA 1
ATOM 3434 C C . VAL B 1 202 ? 33.562 2.674 11.375 1 23.55 202 VAL B C 1
ATOM 3436 O O . VAL B 1 202 ? 33.531 3.535 12.258 1 23.55 202 VAL B O 1
ATOM 3439 N N . GLU B 1 203 ? 33.719 3.08 10.07 1 25.3 203 GLU B N 1
ATOM 3440 C CA . GLU B 1 203 ? 33.781 4.535 10.195 1 25.3 203 GLU B CA 1
ATOM 3441 C C . GLU B 1 203 ? 32.469 5.105 10.688 1 25.3 203 GLU B C 1
ATOM 3443 O O . GLU B 1 203 ? 31.391 4.578 10.359 1 25.3 203 GLU B O 1
ATOM 3448 N N . GLY B 1 204 ? 32.281 6.008 11.727 1 23.7 204 GLY B N 1
ATOM 3449 C CA . GLY B 1 204 ? 31.438 6.707 12.672 1 23.7 204 GLY B CA 1
ATOM 3450 C C . GLY B 1 204 ? 30.281 7.445 12 1 23.7 204 GLY B C 1
ATOM 3451 O O . GLY B 1 204 ? 29.312 7.824 12.664 1 23.7 204 GLY B O 1
ATOM 3452 N N . GLY B 1 205 ? 30.5 8.242 10.898 1 22.42 205 GLY B N 1
ATOM 3453 C CA . GLY B 1 205 ? 29.641 9.406 10.781 1 22.42 205 GLY B CA 1
ATOM 3454 C C . GLY B 1 205 ? 28.281 9.086 10.18 1 22.42 205 GLY B C 1
ATOM 3455 O O . GLY B 1 205 ? 28.188 8.711 9.008 1 22.42 205 GLY B O 1
ATOM 3456 N N . TRP B 1 206 ? 27.312 8.305 10.797 1 23.95 206 TRP B N 1
ATOM 3457 C CA . TRP B 1 206 ? 25.906 8.047 10.508 1 23.95 206 TRP B CA 1
ATOM 3458 C C . TRP B 1 206 ? 25.188 9.336 10.117 1 23.95 206 TRP B C 1
ATOM 3460 O O . TRP B 1 206 ? 24.891 10.172 10.977 1 23.95 206 TRP B O 1
ATOM 3470 N N . ASP B 1 207 ? 25.75 10.07 9.102 1 24.38 207 ASP B N 1
ATOM 3471 C CA . ASP B 1 207 ? 24.984 11.281 8.82 1 24.38 207 ASP B CA 1
ATOM 3472 C C . ASP B 1 207 ? 23.531 10.961 8.477 1 24.38 207 ASP B C 1
ATOM 3474 O O . ASP B 1 207 ? 23.25 9.922 7.875 1 24.38 207 ASP B O 1
ATOM 3478 N N . SER B 1 208 ? 22.531 11.477 9.102 1 24.41 208 SER B N 1
ATOM 3479 C CA . SER B 1 208 ? 21.078 11.508 9.227 1 24.41 208 SER B CA 1
ATOM 3480 C C . SER B 1 208 ? 20.406 11.641 7.859 1 24.41 208 SER B C 1
ATOM 3482 O O . SER B 1 208 ? 19.172 11.75 7.77 1 24.41 208 SER B O 1
ATOM 3484 N N . GLY B 1 209 ? 21.078 12.062 6.832 1 26.47 209 GLY B N 1
ATOM 3485 C CA . GLY B 1 209 ? 20.281 12.469 5.688 1 26.47 209 GLY B CA 1
ATOM 3486 C C . GLY B 1 209 ? 19.578 11.305 5.004 1 26.47 209 GLY B C 1
ATOM 3487 O O . GLY B 1 209 ? 19.938 10.148 5.223 1 26.47 209 GLY B O 1
ATOM 3488 N N . GLY B 1 210 ? 18.281 11.43 4.523 1 28.53 210 GLY B N 1
ATOM 3489 C CA . GLY B 1 210 ? 17.422 10.516 3.787 1 28.53 210 GLY B CA 1
ATOM 3490 C C . GLY B 1 210 ? 18.141 9.797 2.664 1 28.53 210 GLY B C 1
ATOM 3491 O O . GLY B 1 210 ? 18.562 10.422 1.686 1 28.53 210 GLY B O 1
ATOM 3492 N N . ILE B 1 211 ? 19.078 8.961 2.934 1 28.52 211 ILE B N 1
ATOM 3493 C CA . ILE B 1 211 ? 19.859 8.227 1.943 1 28.52 211 ILE B CA 1
ATOM 3494 C C . ILE B 1 211 ? 18.922 7.531 0.961 1 28.52 211 ILE B C 1
ATOM 3496 O O . ILE B 1 211 ? 18 6.828 1.37 1 28.52 211 ILE B O 1
ATOM 3500 N N . PRO B 1 212 ? 18.812 8.109 -0.186 1 28.75 212 PRO B N 1
ATOM 3501 C CA . PRO B 1 212 ? 18.172 7.367 -1.271 1 28.75 212 PRO B CA 1
ATOM 3502 C C . PRO B 1 212 ? 18.609 5.902 -1.322 1 28.75 212 PRO B C 1
ATOM 3504 O O . PRO B 1 212 ? 19.781 5.594 -1.093 1 28.75 212 PRO B O 1
ATOM 3507 N N . PHE B 1 213 ? 17.828 5.102 -0.803 1 29.69 213 PHE B N 1
ATOM 3508 C CA . PHE B 1 213 ? 18.125 3.688 -0.981 1 29.69 213 PHE B CA 1
ATOM 3509 C C . PHE B 1 213 ? 18.656 3.416 -2.387 1 29.69 213 PHE B C 1
ATOM 3511 O O . PHE B 1 213 ? 17.891 3.465 -3.357 1 29.69 213 PHE B O 1
ATOM 3518 N N . TYR B 1 214 ? 19.719 4.031 -2.746 1 26.98 214 TYR B N 1
ATOM 3519 C CA . TYR B 1 214 ? 20.312 3.449 -3.943 1 26.98 214 TYR B CA 1
ATOM 3520 C C . TYR B 1 214 ? 20.375 1.931 -3.838 1 26.98 214 TYR B C 1
ATOM 3522 O O . TYR B 1 214 ? 21.016 1.394 -2.93 1 26.98 214 TYR B O 1
ATOM 3530 N N . THR B 1 215 ? 19.297 1.281 -4.152 1 29.88 215 THR B N 1
ATOM 3531 C CA . THR B 1 215 ? 19.312 -0.152 -4.422 1 29.88 215 THR B CA 1
ATOM 3532 C C . THR B 1 215 ? 20.641 -0.553 -5.078 1 29.88 215 THR B C 1
ATOM 3534 O O . THR B 1 215 ? 20.922 -1.742 -5.234 1 29.88 215 THR B O 1
ATOM 3537 N N . GLY B 1 216 ? 21.328 0.49 -5.527 1 27.61 216 GLY B N 1
ATOM 3538 C CA . GLY B 1 216 ? 22.594 0.082 -6.105 1 27.61 216 GLY B CA 1
ATOM 3539 C C . GLY B 1 216 ? 23.531 -0.542 -5.094 1 27.61 216 GLY B C 1
ATOM 3540 O O . GLY B 1 216 ? 24.312 -1.433 -5.434 1 27.61 216 GLY B O 1
ATOM 3541 N N . GLU B 1 217 ? 23.531 0.101 -3.889 1 29.25 217 GLU B N 1
ATOM 3542 C CA . GLU B 1 217 ? 24.594 -0.377 -3.012 1 29.25 217 GLU B CA 1
ATOM 3543 C C . GLU B 1 217 ? 24.359 -1.826 -2.594 1 29.25 217 GLU B C 1
ATOM 3545 O O . GLU B 1 217 ? 25.312 -2.604 -2.463 1 29.25 217 GLU B O 1
ATOM 3550 N N . TRP B 1 218 ? 23.094 -2.061 -2.193 1 28.59 218 TRP B N 1
ATOM 3551 C CA . TRP B 1 218 ? 22.922 -3.465 -1.838 1 28.59 218 TRP B CA 1
ATOM 3552 C C . TRP B 1 218 ? 23.188 -4.367 -3.037 1 28.59 218 TRP B C 1
ATOM 3554 O O . TRP B 1 218 ? 23.625 -5.512 -2.875 1 28.59 218 TRP B O 1
ATOM 3564 N N . PHE B 1 219 ? 22.828 -3.746 -4.18 1 28.81 219 PHE B N 1
ATOM 3565 C CA . PHE B 1 219 ? 23.172 -4.609 -5.305 1 28.81 219 PHE B CA 1
ATOM 3566 C C . PHE B 1 219 ? 24.656 -4.523 -5.633 1 28.81 219 PHE B C 1
ATOM 3568 O O . PHE B 1 219 ? 25.125 -5.168 -6.57 1 28.81 219 PHE B O 1
ATOM 3575 N N . GLU B 1 220 ? 25.328 -3.395 -5.027 1 26.39 220 GLU B N 1
ATOM 3576 C CA . GLU B 1 220 ? 26.766 -3.434 -5.254 1 26.39 220 GLU B CA 1
ATOM 3577 C C . GLU B 1 220 ? 27.406 -4.594 -4.5 1 26.39 220 GLU B C 1
ATOM 3579 O O . GLU B 1 220 ? 28.641 -4.711 -4.465 1 26.39 220 GLU B O 1
ATOM 3584 N N . LEU B 1 221 ? 26.656 -5.293 -3.727 1 24.06 221 LEU B N 1
ATOM 3585 C CA . LEU B 1 221 ? 27.328 -6.48 -3.209 1 24.06 221 LEU B CA 1
ATOM 3586 C C . LEU B 1 221 ? 27.859 -7.344 -4.348 1 24.06 221 LEU B C 1
ATOM 3588 O O . LEU B 1 221 ? 28.219 -8.508 -4.137 1 24.06 221 LEU B O 1
ATOM 3592 N N . GLN B 1 222 ? 28.312 -6.703 -5.43 1 19.17 222 GLN B N 1
ATOM 3593 C CA . GLN B 1 222 ? 29.25 -7.492 -6.211 1 19.17 222 GLN B CA 1
ATOM 3594 C C . GLN B 1 222 ? 30.594 -7.633 -5.48 1 19.17 222 GLN B C 1
ATOM 3596 O O . GLN B 1 222 ? 31.094 -6.664 -4.914 1 19.17 222 GLN B O 1
#

pLDDT: mean 75.55, std 27.39, range [19.17, 98.56]

Secondary structure (DSSP, 8-state):
-------S---HHHHHHHHHHHHHHTTTTSPPPGGG---HHHHHHHHHHHHHHHHHHHHHHHHHT---SS-GGG--PPPPP-S-TT---HHHHHHHHHHHHHHHHHHT--TTT-S-TT---TTHHHHHHHHHHHHHHHHHHHHHSHHHHHS-HHHHHHHHHHHHHHHHHHHHT----SS--GGGGGTSS--TT--S------------S-----HHHHTT--/-------S---HHHHHHHHHHHHHHTTTTSPPPGGG---HHHHHHHHHHHHHHHHHHHHHHHHHT---SS-GGG--PPPPP-S-TT---HHHHHHHHHHHHHHHHHHT--TTT-S-TT---TTHHHHHHHHHHHHHHHHHHHHHSHHHHHS-HHHHHHHHHHHHHHHHHHHHT----SS--GGGGGTSS--TTTTS------------S-----HHHHTT--

Radius of gyration: 25.51 Å; Cα contacts (8 Å, |Δi|>4): 360; chains: 2; bounding box: 64×74×59 Å

InterPro domains:
  IPR007219 Xylanolytic transcriptional activator, regulatory domain [PF04082] (10-171)
  IPR007219 Xylanolytic transcriptional activator, regulatory domain [SM00906] (12-86)

Foldseek 3Di:
DPPPPPPDPDDLLVVLVVLQVVLVVVVLLDQDDVVVVDQLLVLLVSQVSNLVSVLSQLVVCVQVVHDGDDDNVSGDRDHHQQAAPPDRDRVVSVVSVVVVVVQCVVVVHDCLQVVASPAHYPCRQVSLSSLVSVLVSQVCCLVPPPVVVVDDPVVNVVSVVVSVVSVVSSVVPNRDDDPDDPPCCPVVLQPCPLPDPPPPPPPDDPPPDPPRCPVNVVSVSD/DPPPPPVDPDDLLVVLVVLQVVLVVVVLLDQDDVVVVDQLLVLLVSQVSNLVSVLSQLVVCVQVVHDGDDDNVSGDRDHHQQAAPPDRDRVVSVVSVVVVVVQCVVVVHDCLQVVASPAHYPCRQVSLSSLVSVLVSQVCCLVPPPVVVVDDPVVNVVSVVVSVVSVVSSVVPNRDDDPDDPPCCPVVLQPVPLPPDPPPPPPPDPPPDPPRPPVVVVSVSD